Protein 7SXF (pdb70)

InterPro domains:
  IPR000719 Protein kinase domain [PF00069] (119-403)
  IPR000719 Protein kinase domain [PS50011] (119-403)
  IPR000719 Protein kinase domain [SM00220] (119-403)
  IPR008271 Serine/threonine-protein kinase, active site [PS00108] (240-252)
  IPR011009 Protein kinase-like domain superfamily [SSF56112] (119-436)
  IPR017441 Protein kinase, ATP binding site [PS00107] (125-149)
  IPR039192 Glycogen synthase kinase 3, catalytic domain [cd14137] (114-406)
  IPR050591 Glycogen Synthase Kinase-3 [PTHR24057] (95-447)

Secondary structure (DSSP, 8-state):
-EEEEEESSSSS-EEEEE-EEEEEEE-STT-EEEEEE---EEEEEEEEE-TTS--HHHHHHHH---TTB--EEEEEEEE----EEEEEEEE--SEEHHHHHHHHHHTT-PPPHHHHHHHHHHHHHHHHHHHHTT-B-S--SGGGEEE-TTT--EEE--GGG-B---TT--------GGG--HHHHTT-SS--THHHHHHHHHHHHHHHHTS-SS--SSHHHHHHHHHHHH-SPPHHHHHHH-GGGTTS----PPPPPGGGTSPTT--HHHHHHHHHHS-SSGGGSPPHHHHHTSGGGHHHHSTT---TTS----S-S---TTGGGTSGGGHHHHS-TT-/--HHHHHHHHHHHHHT-

B-factor: mean 61.37, std 18.65, range [29.8, 127.47]

Nearest PDB structures (foldseek):
  7sxf-assembly1_A  TM=1.003E+00  e=1.510E-64  Homo sapiens
  7sxg-assembly1_A  TM=9.960E-01  e=2.215E-57  Homo sapiens
  4pte-assembly1_B  TM=9.830E-01  e=2.723E-52  Homo sapiens
  4j1r-assembly6_D  TM=9.734E-01  e=5.989E-52  Homo sapiens
  6b8j-assembly1_A  TM=9.551E-01  e=3.805E-50  Homo sapiens

Sequence (356 aa):
TTVVATLGQGPERSQEVAYTDIKVIGNGSFGVVYQARLRELVAIKKVLQDKRFKNRRELQIMRKLDHCNIVRLRYFFYSSGEDELYLNLVLEYVPETVYRVARHFTKAKLTIPILYVKVYMYQLFRSLAYIHSQGVCHRDIKPQNLLVDPDTAVLKLCDFGSAKQLVRGEPNVSICCSSRYYRAPELIFGATDYTSSIDVWSAGCVLAELLLGQPIFPGDSGVDQLVEIIKVLGTPTREEQIREMNPNYTEFKFPQIKAHPWTKVFKSRTPPEAIALCCSSLLEYTPSSRLSPLEACAHSFFDELRCLGTQLPNNRPLPPLFNFSAGELSIQPSLNAILIPPHRLLPQKFAEELIHRLEAV

Radius of gyration: 21.25 Å; Cα contacts (8 Å, |Δi|>4): 650; chains: 2; bounding box: 55×47×57 Å

Organism: Homo sapiens (NCBI:txid9606)

Solvent-accessible surface area: 16870 Å² total

Structure (mmCIF, N/CA/C/O backbone):
data_7SXF
#
_entry.id   7SXF
#
_cell.length_a   119.930
_cell.length_b   55.710
_cell.length_c   66.560
_cell.angle_alpha   90.000
_cell.angle_beta   97.711
_cell.angle_gamma   90.000
#
_symmetry.space_group_name_H-M   'C 1 2 1'
#
loop_
_entity.id
_entity.type
_entity.pdbx_description
1 polymer 'Glycogen synthase kinase-3 alpha'
2 polymer 'Axin peptide'
3 non-polymer (4~{S})-4-ethyl-7,7-dimethyl-4-phenyl-2,6,8,9-tetrahydropyrazolo[3,4-b]quinolin-5-one
4 non-polymer 'CALCIUM ION'
5 water water
#
loop_
_atom_site.group_PDB
_atom_site.id
_atom_site.type_symbol
_atom_site.label_atom_id
_atom_site.label_alt_id
_atom_site.label_comp_id
_atom_site.label_asym_id
_atom_site.label_entity_id
_atom_site.label_seq_id
_atom_site.pdbx_PDB_ins_code
_atom_site.Cartn_x
_atom_site.Cartn_y
_atom_site.Cartn_z
_atom_site.occupancy
_atom_site.B_iso_or_equiv
_atom_site.auth_seq_id
_atom_site.auth_comp_id
_atom_site.auth_asym_id
_atom_site.auth_atom_id
_atom_site.pdbx_PDB_model_num
ATOM 1 N N . THR A 1 1 ? 0.54924 -2.80390 9.74364 1.000 103.53217 101 THR A N 1
ATOM 2 C CA . THR A 1 1 ? 1.62217 -3.38152 10.54670 1.000 107.33049 101 THR A CA 1
ATOM 3 C C . THR A 1 1 ? 2.03982 -4.75881 10.02157 1.000 104.37249 101 THR A C 1
ATOM 4 O O . THR A 1 1 ? 1.22202 -5.50421 9.47927 1.000 99.78197 101 THR A O 1
ATOM 8 N N . THR A 1 2 ? 3.32306 -5.08348 10.18012 1.000 104.35232 102 THR A N 1
ATOM 9 C CA . THR A 1 2 ? 3.90028 -6.31862 9.66669 1.000 103.94058 102 THR A CA 1
ATOM 10 C C . THR A 1 2 ? 4.64890 -7.03010 10.78645 1.000 108.08748 102 THR A C 1
ATOM 11 O O . THR A 1 2 ? 5.28099 -6.38337 11.62673 1.000 106.70111 102 THR A O 1
ATOM 15 N N . VAL A 1 3 ? 4.56975 -8.36498 10.79856 1.000 108.40873 103 VAL A N 1
ATOM 16 C CA . VAL A 1 3 ? 5.15790 -9.18033 11.85731 1.000 107.16449 103 VAL A CA 1
ATOM 17 C C . VAL A 1 3 ? 5.60078 -10.51235 11.26027 1.000 102.98398 103 VAL A C 1
ATOM 18 O O . VAL A 1 3 ? 5.13603 -10.92381 10.19489 1.000 101.93407 103 VAL A O 1
ATOM 22 N N . VAL A 1 4 ? 6.51808 -11.18875 11.95111 1.000 99.92202 104 VAL A N 1
ATOM 23 C CA . VAL A 1 4 ? 6.85778 -12.57623 11.65207 1.000 99.40307 104 VAL A CA 1
ATOM 24 C C . VAL A 1 4 ? 6.04542 -13.46590 12.58963 1.000 99.91811 104 VAL A C 1
ATOM 25 O O . VAL A 1 4 ? 6.04631 -13.27346 13.81273 1.000 99.50434 104 VAL A O 1
ATOM 29 N N . ALA A 1 5 ? 5.29512 -14.39736 12.00932 1.000 100.11329 105 ALA A N 1
ATOM 30 C CA . ALA A 1 5 ? 4.34000 -15.20476 12.74892 1.000 90.15203 105 ALA A CA 1
ATOM 31 C C . ALA A 1 5 ? 4.54743 -16.67602 12.42526 1.000 95.92626 105 ALA A C 1
ATOM 32 O O . ALA A 1 5 ? 5.08570 -17.03722 11.37491 1.000 103.55509 105 ALA A O 1
ATOM 34 N N . THR A 1 6 ? 4.11506 -17.52262 13.35156 1.000 87.86641 106 THR A N 1
ATOM 35 C CA . THR A 1 6 ? 4.23745 -18.96557 13.20888 1.000 98.49855 106 THR A CA 1
ATOM 36 C C . THR A 1 6 ? 2.98387 -19.53141 12.55573 1.000 97.12974 106 THR A C 1
ATOM 37 O O . THR A 1 6 ? 1.86745 -19.14169 12.90154 1.000 89.79768 106 THR A O 1
ATOM 41 N N . LEU A 1 7 ? 3.17548 -20.45083 11.60914 1.000 103.73848 107 LEU A N 1
ATOM 42 C CA . LEU A 1 7 ? 2.04472 -21.12472 10.97937 1.000 102.44231 107 LEU A CA 1
ATOM 43 C C . LEU A 1 7 ? 1.20055 -21.85303 12.01972 1.000 102.52773 107 LEU A C 1
ATOM 44 O O . LEU A 1 7 ? 1.72923 -22.51163 12.91912 1.000 108.40673 107 LEU A O 1
ATOM 49 N N . GLY A 1 8 ? -0.12496 -21.72851 11.89145 1.000 92.97889 108 GLY A N 1
ATOM 50 C CA . GLY A 1 8 ? -1.01782 -22.35049 12.85840 1.000 87.70566 108 GLY A CA 1
ATOM 51 C C . GLY A 1 8 ? -0.97889 -23.86702 12.81922 1.000 97.34861 108 GLY A C 1
ATOM 52 O O . GLY A 1 8 ? -1.03199 -24.52562 13.86231 1.000 88.81813 108 GLY A O 1
ATOM 53 N N . GLN A 1 9 ? -0.88327 -24.44181 11.62370 1.000 105.67117 109 GLN A N 1
ATOM 54 C CA . GLN A 1 9 ? -0.84938 -25.88501 11.44780 1.000 108.73475 109 GLN A CA 1
ATOM 55 C C . GLN A 1 9 ? 0.50394 -26.31710 10.90140 1.000 112.61410 109 GLN A C 1
ATOM 56 O O . GLN A 1 9 ? 1.21135 -25.53670 10.25776 1.000 116.93125 109 GLN A O 1
ATOM 58 N N . GLY A 1 10 ? 0.85768 -27.57176 11.16927 1.000 119.63070 110 GLY A N 1
ATOM 59 C CA . GLY A 1 10 ? 2.09550 -28.13841 10.68973 1.000 117.12529 110 GLY A CA 1
ATOM 60 C C . GLY A 1 10 ? 3.25301 -27.89991 11.63733 1.000 120.52293 110 GLY A C 1
ATOM 61 O O . GLY A 1 10 ? 3.07592 -27.43362 12.76694 1.000 121.37076 110 GLY A O 1
ATOM 62 N N . PRO A 1 11 ? 4.46648 -28.22019 11.19438 1.000 126.24748 111 PRO A N 1
ATOM 63 C CA . PRO A 1 11 ? 5.64697 -27.98334 12.03201 1.000 126.15842 111 PRO A CA 1
ATOM 64 C C . PRO A 1 11 ? 5.87338 -26.49370 12.23692 1.000 126.81687 111 PRO A C 1
ATOM 65 O O . PRO A 1 11 ? 5.27500 -25.64360 11.57569 1.000 126.19270 111 PRO A O 1
ATOM 69 N N . GLU A 1 12 ? 6.76384 -26.18004 13.17662 1.000 126.59477 112 GLU A N 1
ATOM 70 C CA . GLU A 1 12 ? 6.97440 -24.78673 13.54466 1.000 123.41891 112 GLU A CA 1
ATOM 71 C C . GLU A 1 12 ? 7.70341 -24.06531 12.42109 1.000 114.49496 112 GLU A C 1
ATOM 72 O O . GLU A 1 12 ? 8.93657 -24.06297 12.36641 1.000 117.29284 112 GLU A O 1
ATOM 74 N N . ARG A 1 13 ? 6.93781 -23.45402 11.51897 1.000 109.89249 113 ARG A N 1
ATOM 75 C CA . ARG A 1 13 ? 7.47129 -22.74682 10.36463 1.000 110.98499 113 ARG A CA 1
ATOM 76 C C . ARG A 1 13 ? 7.04368 -21.28843 10.43809 1.000 107.89064 113 ARG A C 1
ATOM 77 O O . ARG A 1 13 ? 5.86420 -20.99258 10.65522 1.000 108.96050 113 ARG A O 1
ATOM 79 N N . SER A 1 14 ? 7.99925 -20.38683 10.24965 1.000 111.21585 114 SER A N 1
ATOM 80 C CA . SER A 1 14 ? 7.76128 -18.95523 10.34565 1.000 106.30922 114 SER A CA 1
ATOM 81 C C . SER A 1 14 ? 7.40758 -18.36803 8.98382 1.000 106.75856 114 SER A C 1
ATOM 82 O O . SER A 1 14 ? 7.82639 -18.86942 7.93612 1.000 108.09989 114 SER A O 1
ATOM 85 N N . GLN A 1 15 ? 6.63913 -17.28157 9.01338 1.000 105.86064 115 GLN A N 1
ATOM 86 C CA . GLN A 1 15 ? 6.21519 -16.58894 7.80339 1.000 106.35994 115 GLN A CA 1
ATOM 87 C C . GLN A 1 15 ? 6.03423 -15.11499 8.13213 1.000 105.40083 115 GLN A C 1
ATOM 88 O O . GLN A 1 15 ? 5.35749 -14.77773 9.10888 1.000 104.70034 115 GLN A O 1
ATOM 94 N N . GLU A 1 16 ? 6.63459 -14.24282 7.32595 1.000 102.60088 116 GLU A N 1
ATOM 95 C CA . GLU A 1 16 ? 6.41149 -12.81136 7.49056 1.000 106.24401 116 GLU A CA 1
ATOM 96 C C . GLU A 1 16 ? 5.03062 -12.44677 6.95389 1.000 106.45833 116 GLU A C 1
ATOM 97 O O . GLU A 1 16 ? 4.70568 -12.74810 5.80026 1.000 108.31629 116 GLU A O 1
ATOM 99 N N . VAL A 1 17 ? 4.21279 -11.80804 7.78724 1.000 98.20702 117 VAL A N 1
ATOM 100 C CA . VAL A 1 17 ? 2.84970 -11.46144 7.40801 1.000 100.03912 117 VAL A CA 1
ATOM 101 C C . VAL A 1 17 ? 2.65909 -9.96191 7.58888 1.000 100.62583 117 VAL A C 1
ATOM 102 O O . VAL A 1 17 ? 3.31375 -9.32489 8.42002 1.000 104.93029 117 VAL A O 1
ATOM 106 N N . ALA A 1 18 ? 1.76891 -9.39375 6.78014 1.000 99.04887 118 ALA A N 1
ATOM 107 C CA . ALA A 1 18 ? 1.52031 -7.95864 6.78186 1.000 99.00029 118 ALA A CA 1
ATOM 108 C C . ALA A 1 18 ? 0.02197 -7.71208 6.73079 1.000 95.61693 118 ALA A C 1
ATOM 109 O O . ALA A 1 18 ? -0.66927 -8.28130 5.88073 1.000 94.08803 118 ALA A O 1
ATOM 111 N N . TYR A 1 19 ? -0.47612 -6.85522 7.62310 1.000 96.47062 119 TYR A N 1
ATOM 112 C CA . TYR A 1 19 ? -1.91125 -6.63914 7.73761 1.000 96.59483 119 TYR A CA 1
ATOM 113 C C . TYR A 1 19 ? -2.23235 -5.16921 7.97152 1.000 96.92141 119 TYR A C 1
ATOM 114 O O . TYR A 1 19 ? -1.41647 -4.39954 8.48739 1.000 93.72510 119 TYR A O 1
ATOM 123 N N . THR A 1 20 ? -3.45427 -4.79954 7.58392 1.000 95.66908 120 THR A N 1
ATOM 124 C CA . THR A 1 20 ? -3.89306 -3.41266 7.57080 1.000 99.35367 120 THR A CA 1
ATOM 125 C C . THR A 1 20 ? -5.39008 -3.34619 7.84526 1.000 95.99982 120 THR A C 1
ATOM 126 O O . THR A 1 20 ? -6.08280 -4.36711 7.90480 1.000 101.14117 120 THR A O 1
ATOM 130 N N . ASP A 1 21 ? -5.87531 -2.11419 8.02681 1.000 93.66454 121 ASP A N 1
ATOM 131 C CA . ASP A 1 21 ? -7.27817 -1.82783 8.34401 1.000 97.44408 121 ASP A CA 1
ATOM 132 C C . ASP A 1 21 ? -7.72370 -2.55011 9.61928 1.000 92.19429 121 ASP A C 1
ATOM 133 O O . ASP A 1 21 ? -8.76714 -3.20549 9.65712 1.000 92.01123 121 ASP A O 1
ATOM 138 N N . ILE A 1 22 ? -6.92934 -2.40767 10.67840 1.000 91.87479 122 ILE A N 1
ATOM 139 C CA . ILE A 1 22 ? -7.19791 -3.08786 11.94422 1.000 90.62377 122 ILE A CA 1
ATOM 140 C C . ILE A 1 22 ? -8.31975 -2.36197 12.68150 1.000 93.17254 122 ILE A C 1
ATOM 141 O O . ILE A 1 22 ? -8.20399 -1.17421 13.00100 1.000 92.29302 122 ILE A O 1
ATOM 143 N N . LYS A 1 23 ? -9.40672 -3.07972 12.96147 1.000 89.48944 123 LYS A N 1
ATOM 144 C CA . LYS A 1 23 ? -10.56979 -2.51854 13.63431 1.000 90.06357 123 LYS A CA 1
ATOM 145 C C . LYS A 1 23 ? -11.01287 -3.44062 14.76023 1.000 87.26310 123 LYS A C 1
ATOM 146 O O . LYS A 1 23 ? -11.10702 -4.65807 14.57791 1.000 84.81669 123 LYS A O 1
ATOM 148 N N . VAL A 1 24 ? -11.30251 -2.85144 15.91994 1.000 88.26229 124 VAL A N 1
ATOM 149 C CA . VAL A 1 24 ? -11.78558 -3.63303 17.04928 1.000 87.49225 124 VAL A CA 1
ATOM 150 C C . VAL A 1 24 ? -13.17926 -4.15460 16.73216 1.000 89.21418 124 VAL A C 1
ATOM 151 O O . VAL A 1 24 ? -14.06350 -3.39848 16.30711 1.000 88.85608 124 VAL A O 1
ATOM 155 N N . ILE A 1 25 ? -13.37498 -5.45870 16.91534 1.000 87.07120 125 ILE A N 1
ATOM 156 C CA . ILE A 1 25 ? -14.68193 -6.07412 16.72783 1.000 81.76322 125 ILE A CA 1
ATOM 157 C C . ILE A 1 25 ? -15.29270 -6.32576 18.09881 1.000 89.54510 125 ILE A C 1
ATOM 158 O O . ILE A 1 25 ? -16.51615 -6.27455 18.26950 1.000 96.07808 125 ILE A O 1
ATOM 163 N N . GLY A 1 26 ? -14.44096 -6.58246 19.08766 1.000 85.08024 126 GLY A N 1
ATOM 164 C CA . GLY A 1 26 ? -14.90379 -6.81906 20.43856 1.000 90.28415 126 GLY A CA 1
ATOM 165 C C . GLY A 1 26 ? -13.82811 -6.62525 21.48621 1.000 92.35250 126 GLY A C 1
ATOM 166 O O . GLY A 1 26 ? -12.67838 -7.03249 21.29494 1.000 90.68414 126 GLY A O 1
ATOM 167 N N . ASN A 1 27 ? -14.19425 -5.99296 22.59474 1.000 98.80806 127 ASN A N 1
ATOM 168 C CA . ASN A 1 27 ? -13.30762 -5.74861 23.71827 1.000 93.86710 127 ASN A CA 1
ATOM 169 C C . ASN A 1 27 ? -13.62340 -6.72283 24.85088 1.000 99.05875 127 ASN A C 1
ATOM 170 O O . ASN A 1 27 ? -14.37728 -7.68696 24.68203 1.000 104.27381 127 ASN A O 1
ATOM 175 N N . GLY A 1 28 ? -13.01955 -6.48769 26.01527 1.000 99.79769 128 GLY A N 1
ATOM 176 C CA . GLY A 1 28 ? -13.29223 -7.28485 27.19699 1.000 95.53574 128 GLY A CA 1
ATOM 177 C C . GLY A 1 28 ? -12.04325 -7.85503 27.83460 1.000 91.36916 128 GLY A C 1
ATOM 178 O O . GLY A 1 28 ? -11.00800 -7.98022 27.17548 1.000 91.77033 128 GLY A O 1
ATOM 179 N N . SER A 1 29 ? -12.12161 -8.20862 29.11942 1.000 92.72133 129 SER A N 1
ATOM 180 C CA . SER A 1 29 ? -10.97503 -8.81982 29.78082 1.000 93.58287 129 SER A CA 1
ATOM 181 C C . SER A 1 29 ? -10.70088 -10.23518 29.28805 1.000 95.03322 129 SER A C 1
ATOM 182 O O . SER A 1 29 ? -9.62397 -10.77196 29.57086 1.000 96.03581 129 SER A O 1
ATOM 185 N N . PHE A 1 30 ? -11.63159 -10.84376 28.54580 1.000 91.73399 130 PHE A N 1
ATOM 186 C CA . PHE A 1 30 ? -11.39469 -12.14499 27.91891 1.000 85.75378 130 PHE A CA 1
ATOM 187 C C . PHE A 1 30 ? -10.48962 -12.05078 26.69178 1.000 83.87923 130 PHE A C 1
ATOM 188 O O . PHE A 1 30 ? -10.24162 -13.05033 25.99240 1.000 80.00240 130 PHE A O 1
ATOM 196 N N . GLY A 1 31 ? -9.98383 -10.85512 26.42887 1.000 85.75666 131 GLY A N 1
ATOM 197 C CA . GLY A 1 31 ? -9.18098 -10.58183 25.25610 1.000 76.45830 131 GLY A CA 1
ATOM 198 C C . GLY A 1 31 ? -9.82414 -9.53103 24.37048 1.000 80.76218 131 GLY A C 1
ATOM 199 O O . GLY A 1 31 ? -10.95672 -9.09843 24.57974 1.000 87.17080 131 GLY A O 1
ATOM 200 N N . VAL A 1 32 ? -9.05377 -9.11994 23.36803 1.000 71.76517 132 VAL A N 1
ATOM 201 C CA . VAL A 1 32 ? -9.48424 -8.13847 22.38278 1.000 74.99547 132 VAL A CA 1
ATOM 202 C C . VAL A 1 32 ? -9.50036 -8.82239 21.02541 1.000 71.46317 132 VAL A C 1
ATOM 203 O O . VAL A 1 32 ? -8.52523 -9.48074 20.64900 1.000 73.52384 132 VAL A O 1
ATOM 207 N N . VAL A 1 33 ? -10.60400 -8.67679 20.29764 1.000 73.53996 133 VAL A N 1
ATOM 208 C CA . VAL A 1 33 ? -10.77088 -9.30500 18.99195 1.000 73.89962 133 VAL A CA 1
ATOM 209 C C . VAL A 1 33 ? -10.79215 -8.21694 17.92453 1.000 78.68857 133 VAL A C 1
ATOM 210 O O . VAL A 1 33 ? -11.70099 -7.37623 17.89823 1.000 79.29393 133 VAL A O 1
ATOM 214 N N . TYR A 1 34 ? -9.79690 -8.24367 17.04168 1.000 72.38968 134 TYR A N 1
ATOM 215 C CA . TYR A 1 34 ? -9.69965 -7.33908 15.90595 1.000 79.95217 134 TYR A CA 1
ATOM 216 C C . TYR A 1 34 ? -10.03784 -8.05473 14.60303 1.000 77.60213 134 TYR A C 1
ATOM 217 O O . TYR A 1 34 ? -10.00095 -9.28447 14.50390 1.000 75.35109 134 TYR A O 1
ATOM 226 N N . GLN A 1 35 ? -10.34263 -7.25023 13.58998 1.000 83.16925 135 GLN A N 1
ATOM 227 C CA . GLN A 1 35 ? -10.42245 -7.69226 12.20601 1.000 84.87433 135 GLN A CA 1
ATOM 228 C C . GLN A 1 35 ? -9.44357 -6.87896 11.37173 1.000 82.58059 135 GLN A C 1
ATOM 229 O O . GLN A 1 35 ? -9.30551 -5.66941 11.57417 1.000 87.49351 135 GLN A O 1
ATOM 235 N N . ALA A 1 36 ? -8.75431 -7.54702 10.44651 1.000 82.40896 136 ALA A N 1
ATOM 236 C CA . ALA A 1 36 ? -7.77208 -6.88953 9.59159 1.000 86.97452 136 ALA A CA 1
ATOM 237 C C . ALA A 1 36 ? -7.70464 -7.61073 8.25095 1.000 89.30262 136 ALA A C 1
ATOM 238 O O . ALA A 1 36 ? -8.30715 -8.67060 8.05883 1.000 91.59492 136 ALA A O 1
ATOM 240 N N . ARG A 1 37 ? -6.96107 -7.02039 7.31658 1.000 91.45303 137 ARG A N 1
ATOM 241 C CA . ARG A 1 37 ? -6.78463 -7.58358 5.98495 1.000 92.12243 137 ARG A CA 1
ATOM 242 C C . ARG A 1 37 ? -5.31061 -7.87829 5.75480 1.000 92.93126 137 ARG A C 1
ATOM 243 O O . ARG A 1 37 ? -4.45503 -7.04320 6.06090 1.000 95.48389 137 ARG A O 1
ATOM 245 N N . LEU A 1 38 ? -5.01899 -9.05807 5.21572 1.000 92.71939 138 LEU A N 1
ATOM 246 C CA . LEU A 1 38 ? -3.64458 -9.44232 4.90039 1.000 95.70254 138 LEU A CA 1
ATOM 247 C C . LEU A 1 38 ? -3.23934 -9.00428 3.49336 1.000 106.74557 138 LEU A C 1
ATOM 248 O O . LEU A 1 38 ? -3.77593 -8.03657 2.94361 1.000 109.44125 138 LEU A O 1
ATOM 253 N N . ARG A 1 42 ? -4.85888 -10.58301 -0.58854 1.000 103.76068 142 ARG A N 1
ATOM 254 C CA . ARG A 1 42 ? -5.24380 -9.68254 0.49776 1.000 110.13827 142 ARG A CA 1
ATOM 255 C C . 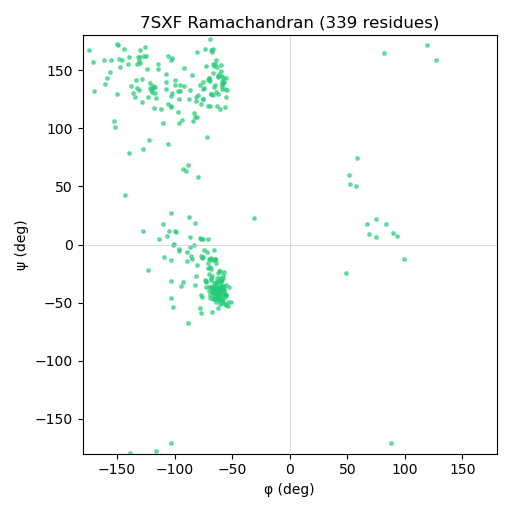ARG A 1 42 ? -6.58250 -10.08863 1.12105 1.000 106.39789 142 ARG A C 1
ATOM 256 O O . ARG A 1 42 ? -7.63806 -9.62947 0.68346 1.000 107.98168 142 ARG A O 1
ATOM 258 N N . GLU A 1 43 ? -6.53865 -10.93644 2.14863 1.000 104.87833 143 GLU A N 1
ATOM 259 C CA . GLU A 1 43 ? -7.73714 -11.53146 2.72250 1.000 100.51342 143 GLU A CA 1
ATOM 260 C C . GLU A 1 43 ? -8.05293 -10.92771 4.08523 1.000 99.83061 143 GLU A C 1
ATOM 261 O O . GLU A 1 43 ? -7.15145 -10.58085 4.85433 1.000 99.36510 143 GLU A O 1
ATOM 267 N N . LEU A 1 44 ? -9.34716 -10.82315 4.38351 1.000 94.25811 144 LEU A N 1
ATOM 268 C CA . LEU A 1 44 ? -9.77726 -10.40435 5.71091 1.000 91.75459 144 LEU A CA 1
ATOM 269 C C . LEU A 1 44 ? -9.46164 -11.49948 6.72131 1.000 79.28572 144 LEU A C 1
ATOM 270 O O . LEU A 1 44 ? -9.61171 -12.69023 6.43265 1.000 77.24312 144 LEU A O 1
ATOM 275 N N . VAL A 1 45 ? -9.01058 -11.09764 7.91243 1.000 84.38327 145 VAL A N 1
ATOM 276 C CA . VAL A 1 45 ? -8.69894 -12.04200 8.98069 1.000 77.76561 145 VAL A CA 1
ATOM 277 C C . VAL A 1 45 ? -9.17343 -11.49176 10.32032 1.000 77.87219 145 VAL A C 1
ATOM 278 O O . VAL A 1 45 ? -9.43030 -10.29575 10.47916 1.000 75.80408 145 VAL A O 1
ATOM 282 N N . ALA A 1 46 ? -9.30227 -12.39911 11.28591 1.000 76.29615 146 ALA A N 1
ATOM 283 C CA . ALA A 1 46 ? -9.58315 -12.06428 12.67261 1.000 64.50885 146 ALA A CA 1
ATOM 284 C C . ALA A 1 46 ? -8.32739 -12.30275 13.49821 1.000 69.07251 146 ALA A C 1
ATOM 285 O O . ALA A 1 46 ? -7.59131 -13.26911 13.26094 1.000 66.49411 146 ALA A O 1
ATOM 287 N N . ILE A 1 47 ? -8.05566 -11.39735 14.43488 1.000 62.33379 147 ILE A N 1
ATOM 288 C CA . ILE A 1 47 ? -6.91039 -11.52786 15.33104 1.000 65.83888 147 ILE A CA 1
ATOM 289 C C . ILE A 1 47 ? -7.40601 -11.38080 16.76016 1.000 69.81513 147 ILE A C 1
ATOM 290 O O . ILE A 1 47 ? -8.00936 -10.35843 17.10994 1.000 72.13853 147 ILE A O 1
ATOM 295 N N . LYS A 1 48 ? -7.15625 -12.39465 17.58098 1.000 63.93736 148 LYS A N 1
ATOM 296 C CA . LYS A 1 48 ? -7.46768 -12.33949 19.00124 1.000 64.92599 148 LYS A CA 1
ATOM 297 C C . LYS A 1 48 ? -6.17646 -12.09363 19.76966 1.000 64.84166 148 LYS A C 1
ATOM 298 O O . LYS A 1 48 ? -5.24071 -12.89676 19.69139 1.000 61.85000 148 LYS A O 1
ATOM 304 N N . LYS A 1 49 ? -6.12615 -10.97848 20.49247 1.000 63.44568 149 LYS A N 1
ATOM 305 C CA . LYS A 1 49 ? -4.99211 -10.60969 21.33049 1.000 67.53998 149 LYS A CA 1
ATOM 306 C C . LYS A 1 49 ? -5.40272 -10.84245 22.77724 1.000 65.25349 149 LYS A C 1
ATOM 307 O O . LYS A 1 49 ? -6.38859 -10.25914 23.23951 1.000 69.34681 149 LYS A O 1
ATOM 313 N N . VAL A 1 50 ? -4.66713 -11.69860 23.48650 1.000 63.14247 150 VAL A N 1
ATOM 314 C CA . VAL A 1 50 ? -4.97920 -12.02234 24.87585 1.000 66.59405 150 VAL A CA 1
ATOM 315 C C . VAL A 1 50 ? -3.71203 -11.95532 25.71550 1.000 69.90394 150 VAL A C 1
ATOM 316 O O . VAL A 1 50 ? -2.62649 -12.33466 25.25862 1.000 69.42895 150 VAL A O 1
ATOM 320 N N . LEU A 1 51 ? -3.85180 -11.44881 26.93900 1.000 67.98258 151 LEU A N 1
ATOM 321 C CA . LEU A 1 51 ? -2.76667 -11.51301 27.90541 1.000 68.92192 151 LEU A CA 1
ATOM 322 C C . LEU A 1 51 ? -2.49007 -12.96660 28.26431 1.000 68.19937 151 LEU A C 1
ATOM 323 O O . LEU A 1 51 ? -3.41417 -13.76343 28.44985 1.000 71.79741 151 LEU A O 1
ATOM 328 N N . GLN A 1 52 ? -1.20804 -13.31656 28.34924 1.000 66.76924 152 GLN A N 1
ATOM 329 C CA . GLN A 1 52 ? -0.79926 -14.68460 28.63424 1.000 65.60988 152 GLN A CA 1
ATOM 330 C C . GLN A 1 52 ? 0.29342 -14.68080 29.69273 1.000 62.22747 152 GLN A C 1
ATOM 331 O O . GLN A 1 52 ? 1.30386 -13.98859 29.54357 1.000 58.45082 152 GLN A O 1
ATOM 337 N N . ASP A 1 53 ? 0.08338 -15.44830 30.75963 1.000 61.91843 153 ASP A N 1
ATOM 338 C CA . ASP A 1 53 ? 1.14623 -15.73242 31.71575 1.000 59.33896 153 ASP A CA 1
ATOM 339 C C . ASP A 1 53 ? 2.25637 -16.50064 31.00907 1.000 52.09626 153 ASP A C 1
ATOM 340 O O . ASP A 1 53 ? 2.02312 -17.60350 30.50779 1.000 55.83318 153 ASP A O 1
ATOM 345 N N . LYS A 1 54 ? 3.46520 -15.92806 30.97944 1.000 56.93178 154 LYS A N 1
ATOM 346 C CA . LYS A 1 54 ? 4.57948 -16.54414 30.25382 1.000 57.65365 154 LYS A CA 1
ATOM 347 C C . LYS A 1 54 ? 4.94899 -17.91225 30.80806 1.000 57.70747 154 LYS A C 1
ATOM 348 O O . LYS A 1 54 ? 5.51593 -18.73749 30.08462 1.000 53.00562 154 LYS A O 1
ATOM 354 N N . ARG A 1 55 ? 4.64382 -18.17125 32.07525 1.000 58.03971 155 ARG A N 1
ATOM 355 C CA . ARG A 1 55 ? 5.05197 -19.40929 32.72171 1.000 57.93525 155 ARG A CA 1
ATOM 356 C C . ARG A 1 55 ? 4.21841 -20.61258 32.30813 1.000 51.09296 155 ARG A C 1
ATOM 357 O O . ARG A 1 55 ? 4.61120 -21.74741 32.60910 1.000 50.44913 155 ARG A O 1
ATOM 365 N N . PHE A 1 56 ? 3.10158 -20.40434 31.61372 1.000 48.32926 156 PHE A N 1
ATOM 366 C CA . PHE A 1 56 ? 2.20044 -21.49080 31.26752 1.000 54.43914 156 PHE A CA 1
ATOM 367 C C . PHE A 1 56 ? 1.83454 -21.39885 29.79258 1.000 53.72414 156 PHE A C 1
ATOM 368 O O . PHE A 1 56 ? 1.87638 -20.32302 29.18964 1.000 50.84423 156 PHE A O 1
ATOM 376 N N . LYS A 1 57 ? 1.47165 -22.54897 29.22355 1.000 51.43125 157 LYS A N 1
ATOM 377 C CA . LYS A 1 57 ? 0.96372 -22.60130 27.86040 1.000 54.62582 157 LYS A CA 1
ATOM 378 C C . LYS A 1 57 ? -0.38662 -21.89697 27.76635 1.000 54.78621 157 LYS A C 1
ATOM 379 O O . LYS A 1 57 ? -1.12621 -21.77942 28.74952 1.000 55.14260 157 LYS A O 1
ATOM 385 N N . ASN A 1 58 ? -0.71502 -21.42403 26.56614 1.000 52.13520 158 ASN A N 1
ATOM 386 C CA . ASN A 1 58 ? -2.04435 -20.87344 26.32828 1.000 54.33711 158 ASN A CA 1
ATOM 387 C C . ASN A 1 58 ? -2.99716 -22.00490 25.96148 1.000 54.67096 158 ASN A C 1
ATOM 388 O O . ASN A 1 58 ? -2.77350 -22.72073 24.97183 1.000 46.70155 158 ASN A O 1
ATOM 393 N N A ARG A 1 59 ? -4.05633 -22.15899 26.76463 0.500 50.47678 159 ARG A N 1
ATOM 394 N N B ARG A 1 59 ? -4.05864 -22.15616 26.75604 0.500 50.47673 159 ARG A N 1
ATOM 395 C CA A ARG A 1 59 ? -4.97405 -23.28658 26.61796 0.500 51.06404 159 ARG A CA 1
ATOM 396 C CA B ARG A 1 59 ? -4.96334 -23.29060 26.60196 0.500 51.17624 159 ARG A CA 1
ATOM 397 C C A ARG A 1 59 ? -5.66601 -23.26445 25.26172 0.500 51.45788 159 ARG A C 1
ATOM 398 C C B ARG A 1 59 ? -5.64809 -23.26324 25.24489 0.500 51.62434 159 ARG A C 1
ATOM 399 O O A ARG A 1 59 ? -5.80307 -24.30257 24.60364 0.500 52.87584 159 ARG A O 1
ATOM 400 O O B ARG A 1 59 ? -5.76981 -24.29401 24.57269 0.500 52.97477 159 ARG A O 1
ATOM 415 N N . GLU A 1 60 ? -6.12564 -22.08579 24.83593 1.000 49.79807 160 GLU A N 1
ATOM 416 C CA . GLU A 1 60 ? -6.77881 -21.97148 23.54053 1.000 53.35109 160 GLU A CA 1
ATOM 417 C C . GLU A 1 60 ? -5.82599 -22.36183 22.41744 1.000 53.81575 160 GLU A C 1
ATOM 418 O O . GLU A 1 60 ? -6.20521 -23.10891 21.51014 1.000 60.07056 160 GLU A O 1
ATOM 424 N N . LEU A 1 61 ? -4.57055 -21.90496 22.48349 1.000 53.60258 161 LEU A N 1
ATOM 425 C CA . LEU A 1 61 ? -3.61397 -22.22565 21.42546 1.000 52.48990 161 LEU A CA 1
ATOM 426 C C . LEU A 1 61 ? -3.36165 -23.72761 21.32781 1.000 55.43549 161 LEU A C 1
ATOM 427 O O . LEU A 1 61 ? -3.27287 -24.27962 20.22299 1.000 56.91549 161 LEU A O 1
ATOM 432 N N . GLN A 1 62 ? -3.22434 -24.40599 22.46693 1.000 52.96566 162 GLN A N 1
ATOM 433 C CA . GLN A 1 62 ? -2.93729 -25.83731 22.42632 1.000 57.49485 162 GLN A CA 1
ATOM 434 C C . GLN A 1 62 ? -4.10759 -26.62243 21.84242 1.000 61.04768 162 GLN A C 1
ATOM 435 O O . GLN A 1 62 ? -3.90423 -27.59496 21.10396 1.000 58.97688 162 GLN A O 1
ATOM 441 N N . ILE A 1 63 ? -5.33885 -26.21604 22.16172 1.000 56.51310 163 ILE A N 1
ATOM 442 C CA . ILE A 1 63 ? -6.51361 -26.89730 21.62434 1.000 55.67914 163 ILE A CA 1
ATOM 443 C C . ILE A 1 63 ? -6.58625 -26.71953 20.11459 1.000 65.24633 163 ILE A C 1
ATOM 444 O O . ILE A 1 63 ? -6.76951 -27.68751 19.36544 1.000 65.94546 163 ILE A O 1
ATOM 449 N N . MET A 1 64 ? -6.40572 -25.48579 19.63879 1.000 60.36141 164 MET A N 1
ATOM 450 C CA . MET A 1 64 ? -6.51007 -25.24189 18.20350 1.000 57.42975 164 MET A CA 1
ATOM 451 C C . MET A 1 64 ? -5.42090 -25.96403 17.42564 1.000 68.84820 164 MET A C 1
ATOM 452 O O . MET A 1 64 ? -5.68723 -26.52700 16.35502 1.000 57.08608 164 MET A O 1
ATOM 457 N N . ARG A 1 65 ? -4.18844 -25.95879 17.93978 1.000 64.92378 165 ARG A N 1
ATOM 458 C CA . ARG A 1 65 ? -3.11199 -26.64149 17.23616 1.000 68.68264 165 ARG A CA 1
ATOM 459 C C . ARG A 1 65 ? -3.33952 -28.14457 17.16455 1.000 67.03595 165 ARG A C 1
ATOM 460 O O . ARG A 1 65 ? -2.64775 -28.82188 16.39789 1.000 71.62978 165 ARG A O 1
ATOM 462 N N . LYS A 1 66 ? -4.29258 -28.67326 17.93310 1.000 67.96712 166 LYS A N 1
ATOM 463 C CA . LYS A 1 66 ? -4.60810 -30.09481 17.96366 1.000 69.32139 166 LYS A CA 1
ATOM 464 C C . LYS A 1 66 ? -5.87571 -30.46033 17.18601 1.000 70.11554 166 LYS A C 1
ATOM 465 O O . LYS A 1 66 ? -6.08628 -31.64520 16.89462 1.000 74.10195 166 LYS A O 1
ATOM 471 N N . LEU A 1 67 ? -6.70298 -29.49141 16.80109 1.000 62.20213 167 LEU A N 1
ATOM 472 C CA . LEU A 1 67 ? -7.89010 -29.79001 16.00707 1.000 60.48026 167 LEU A CA 1
ATOM 473 C C . LEU A 1 67 ? -7.66435 -29.49708 14.52537 1.000 66.81878 167 LEU A C 1
ATOM 474 O O . LEU A 1 67 ? -7.00953 -28.51614 14.15873 1.000 68.49468 167 LEU A O 1
ATOM 479 N N . ASP A 1 68 ? -8.21702 -30.36386 13.67667 1.000 62.88850 168 ASP A N 1
ATOM 480 C CA . ASP A 1 68 ? -8.08758 -30.21294 12.22908 1.000 66.32012 168 ASP A CA 1
ATOM 481 C C . ASP A 1 68 ? -9.32571 -30.86532 11.61766 1.000 60.87422 168 ASP A C 1
ATOM 482 O O . ASP A 1 68 ? -9.40586 -32.09272 11.52403 1.000 62.81395 168 ASP A O 1
ATOM 487 N N . HIS A 1 69 ? -10.28913 -30.03624 11.23121 1.000 57.97576 169 HIS A N 1
ATOM 488 C CA . HIS A 1 69 ? -11.59828 -30.49437 10.79543 1.000 57.58687 169 HIS A CA 1
ATOM 489 C C . HIS A 1 69 ? -12.21512 -29.38816 9.95950 1.000 62.40192 169 HIS A C 1
ATOM 490 O O . HIS A 1 69 ? -12.05689 -28.20725 10.28269 1.000 61.02468 169 HIS A O 1
ATOM 497 N N . CYS A 1 70 ? -12.94128 -29.77746 8.90695 1.000 66.55039 170 CYS A N 1
ATOM 498 C CA . CYS A 1 70 ? -13.57891 -28.81319 8.01729 1.000 61.22554 170 CYS A CA 1
ATOM 499 C C . CYS A 1 70 ? -14.66893 -27.98476 8.70668 1.000 61.39973 170 CYS A C 1
ATOM 500 O O . CYS A 1 70 ? -15.09919 -26.97482 8.14061 1.000 61.08890 170 CYS A O 1
ATOM 503 N N . ASN A 1 71 ? -15.12464 -28.36217 9.90758 1.000 56.60801 171 ASN A N 1
ATOM 504 C CA . ASN A 1 71 ? -16.15040 -27.59419 10.61121 1.000 59.02387 171 ASN A CA 1
ATOM 505 C C . ASN A 1 71 ? -15.60880 -26.86588 11.84583 1.000 54.10223 171 ASN A C 1
ATOM 506 O O . ASN A 1 71 ? -16.38736 -26.45595 12.71327 1.000 53.31762 171 ASN A O 1
ATOM 511 N N . ILE A 1 72 ? -14.29198 -26.70573 11.93991 1.000 55.64626 172 ILE A N 1
ATOM 512 C CA . ILE A 1 72 ? -13.62096 -25.93452 12.98146 1.000 54.06155 172 ILE A CA 1
ATOM 513 C C . ILE A 1 72 ? -12.85263 -24.79651 12.32963 1.000 57.82816 172 ILE A C 1
ATOM 514 O O . ILE A 1 72 ? -12.20547 -24.98937 11.29487 1.000 53.79612 172 ILE A O 1
ATOM 519 N N . VAL A 1 73 ? -12.95204 -23.60272 12.92154 1.000 54.81323 173 VAL A N 1
ATOM 520 C CA . VAL A 1 73 ? -12.23337 -22.45393 12.38391 1.000 59.87070 173 VAL A CA 1
ATOM 521 C C . VAL A 1 73 ? -10.73726 -22.74107 12.36932 1.000 60.98854 173 VAL A C 1
ATOM 522 O O . VAL A 1 73 ? -10.19857 -23.39100 13.27512 1.000 54.13945 173 VAL A O 1
ATOM 526 N N . ARG A 1 74 ? -10.06308 -22.29218 11.30663 1.000 58.85061 174 ARG A N 1
ATOM 527 C CA . ARG A 1 74 ? -8.63368 -22.52281 11.14983 1.000 60.08560 174 ARG A CA 1
ATOM 528 C C . ARG A 1 74 ? -7.81320 -21.45004 11.84981 1.000 54.62747 174 ARG A C 1
ATOM 529 O O . ARG A 1 74 ? -8.05780 -20.25525 11.66784 1.000 58.91619 174 ARG A O 1
ATOM 537 N N . LEU A 1 75 ? -6.80923 -21.87686 12.61134 1.000 61.32484 175 LEU A N 1
ATOM 538 C CA . LEU A 1 75 ? -5.76964 -20.96560 13.07677 1.000 58.70310 175 LEU A CA 1
ATOM 539 C C . LEU A 1 75 ? -4.75057 -20.79675 11.95827 1.000 66.40682 175 LEU A C 1
ATOM 540 O O . LEU A 1 75 ? -4.00357 -21.72950 11.64647 1.000 63.87332 175 LEU A O 1
ATOM 545 N N . ARG A 1 76 ? -4.72129 -19.60978 11.34707 1.000 64.16729 176 ARG A N 1
ATOM 546 C CA . ARG A 1 76 ? -3.81281 -19.37444 10.23081 1.000 73.12187 176 ARG A CA 1
ATOM 547 C C . ARG A 1 76 ? -2.38734 -19.13545 10.71935 1.000 77.11688 176 ARG A C 1
ATOM 548 O O . ARG A 1 76 ? -1.45323 -19.82103 10.29024 1.000 77.03864 176 ARG A O 1
ATOM 556 N N . TYR A 1 77 ? -2.20402 -18.17200 11.62156 1.000 71.13921 177 TYR A N 1
ATOM 557 C CA . TYR A 1 77 ? -0.91820 -17.91478 12.25786 1.000 75.52290 177 TYR A CA 1
ATOM 558 C C . TYR A 1 77 ? -1.13446 -17.50146 13.70702 1.000 73.75898 177 TYR A C 1
ATOM 559 O O . TYR A 1 77 ? -2.25619 -17.21831 14.13959 1.000 67.78996 177 TYR A O 1
ATOM 568 N N . PHE A 1 78 ? -0.03505 -17.47165 14.45908 1.000 69.62479 178 PHE A N 1
ATOM 569 C CA . PHE A 1 78 ? -0.03437 -16.86262 15.77881 1.000 72.64218 178 PHE A CA 1
ATOM 570 C C . PHE A 1 78 ? 1.33285 -16.25005 16.03377 1.000 74.95631 178 PHE A C 1
ATOM 571 O O . PHE A 1 78 ? 2.33923 -16.68297 15.46410 1.000 76.96848 178 PHE A O 1
ATOM 579 N N . PHE A 1 79 ? 1.35611 -15.22289 16.88100 1.000 66.60369 179 PHE A N 1
ATOM 580 C CA . PHE A 1 79 ? 2.60223 -14.54990 17.21606 1.000 68.54401 179 PHE A CA 1
ATOM 581 C C . PHE A 1 79 ? 2.44795 -13.88554 18.57232 1.000 66.38127 179 PHE A C 1
ATOM 582 O O . PHE A 1 79 ? 1.33364 -13.61595 19.02638 1.000 67.02463 179 PHE A O 1
ATOM 590 N N . TYR A 1 80 ? 3.57800 -13.61107 19.21424 1.000 67.17911 180 TYR A N 1
ATOM 591 C CA . TYR A 1 80 ? 3.55175 -13.00429 20.53581 1.000 72.97132 180 TYR A CA 1
ATOM 592 C C . TYR A 1 80 ? 3.88785 -11.52068 20.45595 1.000 70.77348 180 TYR A C 1
ATOM 593 O O . TYR A 1 80 ? 4.47859 -11.04216 19.48893 1.000 69.76480 180 TYR A O 1
ATOM 602 N N . SER A 1 81 ? 3.47902 -10.79463 21.49342 1.000 72.83907 181 SER A N 1
ATOM 603 C CA . SER A 1 81 ? 3.70559 -9.36325 21.60234 1.000 73.95041 181 SER A CA 1
ATOM 604 C C . SER A 1 81 ? 3.93215 -9.02606 23.06455 1.000 77.30574 181 SER A C 1
ATOM 605 O O . SER A 1 81 ? 3.53435 -9.76906 23.96238 1.000 77.85232 181 SER A O 1
ATOM 608 N N . SER A 1 82 ? 4.56929 -7.89217 23.30014 1.000 84.13724 182 SER A N 1
ATOM 609 C CA . SER A 1 82 ? 4.76013 -7.39473 24.65006 1.000 86.84587 182 SER A CA 1
ATOM 610 C C . SER A 1 82 ? 4.21552 -5.97849 24.73947 1.000 93.36627 182 SER A C 1
ATOM 611 O O . SER A 1 82 ? 3.86454 -5.35348 23.73429 1.000 93.59616 182 SER A O 1
ATOM 614 N N . GLY A 1 83 ? 4.14019 -5.48555 25.96791 1.000 95.72773 183 GLY A N 1
ATOM 615 C CA . GLY A 1 83 ? 3.92993 -4.07777 26.21999 1.000 97.44320 183 GLY A CA 1
ATOM 616 C C . GLY A 1 83 ? 4.12547 -3.79799 27.69257 1.000 98.86765 183 GLY A C 1
ATOM 617 O O . GLY A 1 83 ? 3.57351 -4.52649 28.51743 1.000 98.02666 183 GLY A O 1
ATOM 618 N N . GLU A 1 84 ? 4.89802 -2.76830 28.03911 1.000 102.28009 184 GLU A N 1
ATOM 619 C CA . GLU A 1 84 ? 5.20472 -2.45446 29.43941 1.000 100.58703 184 GLU A CA 1
ATOM 620 C C . GLU A 1 84 ? 5.66477 -3.68856 30.21907 1.000 96.23485 184 GLU A C 1
ATOM 621 O O . GLU A 1 84 ? 5.02646 -4.08823 31.19490 1.000 91.45963 184 GLU A O 1
ATOM 623 N N . ASP A 1 87 ? 6.89288 -8.33880 32.43277 1.000 93.14476 187 ASP A N 1
ATOM 624 C CA . ASP A 1 87 ? 6.53280 -9.70022 32.04484 1.000 92.34371 187 ASP A CA 1
ATOM 625 C C . ASP A 1 87 ? 5.17320 -9.73353 31.36121 1.000 90.28303 187 ASP A C 1
ATOM 626 O O . ASP A 1 87 ? 4.50697 -10.76784 31.34079 1.000 88.49654 187 ASP A O 1
ATOM 631 N N . GLU A 1 88 ? 4.76266 -8.59441 30.80805 1.000 90.06692 188 GLU A N 1
ATOM 632 C CA . GLU A 1 88 ? 3.46807 -8.48435 30.14342 1.000 86.50618 188 GLU A CA 1
ATOM 633 C C . GLU A 1 88 ? 3.58246 -9.05098 28.73161 1.000 83.02823 188 GLU A C 1
ATOM 634 O O . GLU A 1 88 ? 4.23164 -8.45989 27.86266 1.000 86.34750 188 GLU A O 1
ATOM 640 N N . LEU A 1 89 ? 2.95293 -10.20481 28.51448 1.000 77.46999 189 LEU A N 1
ATOM 641 C CA . LEU A 1 89 ? 3.03660 -10.96132 27.27226 1.000 73.20833 189 LEU A CA 1
ATOM 642 C C . LEU A 1 89 ? 1.64122 -11.13060 26.68883 1.000 70.20277 189 LEU A C 1
ATOM 643 O O . LEU A 1 89 ? 0.69917 -11.46371 27.41545 1.000 72.74096 189 LEU A O 1
ATOM 648 N N . TYR A 1 90 ? 1.51130 -10.91141 25.38242 1.000 68.40217 190 TYR A N 1
ATOM 649 C CA . TYR A 1 90 ? 0.24979 -11.08971 24.67580 1.000 67.05057 190 TYR A CA 1
ATOM 650 C C . TYR A 1 90 ? 0.42097 -12.12917 23.58028 1.000 64.29091 190 TYR A C 1
ATOM 651 O O . TYR A 1 90 ? 1.38644 -12.07403 22.81490 1.000 67.37349 190 TYR A O 1
ATOM 660 N N . LEU A 1 91 ? -0.51020 -13.07289 23.50949 1.000 62.45050 191 LEU A N 1
ATOM 661 C CA . LEU A 1 91 ? -0.58934 -14.00301 22.39472 1.000 62.22555 191 LEU A CA 1
ATOM 662 C C . LEU A 1 91 ? -1.59381 -13.47840 21.38042 1.000 62.22355 191 LEU A C 1
ATOM 663 O O . LEU A 1 91 ? -2.66535 -12.98943 21.74621 1.000 64.98763 191 LEU A O 1
ATOM 668 N N . ASN A 1 92 ? -1.23434 -13.57298 20.10714 1.000 60.48746 192 ASN A N 1
ATOM 669 C CA . ASN A 1 92 ? -2.06792 -13.10854 19.00763 1.000 59.89982 192 ASN A CA 1
ATOM 670 C C . ASN A 1 92 ? -2.41826 -14.29980 18.13260 1.000 61.12619 192 ASN A C 1
ATOM 671 O O . ASN A 1 92 ? -1.52745 -14.91862 17.54363 1.000 64.29901 192 ASN A O 1
ATOM 676 N N . LEU A 1 93 ? -3.70414 -14.61705 18.04524 1.000 58.99543 193 LEU A N 1
ATOM 677 C CA . LEU A 1 93 ? -4.18128 -15.70932 17.21123 1.000 58.28177 193 LEU A CA 1
ATOM 678 C C . LEU A 1 93 ? -4.79330 -15.11527 15.95519 1.000 61.06772 193 LEU A C 1
ATOM 679 O O . LEU A 1 93 ? -5.76428 -14.35523 16.03613 1.000 59.12587 193 LEU A O 1
ATOM 684 N N . VAL A 1 94 ? -4.22124 -15.44701 14.80344 1.000 61.32783 194 VAL A N 1
ATOM 685 C CA . VAL A 1 94 ? -4.72938 -14.98799 13.51923 1.000 63.08256 194 VAL A CA 1
ATOM 686 C C . VAL A 1 94 ? -5.59264 -16.10235 12.96083 1.000 65.35301 194 VAL A C 1
ATOM 687 O O . VAL A 1 94 ? -5.09363 -17.18056 12.61482 1.000 63.03318 194 VAL A O 1
ATOM 691 N N . LEU A 1 95 ? -6.88323 -15.83271 12.85333 1.000 59.25656 195 LEU A N 1
ATOM 692 C CA . LEU A 1 95 ? -7.85301 -16.84677 12.49448 1.000 62.67398 195 LEU A CA 1
ATOM 693 C C . LEU A 1 95 ? -8.49029 -16.54667 11.14842 1.000 64.79598 195 LEU A C 1
ATOM 694 O O . LEU A 1 95 ? -8.60118 -15.38879 10.73024 1.000 68.95974 195 LEU A O 1
ATOM 699 N N . GLU A 1 96 ? -8.88184 -17.62270 10.47293 1.000 66.23382 196 GLU A N 1
ATOM 700 C CA . GLU A 1 96 ? -9.62053 -17.52180 9.22580 1.000 70.82684 196 GLU A CA 1
ATOM 701 C C . GLU A 1 96 ? -10.88815 -16.70593 9.44848 1.000 70.84521 196 GLU A C 1
ATOM 702 O O . GLU A 1 96 ? -11.60223 -16.90614 10.43546 1.000 68.20953 196 GLU A O 1
ATOM 708 N N . TYR A 1 97 ? -11.15425 -15.76126 8.54950 1.000 63.10192 197 TYR A N 1
ATOM 709 C CA . TYR A 1 97 ? -12.30931 -14.88454 8.68994 1.000 66.70297 197 TYR A CA 1
ATOM 710 C C . TYR A 1 97 ? -13.47010 -15.45972 7.89015 1.000 66.85229 197 TYR A C 1
ATOM 711 O O . TYR A 1 97 ? -13.29750 -15.86434 6.73643 1.000 66.16679 197 TYR A O 1
ATOM 720 N N . VAL A 1 98 ? -14.64050 -15.51946 8.51685 1.000 66.87691 198 VAL A N 1
ATOM 721 C CA . VAL A 1 98 ? -15.85948 -16.01594 7.89400 1.000 58.89424 198 VAL A CA 1
ATOM 722 C C . VAL A 1 98 ? -16.89439 -14.90425 7.99162 1.000 62.92362 198 VAL A C 1
ATOM 723 O O . VAL A 1 98 ? -17.13189 -14.39330 9.08647 1.000 67.65989 198 VAL A O 1
ATOM 727 N N . PRO A 1 99 ? -17.52725 -14.50259 6.88820 1.000 65.10609 199 PRO A N 1
ATOM 728 C CA . PRO A 1 99 ? -18.28902 -13.23858 6.88411 1.000 62.44037 199 PRO A CA 1
ATOM 729 C C . PRO A 1 99 ? -19.42142 -13.15397 7.89507 1.000 64.86568 199 PRO A C 1
ATOM 730 O O . PRO A 1 99 ? -19.71293 -12.05153 8.38083 1.000 60.70647 199 PRO A O 1
ATOM 734 N N . GLU A 1 100 ? -20.08228 -14.26356 8.22142 1.000 59.54963 200 GLU A N 1
ATOM 735 C CA . GLU A 1 100 ? -21.31865 -14.21046 8.99154 1.000 55.33107 200 GLU A CA 1
ATOM 736 C C . GLU A 1 100 ? -21.26315 -15.16942 10.17337 1.000 53.20533 200 GLU A C 1
ATOM 737 O O . GLU A 1 100 ? -20.37686 -16.02078 10.27903 1.000 53.97944 200 GLU A O 1
ATOM 743 N N . THR A 1 101 ? -22.22487 -15.00237 11.07962 1.000 56.00714 201 THR A N 1
ATOM 744 C CA . THR A 1 101 ? -22.46209 -15.96036 12.14913 1.000 51.87879 201 THR A CA 1
ATOM 745 C C . THR A 1 101 ? -23.91179 -16.40556 12.09300 1.000 53.90871 201 THR A C 1
ATOM 746 O O . THR A 1 101 ? -24.76048 -15.75782 11.47352 1.000 55.29398 201 THR A O 1
ATOM 750 N N . VAL A 1 102 ? -24.19264 -17.52747 12.75728 1.000 49.72708 202 VAL A N 1
ATOM 751 C CA . VAL A 1 102 ? -25.57364 -17.97628 12.86363 1.000 46.43447 202 VAL A CA 1
ATOM 752 C C . VAL A 1 102 ? -26.40632 -16.91699 13.57752 1.000 51.28956 202 VAL A C 1
ATOM 753 O O . VAL A 1 102 ? -27.56067 -16.65754 13.21300 1.000 52.58262 202 VAL A O 1
ATOM 757 N N . TYR A 1 103 ? -25.81542 -16.25676 14.57790 1.000 50.14272 203 TYR A N 1
ATOM 758 C CA . TYR A 1 103 ? -26.50224 -15.16978 15.27085 1.000 50.59624 203 TYR A CA 1
ATOM 759 C C . TYR A 1 103 ? -26.86144 -14.03432 14.32024 1.000 51.95693 203 TYR A C 1
ATOM 760 O O . TYR A 1 103 ? -27.99519 -13.53843 14.33630 1.000 50.60943 203 TYR A O 1
ATOM 769 N N . ARG A 1 104 ? -25.90422 -13.59610 13.48931 1.000 53.20124 204 ARG A N 1
ATOM 770 C CA . ARG A 1 104 ? -26.19591 -12.48370 12.58944 1.000 52.62296 204 ARG A CA 1
ATOM 771 C C . ARG A 1 104 ? -27.28993 -12.87116 11.60775 1.000 54.32616 204 ARG A C 1
ATOM 772 O O . ARG A 1 104 ? -28.21346 -12.08781 11.34576 1.000 55.61588 204 ARG A O 1
ATOM 780 N N . VAL A 1 105 ? -27.20998 -14.08963 11.06691 1.000 54.24167 205 VAL A N 1
ATOM 781 C CA . VAL A 1 105 ? -28.21534 -14.55272 10.11532 1.000 50.70216 205 VAL A CA 1
ATOM 782 C C . VAL A 1 105 ? -29.58047 -14.61599 10.78246 1.000 53.03310 205 VAL A C 1
ATOM 783 O O . VAL A 1 105 ? -30.57498 -14.10582 10.25167 1.000 54.37388 205 VAL A O 1
ATOM 787 N N . ALA A 1 106 ? -29.64000 -15.21258 11.97897 1.000 53.93785 206 ALA A N 1
ATOM 788 C CA . ALA A 1 106 ? -30.91031 -15.30280 12.68789 1.000 54.30923 206 ALA A CA 1
ATOM 789 C C . ALA A 1 106 ? -31.50351 -13.92150 12.90373 1.000 50.71163 206 ALA A C 1
ATOM 790 O O . ALA A 1 106 ? -32.71424 -13.72054 12.73721 1.000 56.19267 206 ALA A O 1
ATOM 792 N N . ARG A 1 107 ? -30.66274 -12.93694 13.22161 1.000 52.28089 207 ARG A N 1
ATOM 793 C CA . ARG A 1 107 ? -31.22737 -11.63663 13.56285 1.000 55.33907 207 ARG A CA 1
ATOM 794 C C . ARG A 1 107 ? -31.75744 -10.95439 12.30545 1.000 59.80799 207 ARG A C 1
ATOM 795 O O . ARG A 1 107 ? -32.80963 -10.30009 12.33618 1.000 54.17139 207 ARG A O 1
ATOM 803 N N . HIS A 1 108 ? -31.06071 -11.14103 11.17130 1.000 56.74235 208 HIS A N 1
ATOM 804 C CA . HIS A 1 108 ? -31.59527 -10.67275 9.88967 1.000 59.72345 208 HIS A CA 1
ATOM 805 C C . HIS A 1 108 ? -32.98077 -11.25079 9.64135 1.000 61.46582 208 HIS A C 1
ATOM 806 O O . HIS A 1 108 ? -33.88647 -10.53891 9.19510 1.000 61.60901 208 HIS A O 1
ATOM 813 N N . PHE A 1 109 ? -33.16988 -12.54332 9.92151 1.000 54.76068 209 PHE A N 1
ATOM 814 C CA . PHE A 1 109 ? -34.48503 -13.12918 9.68835 1.000 60.52289 209 PHE A CA 1
ATOM 815 C C . PHE A 1 109 ? -35.51411 -12.57879 10.67418 1.000 61.69538 209 PHE A C 1
ATOM 816 O O . PHE A 1 109 ? -36.63703 -12.24536 10.27651 1.000 58.16951 209 PHE A O 1
ATOM 824 N N . THR A 1 110 ? -35.15438 -12.46795 11.96258 1.000 58.42397 210 THR A N 1
ATOM 825 C CA . THR A 1 110 ? -36.11988 -11.95926 12.93626 1.000 58.27588 210 THR A CA 1
ATOM 826 C C . THR A 1 110 ? -36.45685 -10.49953 12.66515 1.000 58.28796 210 THR A C 1
ATOM 827 O O . THR A 1 110 ? -37.63192 -10.11790 12.68720 1.000 65.92128 210 THR A O 1
ATOM 831 N N . LYS A 1 111 ? -35.44421 -9.67259 12.38338 1.000 61.84359 211 LYS A N 1
ATOM 832 C CA . LYS A 1 111 ? -35.70295 -8.27881 12.02695 1.000 60.21219 211 LYS A CA 1
ATOM 833 C C . LYS A 1 111 ? -36.64906 -8.17768 10.83934 1.000 65.95994 211 LYS A C 1
ATOM 834 O O . LYS A 1 111 ? -37.56077 -7.33982 10.82856 1.000 67.94651 211 LYS A O 1
ATOM 840 N N . ALA A 1 112 ? -36.44419 -9.01215 9.82299 1.000 65.51806 212 ALA A N 1
ATOM 841 C CA . ALA A 1 112 ? -37.32492 -9.01956 8.66520 1.000 66.04317 212 ALA A CA 1
ATOM 842 C C . ALA A 1 112 ? -38.63131 -9.75030 8.92967 1.000 68.01265 212 ALA A C 1
ATOM 843 O O . ALA A 1 112 ? -39.43109 -9.90582 7.99907 1.000 67.50327 212 ALA A O 1
ATOM 845 N N . LYS A 1 113 ? -38.86639 -10.17909 10.17347 1.000 67.17269 213 LYS A N 1
ATOM 846 C CA . LYS A 1 113 ? -40.06237 -10.93610 10.53770 1.000 67.20285 213 LYS A CA 1
ATOM 847 C C . LYS A 1 113 ? -40.22483 -12.13756 9.61322 1.000 69.02394 213 LYS A C 1
ATOM 848 O O . LYS A 1 113 ? -41.26957 -12.35031 8.99638 1.000 73.14328 213 LYS A O 1
ATOM 850 N N . LEU A 1 114 ? -39.15279 -12.91539 9.49813 1.000 68.11846 214 LEU A N 1
ATOM 851 C CA . LEU A 1 114 ? -39.11800 -14.06187 8.60556 1.000 69.97114 214 LEU A CA 1
ATOM 852 C C . LEU A 1 114 ? -38.59677 -15.27311 9.35638 1.000 65.88916 214 LEU A C 1
ATOM 853 O O . LEU A 1 114 ? -37.90425 -15.15287 10.36969 1.000 64.41303 214 LEU A O 1
ATOM 858 N N . THR A 1 115 ? -38.93096 -16.44500 8.82890 1.000 70.60316 215 THR A N 1
ATOM 859 C CA . THR A 1 115 ? -38.47739 -17.71485 9.37566 1.000 69.88986 215 THR A CA 1
ATOM 860 C C . THR A 1 115 ? -37.30207 -18.21842 8.54688 1.000 68.90525 215 THR A C 1
ATOM 861 O O . THR A 1 115 ? -37.32016 -18.12716 7.31759 1.000 69.67823 215 THR A O 1
ATOM 865 N N . ILE A 1 116 ? -36.27889 -18.72795 9.21923 1.000 65.14784 216 ILE A N 1
ATOM 866 C CA . ILE A 1 116 ? -35.15061 -19.33355 8.50287 1.000 64.33941 216 ILE A CA 1
ATOM 867 C C . ILE A 1 116 ? -35.63260 -20.59644 7.79829 1.000 67.61518 216 ILE A C 1
ATOM 868 O O . ILE A 1 116 ? -36.27380 -21.44800 8.44162 1.000 63.04035 216 ILE A O 1
ATOM 873 N N . PRO A 1 117 ? -35.37229 -20.76126 6.49709 1.000 63.19665 217 PRO A N 1
ATOM 874 C CA . PRO A 1 117 ? -35.84452 -21.96522 5.80212 1.000 62.04059 217 PRO A CA 1
ATOM 875 C C . PRO A 1 117 ? -35.30053 -23.22146 6.46317 1.000 64.11151 217 PRO A C 1
ATOM 876 O O . PRO A 1 117 ? -34.12959 -23.28493 6.84764 1.000 62.92428 217 PRO A O 1
ATOM 880 N N . ILE A 1 118 ? -36.16920 -24.23134 6.57733 1.000 61.77413 218 ILE A N 1
ATOM 881 C CA . ILE A 1 118 ? -35.84557 -25.42772 7.35249 1.000 58.33506 218 ILE A CA 1
ATOM 882 C C . ILE A 1 118 ? -34.61636 -26.13839 6.79724 1.000 57.65345 218 ILE A C 1
ATOM 883 O O . ILE A 1 118 ? -33.86856 -26.77200 7.55135 1.000 51.37598 218 ILE A O 1
ATOM 888 N N . LEU A 1 119 ? -34.36438 -26.02610 5.48780 1.000 55.56799 219 LEU A N 1
ATOM 889 C CA . LEU A 1 119 ? -33.19551 -26.68409 4.91077 1.000 57.39815 219 LEU A CA 1
ATOM 890 C C . LEU A 1 119 ? -31.90577 -26.11991 5.49270 1.000 55.38043 219 LEU A C 1
ATOM 891 O O . LEU A 1 119 ? -30.96195 -26.87047 5.76697 1.000 55.70190 219 LEU A O 1
ATOM 896 N N . TYR A 1 120 ? -31.84523 -24.79940 5.70262 1.000 60.36648 220 TYR A N 1
ATOM 897 C CA . TYR A 1 120 ? -30.62934 -24.21792 6.26614 1.000 56.39275 220 TYR A CA 1
ATOM 898 C C . TYR A 1 120 ? -30.48619 -24.56397 7.73950 1.000 51.18850 220 TYR A C 1
ATOM 899 O O . TYR A 1 120 ? -29.36083 -24.72011 8.22732 1.000 50.94656 220 TYR A O 1
ATOM 908 N N . VAL A 1 121 ? -31.60506 -24.69543 8.46062 1.000 55.40694 221 VAL A N 1
ATOM 909 C CA . VAL A 1 121 ? -31.53533 -25.19375 9.83159 1.000 52.68170 221 VAL A CA 1
ATOM 910 C C . VAL A 1 121 ? -30.90766 -26.58215 9.84748 1.000 53.37823 221 VAL A C 1
ATOM 911 O O . VAL A 1 121 ? -30.01740 -26.86875 10.65873 1.000 55.05038 221 VAL A O 1
ATOM 915 N N . LYS A 1 122 ? -31.34324 -27.45489 8.93347 1.000 51.50029 222 LYS A N 1
ATOM 916 C CA . LYS A 1 122 ? -30.77133 -28.79631 8.83385 1.000 52.87883 222 LYS A CA 1
ATOM 917 C C . LYS A 1 122 ? -29.28264 -28.74431 8.51308 1.000 54.69564 222 LYS A C 1
ATOM 918 O O . LYS A 1 122 ? -28.46624 -29.38045 9.19250 1.000 55.37395 222 LYS A O 1
ATOM 924 N N . VAL A 1 123 ? -28.91639 -27.99204 7.46583 1.000 55.89959 223 VAL A N 1
ATOM 925 C CA . VAL A 1 123 ? -27.52581 -27.92801 7.01201 1.000 46.84674 223 VAL A CA 1
ATOM 926 C C . VAL A 1 123 ? -26.62170 -27.39791 8.12287 1.000 48.39059 223 VAL A C 1
ATOM 927 O O . VAL A 1 123 ? -25.56423 -27.97012 8.41393 1.000 48.01051 223 VAL A O 1
ATOM 931 N N . TYR A 1 124 ? -27.03312 -26.30547 8.77200 1.000 47.18643 224 TYR A N 1
ATOM 932 C CA . TYR A 1 124 ? -26.21648 -25.71208 9.83090 1.000 50.41549 224 TYR A CA 1
ATOM 933 C C . TYR A 1 124 ? -26.10638 -26.63540 11.04145 1.000 47.48497 224 TYR A C 1
ATOM 934 O O . TYR A 1 124 ? -25.01628 -26.82530 11.59636 1.000 45.77647 224 TYR A O 1
ATOM 943 N N . MET A 1 125 ? -27.22882 -27.19476 11.49257 1.000 48.25537 225 MET A N 1
ATOM 944 C CA . MET A 1 125 ? -27.17240 -27.95719 12.73763 1.000 46.76449 225 MET A CA 1
ATOM 945 C C . MET A 1 125 ? -26.47004 -29.29778 12.56316 1.000 49.21126 225 MET A C 1
ATOM 946 O O . MET A 1 125 ? -25.79925 -29.75279 13.49356 1.000 44.96277 225 MET A O 1
ATOM 951 N N . TYR A 1 126 ? -26.55623 -29.92340 11.38362 1.000 47.97725 226 TYR A N 1
ATOM 952 C CA . TYR A 1 126 ? -25.73651 -31.10783 11.13344 1.000 44.02294 226 TYR A CA 1
ATOM 953 C C . TYR A 1 126 ? -24.26157 -30.79477 11.33550 1.000 48.64514 226 TYR A C 1
ATOM 954 O O . TYR A 1 126 ? -23.52909 -31.56126 11.97401 1.000 45.03697 226 TYR A O 1
ATOM 963 N N . GLN A 1 127 ? -23.81024 -29.66172 10.79449 1.000 43.54899 227 GLN A N 1
ATOM 964 C CA . GLN A 1 127 ? -22.40019 -29.30627 10.87731 1.000 49.80889 227 GLN A CA 1
ATOM 965 C C . GLN A 1 127 ? -21.97814 -29.01625 12.30333 1.000 45.54659 227 GLN A C 1
ATOM 966 O O . GLN A 1 127 ? -20.85928 -29.36463 12.69674 1.000 47.09876 227 GLN A O 1
ATOM 972 N N . LEU A 1 128 ? -22.84393 -28.35239 13.07998 1.000 43.77771 228 LEU A N 1
ATOM 973 C CA . LEU A 1 128 ? -22.57065 -28.15949 14.50022 1.000 47.20547 228 LEU A CA 1
ATOM 974 C C . LEU A 1 128 ? -22.41586 -29.49858 15.20657 1.000 43.00939 228 LEU A C 1
ATOM 975 O O . LEU A 1 128 ? -21.42816 -29.73163 15.91816 1.000 43.68858 228 LEU A O 1
ATOM 980 N N . PHE A 1 129 ? -23.37161 -30.40574 15.00536 1.000 42.41342 229 PHE A N 1
ATOM 981 C CA . PHE A 1 129 ? -23.28245 -31.69145 15.68931 1.000 46.24755 229 PHE A CA 1
ATOM 982 C C . PHE A 1 129 ? -22.06153 -32.47540 15.22689 1.000 47.18269 229 PHE A C 1
ATOM 983 O O . PHE A 1 129 ? -21.37463 -33.10639 16.03999 1.000 44.55509 229 PHE A O 1
ATOM 991 N N . ARG A 1 130 ? -21.74491 -32.42258 13.93193 1.000 48.15465 230 ARG A N 1
ATOM 992 C CA . ARG A 1 130 ? -20.54063 -33.10191 13.48393 1.000 43.61645 230 ARG A CA 1
ATOM 993 C C . ARG A 1 130 ? -19.29792 -32.49075 14.12217 1.000 41.48582 230 ARG A C 1
ATOM 994 O O . ARG A 1 130 ? -18.39489 -33.21893 14.55139 1.000 44.38961 230 ARG A O 1
ATOM 1002 N N . SER A 1 131 ? -19.24425 -31.15681 14.22723 1.000 42.67086 231 SER A N 1
ATOM 1003 C CA . SER A 1 131 ? -18.07879 -30.52310 14.84332 1.000 47.16746 231 SER A CA 1
ATOM 1004 C C . SER A 1 131 ? -17.95121 -30.91731 16.31652 1.000 46.48255 231 SER A C 1
ATOM 1005 O O . SER A 1 131 ? -16.84206 -31.13497 16.82152 1.000 48.89779 231 SER A O 1
ATOM 1008 N N . LEU A 1 132 ? -19.07220 -31.01648 17.02100 1.000 46.57719 232 LEU A N 1
ATOM 1009 C CA . LEU A 1 132 ? -19.01495 -31.44016 18.42075 1.000 49.48435 232 LEU A CA 1
ATOM 1010 C C . LEU A 1 132 ? -18.55933 -32.88975 18.54686 1.000 46.61876 232 LEU A C 1
ATOM 1011 O O . LEU A 1 132 ? -17.73418 -33.21229 19.40929 1.000 45.55383 232 LEU A O 1
ATOM 1016 N N . ALA A 1 133 ? -19.05668 -33.77442 17.68000 1.000 39.71281 233 ALA A N 1
ATOM 1017 C CA . ALA A 1 133 ? -18.53895 -35.14045 17.66014 1.000 49.11007 233 ALA A CA 1
ATOM 1018 C C . ALA A 1 133 ? -17.01839 -35.14217 17.57280 1.000 53.96294 233 ALA A C 1
ATOM 1019 O O . ALA A 1 133 ? -16.33411 -35.78294 18.38359 1.000 47.16891 233 ALA A O 1
ATOM 1021 N N . TYR A 1 134 ? -16.47127 -34.37802 16.62072 1.000 45.78288 234 TYR A N 1
ATOM 1022 C CA . TYR A 1 134 ? -15.02736 -34.36275 16.42730 1.000 53.95916 234 TYR A CA 1
ATOM 1023 C C . TYR A 1 134 ? -14.29068 -33.83858 17.65577 1.000 48.86949 234 TYR A C 1
ATOM 1024 O O . TYR A 1 134 ? -13.39667 -34.51282 18.17992 1.000 55.21927 234 TYR A O 1
ATOM 1033 N N . ILE A 1 135 ? -14.64056 -32.63796 18.13326 1.000 50.66256 235 ILE A N 1
ATOM 1034 C CA . ILE A 1 135 ? -13.84695 -32.05111 19.21280 1.000 49.58695 235 ILE A CA 1
ATOM 1035 C C . ILE A 1 135 ? -13.93818 -32.91825 20.46111 1.000 50.10185 235 ILE A C 1
ATOM 1036 O O . ILE A 1 135 ? -12.94539 -33.10767 21.17518 1.000 50.44824 235 ILE A O 1
ATOM 1041 N N . HIS A 1 136 ? -15.12002 -33.48489 20.72264 1.000 44.14393 236 HIS A N 1
ATOM 1042 C CA . HIS A 1 136 ? -15.27304 -34.39231 21.85432 1.000 49.47435 236 HIS A CA 1
ATOM 1043 C C . HIS A 1 136 ? -14.40286 -35.62240 21.68911 1.000 58.44668 236 HIS A C 1
ATOM 1044 O O . HIS A 1 136 ? -13.84261 -36.13216 22.66739 1.000 59.65586 236 HIS A O 1
ATOM 1051 N N . SER A 1 137 ? -14.26756 -36.11569 20.45616 1.000 52.61835 237 SER A N 1
ATOM 1052 C CA . SER A 1 137 ? -13.38471 -37.25015 20.25257 1.000 53.77202 237 SER A CA 1
ATOM 1053 C C . SER A 1 137 ? -11.93523 -36.85783 20.49926 1.000 57.90664 237 SER A C 1
ATOM 1054 O O . SER A 1 137 ? -11.12878 -37.70101 20.90168 1.000 57.97928 237 SER A O 1
ATOM 1057 N N . GLN A 1 138 ? -11.59338 -35.58427 20.30272 1.000 55.04017 238 GLN A N 1
ATOM 1058 C CA . GLN A 1 138 ? -10.24669 -35.10147 20.58379 1.000 57.24286 238 GLN A CA 1
ATOM 1059 C C . GLN A 1 138 ? -10.07659 -34.68947 22.03946 1.000 61.79617 238 GLN A C 1
ATOM 1060 O O . GLN A 1 138 ? -9.03122 -34.13563 22.39557 1.000 64.27427 238 GLN A O 1
ATOM 1066 N N . GLY A 1 139 ? -11.08013 -34.93829 22.87960 1.000 57.64825 239 GLY A N 1
ATOM 1067 C CA . GLY A 1 139 ? -10.98347 -34.62262 24.29136 1.000 58.05797 239 GLY A CA 1
ATOM 1068 C C . GLY A 1 139 ? -11.30280 -33.19372 24.66634 1.000 55.88431 239 GLY A C 1
ATOM 1069 O O . GLY A 1 139 ? -10.95353 -32.76167 25.76897 1.000 56.98264 239 GLY A O 1
ATOM 1070 N N . VAL A 1 140 ? -11.97310 -32.44580 23.79875 1.000 50.11591 240 VAL A N 1
ATOM 1071 C CA . VAL A 1 140 ? -12.19696 -31.01986 24.00293 1.000 52.47630 240 VAL A CA 1
ATOM 1072 C C . VAL A 1 140 ? -13.69383 -30.76985 24.15146 1.000 49.68467 240 VAL A C 1
ATOM 1073 O O . VAL A 1 140 ? -14.48936 -31.18283 23.29778 1.000 45.77688 240 VAL A O 1
ATOM 1077 N N . CYS A 1 141 ? -14.07928 -30.11541 25.24656 1.000 44.23475 241 CYS A N 1
ATOM 1078 C CA . CYS A 1 141 ? -15.43393 -29.62337 25.43978 1.000 43.85185 241 CYS A CA 1
ATOM 1079 C C . CYS A 1 141 ? -15.41647 -28.12537 25.17130 1.000 39.78694 241 CYS A C 1
ATOM 1080 O O . CYS A 1 141 ? -14.52587 -27.41846 25.65887 1.000 40.98820 241 CYS A O 1
ATOM 1083 N N . HIS A 1 142 ? -16.35113 -27.64997 24.34288 1.000 36.48566 242 HIS A N 1
ATOM 1084 C CA . HIS A 1 142 ? -16.23311 -26.26370 23.89020 1.000 40.00251 242 HIS A CA 1
ATOM 1085 C C . HIS A 1 142 ? -16.64791 -25.28608 24.98570 1.000 40.05049 242 HIS A C 1
ATOM 1086 O O . HIS A 1 142 ? -15.96320 -24.28600 25.22252 1.000 40.68198 242 HIS A O 1
ATOM 1093 N N . ARG A 1 143 ? -17.76158 -25.56733 25.65188 1.000 37.75849 243 ARG A N 1
ATOM 1094 C CA . ARG A 1 143 ? -18.29721 -24.83483 26.80822 1.000 40.85716 243 ARG A CA 1
ATOM 1095 C C . ARG A 1 143 ? -18.79578 -23.43584 26.47400 1.000 43.67959 243 ARG A C 1
ATOM 1096 O O . ARG A 1 143 ? -19.04714 -22.65252 27.40052 1.000 38.54464 243 ARG A O 1
ATOM 1104 N N . ASP A 1 144 ? -18.88927 -23.05228 25.19744 1.000 37.54806 244 ASP A N 1
ATOM 1105 C CA . ASP A 1 144 ? -19.56814 -21.79474 24.90646 1.000 39.75584 244 ASP A CA 1
ATOM 1106 C C . ASP A 1 144 ? -20.37258 -21.89204 23.60904 1.000 39.65946 244 ASP A C 1
ATOM 1107 O O . ASP A 1 144 ? -20.38171 -20.96517 22.79585 1.000 39.98228 244 ASP A O 1
ATOM 1112 N N . ILE A 1 145 ? -21.07203 -23.00284 23.39866 1.000 36.35038 245 ILE A N 1
ATOM 1113 C CA . ILE A 1 145 ? -21.84418 -23.16213 22.17102 1.000 40.54221 245 ILE A CA 1
ATOM 1114 C C . ILE A 1 145 ? -23.02650 -22.20286 22.19843 1.000 40.32356 245 ILE A C 1
ATOM 1115 O O . ILE A 1 145 ? -23.89117 -22.28161 23.07975 1.000 38.16530 245 ILE A O 1
ATOM 1120 N N . LYS A 1 146 ? -23.06876 -21.29433 21.22902 1.000 39.36110 246 LYS A N 1
ATOM 1121 C CA . LYS A 1 146 ? -24.12265 -20.29713 21.10484 1.000 39.47608 246 LYS A CA 1
ATOM 1122 C C . LYS A 1 146 ? -24.09251 -19.76056 19.68069 1.000 46.64988 246 LYS A C 1
ATOM 1123 O O . LYS A 1 146 ? -23.06110 -19.86131 19.00683 1.000 43.18203 246 LYS A O 1
ATOM 1129 N N . PRO A 1 147 ? -25.19776 -19.16663 19.20103 1.000 45.52985 247 PRO A N 1
ATOM 1130 C CA . PRO A 1 147 ? -25.22824 -18.71727 17.79592 1.000 47.24703 247 PRO A CA 1
ATOM 1131 C C . PRO A 1 147 ? -24.09607 -17.77904 17.44921 1.000 50.40618 247 PRO A C 1
ATOM 1132 O O . PRO A 1 147 ? -23.57767 -17.82868 16.32532 1.000 49.60805 247 PRO A O 1
ATOM 1136 N N . GLN A 1 148 ? -23.68181 -16.92657 18.38683 1.000 47.09221 248 GLN A N 1
ATOM 1137 C CA . GLN A 1 148 ? -22.62866 -15.97694 18.05375 1.000 51.43634 248 GLN A CA 1
ATOM 1138 C C . GLN A 1 148 ? -21.27945 -16.64916 17.81450 1.000 50.49778 248 GLN A C 1
ATOM 1139 O O . GLN A 1 148 ? -20.37455 -16.00013 17.27965 1.000 47.63323 248 GLN A O 1
ATOM 1145 N N . ASN A 1 149 ? -21.11683 -17.91881 18.18323 1.000 46.82362 249 ASN A N 1
ATOM 1146 C CA . ASN A 1 149 ? -19.85171 -18.61798 18.00165 1.000 47.10376 249 ASN A CA 1
ATOM 1147 C C . ASN A 1 149 ? -19.87879 -19.60881 16.84808 1.000 46.81608 249 ASN A C 1
ATOM 1148 O O . ASN A 1 149 ? -18.95375 -20.41822 16.72188 1.000 47.51294 249 ASN A O 1
ATOM 1153 N N . LEU A 1 150 ? -20.91244 -19.57401 16.01243 1.000 46.29777 250 LEU A N 1
ATOM 1154 C CA . LEU A 1 150 ? -21.01465 -20.44156 14.83966 1.000 47.23063 250 LEU A CA 1
ATOM 1155 C C . LEU A 1 150 ? -20.84102 -19.58117 13.59224 1.000 51.91948 250 LEU A C 1
ATOM 1156 O O . LEU A 1 150 ? -21.75112 -18.84199 13.20543 1.000 47.13868 250 LEU A O 1
ATOM 1161 N N . LEU A 1 151 ? -19.66540 -19.67072 12.97858 1.000 49.31457 251 LEU A N 1
ATOM 1162 C CA . LEU A 1 151 ? -19.40206 -18.97299 11.72804 1.000 55.02088 251 LEU A CA 1
ATOM 1163 C C . LEU A 1 151 ? -20.09646 -19.68743 10.58039 1.000 52.33543 251 LEU A C 1
ATOM 1164 O O . LEU A 1 151 ? -20.11865 -20.91900 10.52572 1.000 57.02229 251 LEU A O 1
ATOM 1169 N N . VAL A 1 152 ? -20.67179 -18.91551 9.66452 1.000 58.93871 252 VAL A N 1
ATOM 1170 C CA . VAL A 1 152 ? -21.33320 -19.47449 8.49075 1.000 55.20137 252 VAL A CA 1
ATOM 1171 C C . VAL A 1 152 ? -20.97455 -18.64879 7.26703 1.000 60.40030 252 VAL A C 1
ATOM 1172 O O . VAL A 1 152 ? -20.98551 -17.41264 7.30972 1.000 57.29763 252 VAL A O 1
ATOM 1176 N N . ASP A 1 153 ? -20.67185 -19.34031 6.16780 1.000 62.65751 253 ASP A N 1
ATOM 1177 C CA . ASP A 1 153 ? -20.47934 -18.68504 4.88021 1.000 63.83379 253 ASP A CA 1
ATOM 1178 C C . ASP A 1 153 ? -21.83733 -18.41130 4.24285 1.000 68.61090 253 ASP A C 1
ATOM 1179 O O . ASP A 1 153 ? -22.61591 -19.34857 4.03154 1.000 67.40967 253 ASP A O 1
ATOM 1184 N N . PRO A 1 154 ? -22.14297 -17.15888 3.90025 1.000 65.02896 254 PRO A N 1
ATOM 1185 C CA . PRO A 1 154 ? -23.48442 -16.84401 3.38468 1.000 73.84329 254 PRO A CA 1
ATOM 1186 C C . PRO A 1 154 ? -23.83240 -17.57882 2.10422 1.000 77.94512 254 PRO A C 1
ATOM 1187 O O . PRO A 1 154 ? -25.02217 -17.74769 1.80949 1.000 81.30501 254 PRO A O 1
ATOM 1191 N N . ASP A 1 155 ? -22.84110 -18.02267 1.33408 1.000 76.47689 255 ASP A N 1
ATOM 1192 C CA . ASP A 1 155 ? -23.09033 -18.57963 0.01091 1.000 81.73196 255 ASP A CA 1
ATOM 1193 C C . ASP A 1 155 ? -23.00629 -20.10045 -0.02667 1.000 79.71934 255 ASP A C 1
ATOM 1194 O O . ASP A 1 155 ? -23.87434 -20.75079 -0.61630 1.000 78.68448 255 ASP A O 1
ATOM 1199 N N . THR A 1 156 ? -21.97152 -20.68239 0.57635 1.000 73.36939 256 THR A N 1
ATOM 1200 C CA . THR A 1 156 ? -21.78232 -22.12431 0.53107 1.000 70.28555 256 THR A CA 1
ATOM 1201 C C . THR A 1 156 ? -22.48327 -22.86120 1.66241 1.000 67.04184 256 THR A C 1
ATOM 1202 O O . THR A 1 156 ? -22.61663 -24.08800 1.58241 1.000 66.02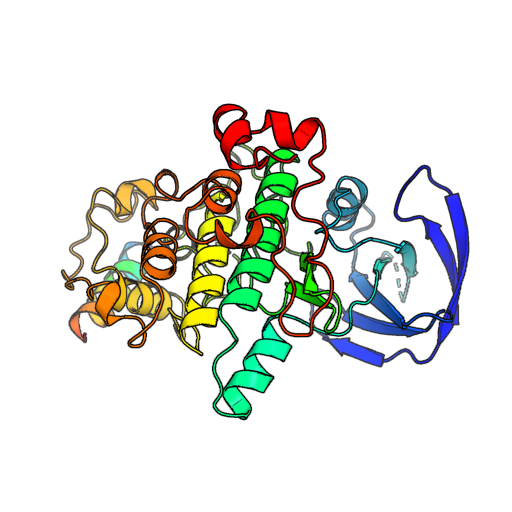733 256 THR A O 1
ATOM 1206 N N . ALA A 1 157 ? -22.92532 -22.13882 2.70242 1.000 70.05276 257 ALA A N 1
ATOM 1207 C CA . ALA A 1 157 ? -23.54991 -22.67221 3.91616 1.000 61.40747 257 ALA A CA 1
ATOM 1208 C C . ALA A 1 157 ? -22.58777 -23.48005 4.77580 1.000 64.78101 257 ALA A C 1
ATOM 1209 O O . ALA A 1 157 ? -23.02336 -24.24923 5.64733 1.000 57.86771 257 ALA A O 1
ATOM 1211 N N . VAL A 1 158 ? -21.28090 -23.31707 4.56358 1.000 60.03620 258 VAL A N 1
ATOM 1212 C CA . VAL A 1 158 ? -20.30486 -23.96671 5.42945 1.000 54.32313 258 VAL A CA 1
ATOM 1213 C C . VAL A 1 158 ? -20.40583 -23.36872 6.82975 1.000 55.99970 258 VAL A C 1
ATOM 1214 O O . VAL A 1 158 ? -20.49484 -22.14473 6.99610 1.000 56.76680 258 VAL A O 1
ATOM 1218 N N . LEU A 1 159 ? -20.39377 -24.22569 7.84774 1.000 52.76481 259 LEU A N 1
ATOM 1219 C CA . LEU A 1 159 ? -20.41579 -23.77581 9.23859 1.000 48.15096 259 LEU A CA 1
ATOM 1220 C C . LEU A 1 159 ? -19.13002 -24.20711 9.93168 1.000 49.16961 259 LEU A C 1
ATOM 1221 O O . LEU A 1 159 ? -18.69012 -25.35471 9.78747 1.000 51.89015 259 LEU A O 1
ATOM 1226 N N . LYS A 1 160 ? -18.53555 -23.28703 10.69612 1.000 49.19719 260 LYS A N 1
ATOM 1227 C CA . LYS A 1 160 ? -17.31554 -23.55861 11.44570 1.000 48.24586 260 LYS A CA 1
ATOM 1228 C C . LYS A 1 160 ? -17.50633 -23.09295 12.88527 1.000 53.26947 260 LYS A C 1
ATOM 1229 O O . LYS A 1 160 ? -17.97819 -21.97838 13.12979 1.000 52.61240 260 LYS A O 1
ATOM 1235 N N . LEU A 1 161 ? -17.14325 -23.94531 13.83066 1.000 51.40234 261 LEU A N 1
ATOM 1236 C CA . LEU A 1 161 ? -17.14515 -23.57390 15.23653 1.000 47.86614 261 LEU A CA 1
ATOM 1237 C C . LEU A 1 161 ? -15.91259 -22.73521 15.53857 1.000 49.40155 261 LEU A C 1
ATOM 1238 O O . LEU A 1 161 ? -14.81563 -23.05046 15.08402 1.000 48.59699 261 LEU A O 1
ATOM 1243 N N . CYS A 1 162 ? -16.08290 -21.66235 16.31214 1.000 50.10818 262 CYS A N 1
ATOM 1244 C CA . CYS A 1 162 ? -14.95029 -20.79214 16.63123 1.000 48.93299 262 CYS A CA 1
ATOM 1245 C C . CYS A 1 162 ? -15.01435 -20.37950 18.10206 1.000 52.50791 262 CYS A C 1
ATOM 1246 O O . CYS A 1 162 ? -15.91904 -20.77916 18.84144 1.000 47.96158 262 CYS A O 1
ATOM 1249 N N . ASP A 1 163 ? -14.03499 -19.57158 18.52766 1.000 51.23576 263 ASP A N 1
ATOM 1250 C CA . ASP A 1 163 ? -13.89963 -19.10428 19.91903 1.000 58.78857 263 ASP A CA 1
ATOM 1251 C C . ASP A 1 163 ? -13.77419 -20.26722 20.91224 1.000 51.58683 263 ASP A C 1
ATOM 1252 O O . ASP A 1 163 ? -14.71415 -20.62862 21.63023 1.000 46.34290 263 ASP A O 1
ATOM 1257 N N . PHE A 1 164 ? -12.59329 -20.87587 20.89769 1.000 51.94101 264 PHE A N 1
ATOM 1258 C CA . PHE A 1 164 ? -12.22386 -21.89401 21.87103 1.000 52.05559 264 PHE A CA 1
ATOM 1259 C C . PHE A 1 164 ? -11.61267 -21.30322 23.13994 1.000 50.01091 264 PHE A C 1
ATOM 1260 O O . PHE A 1 164 ? -10.90562 -22.00717 23.87183 1.000 49.87088 264 PHE A O 1
ATOM 1268 N N . GLY A 1 165 ? -11.90655 -20.03610 23.44050 1.000 48.12738 265 GLY A N 1
ATOM 1269 C CA . GLY A 1 165 ? -11.38256 -19.41633 24.64483 1.000 48.60295 265 GLY A CA 1
ATOM 1270 C C . GLY A 1 165 ? -12.00325 -19.93101 25.93195 1.000 49.04267 265 GLY A C 1
ATOM 1271 O O . GLY A 1 165 ? -11.41032 -19.75357 26.99857 1.000 48.67471 265 GLY A O 1
ATOM 1272 N N . SER A 1 166 ? -13.18953 -20.53848 25.86891 1.000 46.53304 266 SER A N 1
ATOM 1273 C CA . SER A 1 166 ? -13.76490 -21.17931 27.05309 1.000 47.81377 266 SER A CA 1
ATOM 1274 C C . SER A 1 166 ? -13.49191 -22.67374 27.11374 1.000 45.95632 266 SER A C 1
ATOM 1275 O O . SER A 1 166 ? -13.84979 -23.31279 28.11183 1.000 42.98753 266 SER A O 1
ATOM 1278 N N . ALA A 1 167 ? -12.86060 -23.23407 26.08481 1.000 40.44602 267 ALA A N 1
ATOM 1279 C CA . ALA A 1 167 ? -12.78608 -24.67705 25.91247 1.000 41.27368 267 ALA A CA 1
ATOM 1280 C C . ALA A 1 167 ? -11.83967 -25.32238 26.91633 1.000 43.29220 267 ALA A C 1
ATOM 1281 O O . ALA A 1 167 ? -10.86333 -24.71940 27.37864 1.000 45.20592 267 ALA A O 1
ATOM 1283 N N . LYS A 1 168 ? -12.10182 -26.59318 27.20566 1.000 44.26698 268 LYS A N 1
ATOM 1284 C CA . LYS A 1 168 ? -11.34229 -27.29622 28.22969 1.000 48.56632 268 LYS A CA 1
ATOM 1285 C C . LYS A 1 168 ? -11.41810 -28.79244 27.96254 1.000 47.33802 268 LYS A C 1
ATOM 1286 O O . LYS A 1 168 ? -12.42868 -29.29321 27.46573 1.000 46.44624 268 LYS A O 1
ATOM 1292 N N . GLN A 1 169 ? -10.35478 -29.50113 28.32461 1.000 50.54779 269 GLN A N 1
ATOM 1293 C CA . GLN A 1 169 ? -10.38466 -30.95811 28.40865 1.000 53.32822 269 GLN A CA 1
ATOM 1294 C C . GLN A 1 169 ? -10.96874 -31.36350 29.76725 1.000 59.27802 269 GLN A C 1
ATOM 1295 O O . GLN A 1 169 ? -10.36282 -31.11298 30.81498 1.000 59.42553 269 GLN A O 1
ATOM 1301 N N . LEU A 1 170 ? -12.14651 -31.98482 29.74969 1.000 53.82115 270 LEU A N 1
ATOM 1302 C CA . LEU A 1 170 ? -12.81608 -32.42437 30.96938 1.000 56.30849 270 LEU A CA 1
ATOM 1303 C C . LEU A 1 170 ? -12.26996 -33.78734 31.37475 1.000 64.04161 270 LEU A C 1
ATOM 1304 O O . LEU A 1 170 ? -12.60015 -34.79953 30.75044 1.000 73.57202 270 LEU A O 1
ATOM 1309 N N . VAL A 1 171 ? -11.44829 -33.82461 32.42324 1.000 57.73168 271 VAL A N 1
ATOM 1310 C CA . VAL A 1 171 ? -10.78861 -35.05059 32.86578 1.000 63.85348 271 VAL A CA 1
ATOM 1311 C C . VAL A 1 171 ? -11.59310 -35.65881 34.00353 1.000 66.05092 271 VAL A C 1
ATOM 1312 O O . VAL A 1 171 ? -11.96575 -34.95829 34.95378 1.000 61.87279 271 VAL A O 1
ATOM 1316 N N . ARG A 1 172 ? -11.85122 -36.963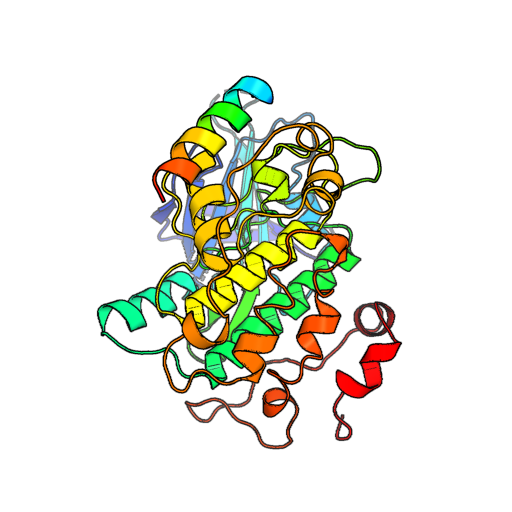72 33.91540 1.000 68.03070 272 ARG A N 1
ATOM 1317 C CA . ARG A 1 172 ? -12.67081 -37.64116 34.91503 1.000 64.68280 272 ARG A CA 1
ATOM 1318 C C . ARG A 1 172 ? -12.09163 -37.43372 36.30690 1.000 65.01950 272 ARG A C 1
ATOM 1319 O O . ARG A 1 172 ? -10.96059 -37.83868 36.58568 1.000 66.08845 272 ARG A O 1
ATOM 1321 N N . GLY A 1 173 ? -12.86950 -36.80198 37.18175 1.000 70.23977 273 GLY A N 1
ATOM 1322 C CA . GLY A 1 173 ? -12.45605 -36.56747 38.54705 1.000 68.40625 273 GLY A CA 1
ATOM 1323 C C . GLY A 1 173 ? -11.91732 -35.18076 38.82007 1.000 70.04985 273 GLY A C 1
ATOM 1324 O O . GLY A 1 173 ? -11.74378 -34.82172 39.99314 1.000 69.00843 273 GLY A O 1
ATOM 1325 N N . GLU A 1 174 ? -11.63327 -34.40346 37.78395 1.000 66.78956 274 GLU A N 1
ATOM 1326 C CA . GLU A 1 174 ? -11.20545 -33.02695 37.98812 1.000 61.97150 274 GLU A CA 1
ATOM 1327 C C . GLU A 1 174 ? -12.41974 -32.11252 38.06527 1.000 60.61451 274 GLU A C 1
ATOM 1328 O O . GLU A 1 174 ? -13.25890 -32.13062 37.15631 1.000 57.44253 274 GLU A O 1
ATOM 1334 N N . PRO A 1 175 ? -12.55899 -31.32294 39.12825 1.000 54.97429 275 PRO A N 1
ATOM 1335 C CA . PRO A 1 175 ? -13.68056 -30.38212 39.19718 1.000 52.93744 275 PRO A CA 1
ATOM 1336 C C . PRO A 1 175 ? -13.49382 -29.25212 38.20208 1.000 51.05422 275 PRO A C 1
ATOM 1337 O O . PRO A 1 175 ? -12.38166 -28.76883 37.98938 1.000 57.37318 275 PRO A O 1
ATOM 1341 N N . ASN A 1 176 ? -14.59839 -28.81104 37.60845 1.000 48.68785 276 ASN A N 1
ATOM 1342 C CA . ASN A 1 176 ? -14.55619 -27.70947 36.66504 1.000 43.48453 276 ASN A CA 1
ATOM 1343 C C . ASN A 1 176 ? -15.54066 -26.62034 37.06029 1.000 43.31719 276 ASN A C 1
ATOM 1344 O O . ASN A 1 176 ? -16.44879 -26.82705 37.86917 1.000 42.49090 276 ASN A O 1
ATOM 1349 N N . VAL A 1 177 ? -15.31570 -25.43704 36.49134 1.000 41.73872 277 VAL A N 1
ATOM 1350 C CA . VAL A 1 177 ? -16.07533 -24.24947 36.85678 1.000 43.70857 277 VAL A CA 1
ATOM 1351 C C . VAL A 1 177 ? -17.51140 -24.41054 36.38075 1.000 46.05374 277 VAL A C 1
ATOM 1352 O O . VAL A 1 177 ? -17.76011 -24.74353 35.21521 1.000 37.02119 277 VAL A O 1
ATOM 1356 N N . SER A 1 178 ? -18.46610 -24.17991 37.28125 1.000 37.90068 278 SER A N 1
ATOM 1357 C CA . SER A 1 178 ? -19.89019 -24.33133 36.94696 1.000 39.20500 278 SER A CA 1
ATOM 1358 C C . SER A 1 178 ? -20.45954 -23.14095 36.17926 1.000 35.64327 278 SER A C 1
ATOM 1359 O O . SER A 1 178 ? -21.30381 -23.30056 35.30486 1.000 35.88157 278 SER A O 1
ATOM 1378 N N . ILE A 1 180 ? -20.25633 -21.31336 33.61364 1.000 40.34134 280 ILE A N 1
ATOM 1379 C CA . ILE A 1 180 ? -19.62218 -21.34401 32.30710 1.000 38.05057 280 ILE A CA 1
ATOM 1380 C C . ILE A 1 180 ? -20.75760 -21.37041 31.26644 1.000 39.47735 280 ILE A C 1
ATOM 1381 O O . ILE A 1 180 ? -21.91132 -21.61608 31.62941 1.000 33.08485 280 ILE A O 1
ATOM 1386 N N A CYS A 1 181 ? -20.40689 -21.15195 29.99183 0.530 37.20382 281 CYS A N 1
ATOM 1387 N N B CYS A 1 181 ? -20.43093 -21.05466 30.01015 0.470 38.19948 281 CYS A N 1
ATOM 1388 C CA A CYS A 1 181 ? -21.33872 -21.01270 28.86984 0.530 37.21497 281 CYS A CA 1
ATOM 1389 C CA B CYS A 1 181 ? -21.38983 -21.05944 28.90607 0.470 37.25296 281 CYS A CA 1
ATOM 1390 C C A CYS A 1 181 ? -22.08271 -19.68644 28.92768 0.530 39.65404 281 CYS A C 1
ATOM 1391 C C B CYS A 1 181 ? -22.37937 -19.90084 29.00315 0.470 39.61386 281 CYS A C 1
ATOM 1392 O O A CYS A 1 181 ? -22.04513 -18.98755 29.94495 0.530 36.12353 281 CYS A O 1
ATOM 1393 O O B CYS A 1 181 ? -22.84192 -19.55281 30.09449 0.470 36.60356 281 CYS A O 1
ATOM 1398 N N A SER A 1 182 ? -22.74859 -19.32515 27.83251 0.500 39.51938 282 SER A N 1
ATOM 1399 N N B SER A 1 182 ? -22.71210 -19.29783 27.86408 0.500 39.21368 282 SER A N 1
ATOM 1400 C CA A SER A 1 182 ? -23.65982 -18.19152 27.84592 0.500 40.06551 282 SER A CA 1
ATOM 1401 C CA B SER A 1 182 ? -23.64868 -18.18323 27.86071 0.500 40.00555 282 SER A CA 1
ATOM 1402 C C A SER A 1 182 ? -24.99437 -18.63979 28.42844 0.500 36.46666 282 SER A C 1
ATOM 1403 C C B SER A 1 182 ? -24.99344 -18.63445 28.42099 0.500 36.58327 282 SER A C 1
ATOM 1404 O O A SER A 1 182 ? -25.44477 -19.76363 28.18608 0.500 34.38380 282 SER A O 1
ATOM 1405 O O B SER A 1 182 ? -25.44766 -19.75254 28.16280 0.500 33.27453 282 SER A O 1
ATOM 1410 N N . ARG A 1 183 ? -25.62798 -17.74547 29.18995 1.000 36.23344 283 ARG A N 1
ATOM 1411 C CA . ARG A 1 183 ? -26.69115 -18.15909 30.10556 1.000 38.08746 283 ARG A CA 1
ATOM 1412 C C . ARG A 1 183 ? -27.85432 -18.84657 29.38378 1.000 33.62643 283 ARG A C 1
ATOM 1413 O O . ARG A 1 183 ? -28.29526 -19.91687 29.80204 1.000 32.80750 283 ARG A O 1
ATOM 1421 N N . TYR A 1 184 ? -28.33496 -18.27986 28.26606 1.000 33.56632 284 TYR A N 1
ATOM 1422 C CA . TYR A 1 184 ? -29.50467 -18.87541 27.61322 1.000 32.20683 284 TYR A CA 1
ATOM 1423 C C . TYR A 1 184 ? -29.24350 -20.30108 27.13822 1.000 31.09416 284 TYR A C 1
ATOM 1424 O O . TYR A 1 184 ? -30.20489 -21.06386 26.96986 1.000 34.55264 284 TYR A O 1
ATOM 1433 N N . TYR A 1 185 ? -27.97292 -20.66418 26.92426 1.000 33.99176 285 TYR A N 1
ATOM 1434 C CA . TYR A 1 185 ? -27.53651 -21.95607 26.39164 1.000 34.38333 285 TYR A CA 1
ATOM 1435 C C . TYR A 1 185 ? -26.90674 -22.83292 27.47258 1.000 33.71047 285 TYR A C 1
ATOM 1436 O O . TYR A 1 185 ? -26.38915 -23.90857 27.16983 1.000 33.52857 285 TYR A O 1
ATOM 1445 N N . ARG A 1 186 ? -26.96702 -22.40826 28.73667 1.000 33.43011 286 ARG A N 1
ATOM 1446 C CA . ARG A 1 186 ? -26.28407 -23.09907 29.82657 1.000 34.18724 286 ARG A CA 1
ATOM 1447 C C . ARG A 1 186 ? -27.09614 -24.30091 30.30724 1.000 32.17262 286 ARG A C 1
ATOM 1448 O O . ARG A 1 186 ? -28.27879 -24.17448 30.64092 1.000 32.68869 286 ARG A O 1
ATOM 1456 N N . ALA A 1 187 ? -26.44887 -25.46846 30.34126 1.000 32.44277 287 ALA A N 1
ATOM 1457 C CA . ALA A 1 187 ? -27.08856 -26.70683 30.74912 1.000 33.95659 287 ALA A CA 1
ATOM 1458 C C . ALA A 1 187 ? -27.55970 -26.62187 32.20591 1.000 34.96487 287 ALA A C 1
ATOM 1459 O O . ALA A 1 187 ? -26.91115 -25.98740 33.03844 1.000 33.90404 287 ALA A O 1
ATOM 1461 N N . PRO A 1 188 ? -28.68888 -27.24648 32.53970 1.000 35.09368 288 PRO A N 1
ATOM 1462 C CA . PRO A 1 188 ? -29.22702 -27.08862 33.90977 1.000 33.81455 288 PRO A CA 1
ATOM 1463 C C . PRO A 1 188 ? -28.30051 -27.59293 35.00735 1.000 35.98478 288 PRO A C 1
ATOM 1464 O O . PRO A 1 188 ? -28.32333 -27.03640 36.11966 1.000 40.52952 288 PRO A O 1
ATOM 1468 N N . GLU A 1 189 ? -27.50164 -28.63838 34.75352 1.000 33.32815 289 GLU A N 1
ATOM 1469 C CA . GLU A 1 189 ? -26.58782 -29.12658 35.78795 1.000 35.07524 289 GLU A CA 1
ATOM 1470 C C . GLU A 1 189 ? -25.54824 -28.07551 36.16664 1.000 37.57202 289 GLU A C 1
ATOM 1471 O O . GLU A 1 189 ? -25.12361 -28.01292 37.32666 1.000 37.40846 289 GLU A O 1
ATOM 1477 N N . LEU A 1 190 ? -25.14319 -27.23493 35.21463 1.000 35.35212 290 LEU A N 1
ATOM 1478 C CA . LEU A 1 190 ? -24.26880 -26.10955 35.52177 1.000 36.87670 290 LEU A CA 1
ATOM 1479 C C . LEU A 1 190 ? -24.97113 -25.07659 36.40369 1.000 37.25534 290 LEU A C 1
ATOM 1480 O O . LEU A 1 190 ? -24.34714 -24.49751 37.30310 1.000 34.45730 290 LEU A O 1
ATOM 1485 N N . ILE A 1 191 ? -26.25119 -24.79390 36.12753 1.000 34.45163 291 ILE A N 1
ATOM 1486 C CA . ILE A 1 191 ? -26.99291 -23.82965 36.93618 1.000 37.54653 291 ILE A CA 1
ATOM 1487 C C . ILE A 1 191 ? -27.15784 -24.35983 38.35042 1.000 40.54464 291 ILE A C 1
ATOM 1488 O O . ILE A 1 191 ? -27.18167 -23.59049 39.31841 1.000 40.16311 291 ILE A O 1
ATOM 1493 N N . PHE A 1 192 ? -27.28495 -25.67022 38.49324 1.000 32.86793 292 PHE A N 1
ATOM 1494 C CA . PHE A 1 192 ? -27.29326 -26.32004 39.78914 1.000 38.63076 292 PHE A CA 1
ATOM 1495 C C . PHE A 1 192 ? -25.89971 -26.43487 40.40020 1.000 41.97413 292 PHE A C 1
ATOM 1496 O O . PHE A 1 192 ? -25.75247 -27.06069 41.45421 1.000 45.96327 292 PHE A O 1
ATOM 1504 N N . GLY A 1 193 ? -24.88312 -25.85781 39.76132 1.000 38.22245 293 GLY A N 1
ATOM 1505 C CA . GLY A 1 193 ? -23.53985 -25.83219 40.31331 1.000 36.21348 293 GLY A CA 1
ATOM 1506 C C . GLY A 1 193 ? -22.76540 -27.12668 40.25037 1.000 40.21867 293 GLY A C 1
ATOM 1507 O O . GLY A 1 193 ? -21.81467 -27.29432 41.01967 1.000 37.60643 293 GLY A O 1
ATOM 1508 N N . ALA A 1 194 ? -23.11751 -28.04919 39.35132 1.000 40.21041 294 ALA A N 1
ATOM 1509 C CA . ALA A 1 194 ? -22.30013 -29.24664 39.18104 1.000 39.27504 294 ALA A CA 1
ATOM 1510 C C . ALA A 1 194 ? -20.86791 -28.86507 38.81544 1.000 42.62910 294 ALA A C 1
ATOM 1511 O O . ALA A 1 194 ? -20.63470 -27.93313 38.04530 1.000 40.32253 294 ALA A O 1
ATOM 1513 N N . THR A 1 195 ? -19.90000 -29.56598 39.39885 1.000 37.69744 295 THR A N 1
ATOM 1514 C CA . THR A 1 195 ? -18.50841 -29.42151 38.99622 1.000 45.75928 295 THR A CA 1
ATOM 1515 C C . THR A 1 195 ? -17.99119 -30.63992 38.24941 1.000 46.73183 295 THR A C 1
ATOM 1516 O O . THR A 1 195 ? -16.87931 -30.59351 37.70992 1.000 45.61381 295 THR A O 1
ATOM 1520 N N . ASP A 1 196 ? -18.74997 -31.73650 38.23876 1.000 46.25317 296 ASP A N 1
ATOM 1521 C CA . ASP A 1 196 ? -18.35128 -32.98135 37.59457 1.000 49.71114 296 ASP A CA 1
ATOM 1522 C C . ASP A 1 196 ? -19.05853 -33.19319 36.25770 1.000 44.00679 296 ASP A C 1
ATOM 1523 O O . ASP A 1 196 ? -19.21799 -34.33290 35.80727 1.000 47.55434 296 ASP A O 1
ATOM 1528 N N . TYR A 1 197 ? -19.45240 -32.11040 35.59721 1.000 40.68536 297 TYR A N 1
ATOM 1529 C CA . TYR A 1 197 ? -20.17472 -32.22293 34.34501 1.000 40.90414 297 TYR A CA 1
ATOM 1530 C C . TYR A 1 197 ? -19.27403 -32.79176 33.24710 1.000 41.19798 297 TYR A C 1
ATOM 1531 O O . TYR A 1 197 ? -18.04746 -32.86577 33.37882 1.000 42.74472 297 TYR A O 1
ATOM 1540 N N . THR A 1 198 ? -19.91343 -33.20969 32.15696 1.000 40.07782 298 THR A N 1
ATOM 1541 C CA . THR A 1 198 ? -19.28403 -33.85687 31.01306 1.000 40.32173 298 THR A CA 1
ATOM 1542 C C . THR A 1 198 ? -19.43095 -32.97687 29.77419 1.000 37.16043 298 THR A C 1
ATOM 1543 O O . THR A 1 198 ? -19.99674 -31.88489 29.81520 1.000 35.80302 298 THR A O 1
ATOM 1547 N N . SER A 1 199 ? -18.93409 -33.47762 28.64470 1.000 38.42720 299 SER A N 1
ATOM 1548 C CA . SER A 1 199 ? -19.04932 -32.71610 27.40344 1.000 40.43279 299 SER A CA 1
ATOM 1549 C C . SER A 1 199 ? -20.48194 -32.67786 26.87594 1.000 37.37380 299 SER A C 1
ATOM 1550 O O . SER A 1 199 ? -20.75929 -31.94873 25.91442 1.000 36.74562 299 SER A O 1
ATOM 1553 N N . SER A 1 200 ? -21.40852 -33.41274 27.49572 1.000 35.82554 300 SER A N 1
ATOM 1554 C CA . SER A 1 200 ? -22.81677 -33.28678 27.13033 1.000 40.16100 300 SER A CA 1
ATOM 1555 C C . SER A 1 200 ? -23.40050 -31.91273 27.44330 1.000 34.99326 300 SER A C 1
ATOM 1556 O O . SER A 1 200 ? -24.50708 -31.61185 26.98213 1.000 36.96463 300 SER A O 1
ATOM 1559 N N . ILE A 1 201 ? -22.71705 -31.06375 28.21031 1.000 34.81379 301 ILE A N 1
ATOM 1560 C CA . ILE A 1 201 ? -23.19609 -29.68434 28.28105 1.000 33.21521 301 ILE A CA 1
ATOM 1561 C C . ILE A 1 201 ? -23.19686 -29.04547 26.89245 1.000 38.57862 301 ILE A C 1
ATOM 1562 O O . ILE A 1 201 ? -24.01666 -28.15959 26.61383 1.000 36.72982 301 ILE A O 1
ATOM 1567 N N . ASP A 1 202 ? -22.27656 -29.45851 26.00727 1.000 36.21982 302 ASP A N 1
ATOM 1568 C CA . ASP A 1 202 ? -22.25957 -28.88486 24.66457 1.000 38.17343 302 ASP A CA 1
ATOM 1569 C C . ASP A 1 202 ? -23.51182 -29.28537 23.89949 1.000 36.52461 302 ASP A C 1
ATOM 1570 O O . ASP A 1 202 ? -24.02677 -28.51395 23.08651 1.000 36.94837 302 ASP A O 1
ATOM 1575 N N . VAL A 1 203 ? -23.98389 -30.51281 24.11125 1.000 35.91336 303 VAL A N 1
ATOM 1576 C CA . VAL A 1 203 ? -25.15539 -30.99022 23.38494 1.000 38.69138 303 VAL A CA 1
ATOM 1577 C C . VAL A 1 203 ? -26.40789 -30.26336 23.85044 1.000 41.76202 303 VAL A C 1
ATOM 1578 O O . VAL A 1 203 ? -27.27174 -29.90422 23.03763 1.000 37.36188 303 VAL A O 1
ATOM 1582 N N . TRP A 1 204 ? -26.52854 -30.02337 25.16180 1.000 34.71785 304 TRP A N 1
ATOM 1583 C CA . TRP A 1 204 ? -27.60092 -29.16262 25.64922 1.000 31.52190 304 TRP A CA 1
ATOM 1584 C C . TRP A 1 204 ? -27.57465 -27.81409 24.93856 1.000 32.11138 304 TRP A C 1
ATOM 1585 O O . TRP A 1 204 ? -28.60185 -27.33708 24.44533 1.000 35.76056 304 TRP A O 1
ATOM 1596 N N . SER A 1 205 ? -26.40135 -27.18353 24.87816 1.000 35.01940 305 SER A N 1
ATOM 1597 C CA . SER A 1 205 ? -26.29743 -25.86856 24.24322 1.000 40.33397 305 SER A CA 1
ATOM 1598 C C . SER A 1 205 ? -26.69668 -25.93630 22.77390 1.000 38.41765 305 SER A C 1
ATOM 1599 O O . SER A 1 205 ? -27.36138 -25.02916 22.25345 1.000 34.60910 305 SER A O 1
ATOM 1602 N N . ALA A 1 206 ? -26.27332 -27.00015 22.08705 1.000 36.80077 306 ALA A N 1
ATOM 1603 C CA . ALA A 1 206 ? -26.61517 -27.17305 20.67823 1.000 37.22213 306 ALA A CA 1
ATOM 1604 C C . ALA A 1 206 ? -28.11192 -27.38618 20.49826 1.000 35.90097 306 ALA A C 1
ATOM 1605 O O . ALA A 1 206 ? -28.70643 -26.8798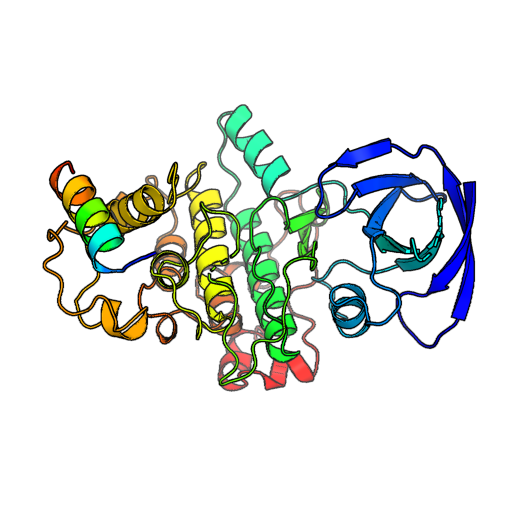8 19.54577 1.000 37.55747 306 ALA A O 1
ATOM 1607 N N . GLY A 1 207 ? -28.75346 -28.10535 21.42002 1.000 36.87281 307 GLY A N 1
ATOM 1608 C CA . GLY A 1 207 ? -30.20865 -28.16850 21.39037 1.000 38.17524 307 GLY A CA 1
ATOM 1609 C C . GLY A 1 207 ? -30.87299 -26.80956 21.55055 1.000 34.38294 307 GLY A C 1
ATOM 1610 O O . GLY A 1 207 ? -31.91050 -26.53362 20.93893 1.000 32.69346 307 GLY A O 1
ATOM 1611 N N . CYS A 1 208 ? -30.31868 -25.95823 22.41019 1.000 34.20128 308 CYS A N 1
ATOM 1612 C CA . CYS A 1 208 ? -30.87845 -24.61224 22.54960 1.000 36.27287 308 CYS A CA 1
ATOM 1613 C C . CYS A 1 208 ? -30.72332 -23.81425 21.25845 1.000 36.81271 308 CYS A C 1
ATOM 1614 O O . CYS A 1 208 ? -31.59624 -23.01163 20.90946 1.000 37.72007 308 CYS A O 1
ATOM 1617 N N . VAL A 1 209 ? -29.61438 -23.99423 20.54396 1.000 36.88959 309 VAL A N 1
ATOM 1618 C CA . VAL A 1 209 ? -29.47855 -23.28544 19.26784 1.000 36.44249 309 VAL A CA 1
ATOM 1619 C C . VAL A 1 209 ? -30.54522 -23.76223 18.29300 1.000 36.05529 309 VAL A C 1
ATOM 1620 O O . VAL A 1 209 ? -31.25126 -22.95776 17.67064 1.000 41.65810 309 VAL A O 1
ATOM 1624 N N . LEU A 1 210 ? -30.68458 -25.08592 18.15009 1.000 41.33978 310 LEU A N 1
ATOM 1625 C CA . LEU A 1 210 ? -31.66110 -25.63610 17.21157 1.000 42.00402 310 LEU A CA 1
ATOM 1626 C C . LEU A 1 210 ? -33.05674 -25.11074 17.50606 1.000 41.79172 310 LEU A C 1
ATOM 1627 O O . LEU A 1 210 ? -33.74139 -24.59497 16.61575 1.000 37.95763 310 LEU A O 1
ATOM 1632 N N . ALA A 1 211 ? -33.48997 -25.21644 18.76745 1.000 43.74258 311 ALA A N 1
ATOM 1633 C CA . ALA A 1 211 ? -34.79216 -24.67917 19.14044 1.000 41.15085 311 ALA A CA 1
ATOM 1634 C C . ALA A 1 211 ? -34.88884 -23.20831 18.77772 1.000 37.16446 311 ALA A C 1
ATOM 1635 O O . ALA A 1 211 ? -35.89461 -22.76533 18.21576 1.000 43.10826 311 ALA A O 1
ATOM 1637 N N . GLU A 1 212 ? -33.83052 -22.44579 19.05346 1.000 35.21088 312 GLU A N 1
ATOM 1638 C CA . GLU A 1 212 ? -33.84470 -21.02080 18.73585 1.000 39.81731 312 GLU A CA 1
ATOM 1639 C C . GLU A 1 212 ? -34.02146 -20.78350 17.24221 1.000 46.58196 312 GLU A C 1
ATOM 1640 O O . GLU A 1 212 ? -34.71637 -19.84617 16.83374 1.000 46.32631 312 GLU A O 1
ATOM 1646 N N . LEU A 1 213 ? -33.38474 -21.60655 16.40582 1.000 44.91310 313 LEU A N 1
ATOM 1647 C CA . LEU A 1 213 ? -33.55747 -21.42338 14.96448 1.000 46.14502 313 LEU A CA 1
ATOM 1648 C C . LEU A 1 213 ? -34.97248 -21.76906 14.52401 1.000 47.79096 313 LEU A C 1
ATOM 1649 O O . LEU A 1 213 ? -35.47186 -21.19934 13.54877 1.000 51.25396 313 LEU A O 1
ATOM 1654 N N . LEU A 1 214 ? -35.63853 -22.68773 15.23015 1.000 46.41445 314 LEU A N 1
ATOM 1655 C CA . LEU A 1 214 ? -37.01999 -23.02106 14.89657 1.000 48.55227 314 LEU A CA 1
ATOM 1656 C C . LEU A 1 214 ? -38.01229 -22.01748 15.46702 1.000 51.02734 314 LEU A C 1
ATOM 1657 O O . LEU A 1 214 ? -39.10738 -21.86758 14.92086 1.000 51.09402 314 LEU A O 1
ATOM 1662 N N . LEU A 1 215 ? -37.67175 -21.34430 16.56751 1.000 45.69311 315 LEU A N 1
ATOM 1663 C CA . LEU A 1 215 ? -38.63542 -20.46795 17.22589 1.000 48.03859 315 LEU A CA 1
ATOM 1664 C C . LEU A 1 215 ? -38.56537 -19.02256 16.75299 1.000 47.43688 315 LEU A C 1
ATOM 1665 O O . LEU A 1 215 ? -39.59304 -18.33520 16.73570 1.000 49.31627 315 LEU A O 1
ATOM 1670 N N . GLY A 1 216 ? -37.38872 -18.53905 16.37406 1.000 48.93190 316 GLY A N 1
ATOM 1671 C CA . GLY A 1 216 ? -37.20341 -17.12099 16.14122 1.000 49.63900 316 GLY A CA 1
ATOM 1672 C C . GLY A 1 216 ? -36.78282 -16.34258 17.36717 1.000 50.29230 316 GLY A C 1
ATOM 1673 O O . GLY A 1 216 ? -36.77784 -15.10602 17.32765 1.000 51.68564 316 GLY A O 1
ATOM 1674 N N . GLN A 1 217 ? -36.43996 -17.02651 18.45003 1.000 47.43270 317 GLN A N 1
ATOM 1675 C CA . GLN A 1 217 ? -36.05610 -16.41077 19.71378 1.000 50.72141 317 GLN A CA 1
ATOM 1676 C C . GLN A 1 217 ? -35.52049 -17.50940 20.62623 1.000 47.98419 317 GLN A C 1
ATOM 1677 O O . GLN A 1 217 ? -35.84084 -18.68684 20.42967 1.000 45.35858 317 GLN A O 1
ATOM 1683 N N . PRO A 1 218 ? -34.69646 -17.15543 21.61179 1.000 45.35772 318 PRO A N 1
ATOM 1684 C CA . PRO A 1 218 ? -34.15583 -18.18123 22.51128 1.000 44.46746 318 PRO A CA 1
ATOM 1685 C C . PRO A 1 218 ? -35.26910 -18.96839 23.18697 1.000 38.10946 318 PRO A C 1
ATOM 1686 O O . PRO A 1 218 ? -36.30517 -18.41824 23.56692 1.000 40.60646 318 PRO A O 1
ATOM 1690 N N . ILE A 1 219 ? -35.05578 -20.28158 23.29994 1.000 39.51217 319 ILE A N 1
ATOM 1691 C CA . ILE A 1 219 ? -36.04562 -21.14454 23.93875 1.000 43.03614 319 ILE A CA 1
ATOM 1692 C C . ILE A 1 219 ? -36.13281 -20.84879 25.43923 1.000 42.98758 319 ILE A C 1
ATOM 1693 O O . ILE A 1 219 ? -37.21887 -20.88563 26.03290 1.000 40.19375 319 ILE A O 1
ATOM 1698 N N . PHE A 1 220 ? -35.00135 -20.53397 26.06929 1.000 41.09946 320 PHE A N 1
ATOM 1699 C CA . PHE A 1 220 ? -34.90193 -20.36667 27.52227 1.000 42.59168 320 PHE A CA 1
ATOM 1700 C C . PHE A 1 220 ? -34.26531 -19.01262 27.81918 1.000 35.81686 320 PHE A C 1
ATOM 1701 O O . PHE A 1 220 ? -33.05492 -18.93090 28.07144 1.000 35.75340 320 PHE A O 1
ATOM 1709 N N . PRO A 1 221 ? -35.04124 -17.94089 27.80773 1.000 40.42778 321 PRO A N 1
ATOM 1710 C CA . PRO A 1 221 ? -34.48354 -16.58099 27.96627 1.000 45.44301 321 PRO A CA 1
ATOM 1711 C C . PRO A 1 221 ? -34.40986 -16.10455 29.41892 1.000 44.38177 321 PRO A C 1
ATOM 1712 O O . PRO A 1 221 ? -35.03585 -15.11062 29.80777 1.000 43.78598 321 PRO A O 1
ATOM 1716 N N . GLY A 1 222 ? -33.61798 -16.79659 30.23429 1.000 46.00434 322 GLY A N 1
ATOM 1717 C CA . GLY A 1 222 ? -33.51248 -16.41652 31.63697 1.000 45.52719 322 GLY A CA 1
ATOM 1718 C C . GLY A 1 222 ? -32.76035 -15.10552 31.80484 1.000 44.56145 322 GLY A C 1
ATOM 1719 O O . GLY A 1 222 ? -31.79614 -14.82222 31.09265 1.000 41.85078 322 GLY A O 1
ATOM 1720 N N . ASP A 1 223 ? -33.20097 -14.29799 32.77155 1.000 43.04961 323 ASP A N 1
ATOM 1721 C CA . ASP A 1 223 ? -32.54565 -13.02229 33.03882 1.000 48.83658 323 ASP A CA 1
ATOM 1722 C C . ASP A 1 223 ? -31.60164 -13.09052 34.23115 1.000 46.64876 323 ASP A C 1
ATOM 1723 O O . ASP A 1 223 ? -31.11713 -12.05373 34.69495 1.000 41.38572 323 ASP A O 1
ATOM 1728 N N . SER A 1 224 ? -31.31618 -14.29323 34.71472 1.000 42.08452 324 SER A N 1
ATOM 1729 C CA . SER A 1 224 ? -30.45820 -14.51587 35.86928 1.000 39.49968 324 SER A CA 1
ATOM 1730 C C . SER A 1 224 ? -30.28797 -16.02084 35.97571 1.000 37.51453 324 SER A C 1
ATOM 1731 O O . SER A 1 224 ? -30.98397 -16.78493 35.30079 1.000 35.22934 324 SER A O 1
ATOM 1734 N N . GLY A 1 225 ? -29.33554 -16.44317 36.80609 1.000 41.35944 325 GLY A N 1
ATOM 1735 C CA . GLY A 1 225 ? -29.11739 -17.86978 36.97459 1.000 38.74935 325 GLY A CA 1
ATOM 1736 C C . GLY A 1 225 ? -30.37945 -18.60942 37.35077 1.000 42.67669 325 GLY A C 1
ATOM 1737 O O . GLY A 1 225 ? -30.76957 -19.57181 36.68838 1.000 39.06762 325 GLY A O 1
ATOM 1738 N N . VAL A 1 226 ? -31.06547 -18.14871 38.40086 1.000 37.84232 326 VAL A N 1
ATOM 1739 C CA . VAL A 1 226 ? -32.24399 -18.87446 38.85424 1.000 37.99658 326 VAL A CA 1
ATOM 1740 C C . VAL A 1 226 ? -33.38967 -18.73417 37.85308 1.000 37.24501 326 VAL A C 1
ATOM 1741 O O . VAL A 1 226 ? -34.14663 -19.68287 37.62498 1.000 39.02466 326 VAL A O 1
ATOM 1745 N N . ASP A 1 227 ? -33.54022 -17.56237 37.22933 1.000 37.38246 327 ASP A N 1
ATOM 1746 C CA . ASP A 1 227 ? -34.61666 -17.43582 36.25649 1.000 37.54506 327 ASP A CA 1
ATOM 1747 C C . ASP A 1 227 ? -34.33853 -18.28363 35.02168 1.000 37.81575 327 ASP A C 1
ATOM 1748 O O . ASP A 1 227 ? -35.27119 -18.61655 34.28295 1.000 41.88080 327 ASP A O 1
ATOM 1753 N N . GLN A 1 228 ? -33.08257 -18.64423 34.79029 1.000 34.22865 328 GLN A N 1
ATOM 1754 C CA . GLN A 1 228 ? -32.76266 -19.52296 33.66528 1.000 40.05752 328 GLN A CA 1
ATOM 1755 C C . GLN A 1 228 ? -33.29449 -20.92773 33.91099 1.000 39.68798 328 GLN A C 1
ATOM 1756 O O . GLN A 1 228 ? -33.93315 -21.52893 33.03936 1.000 40.73620 328 GLN A O 1
ATOM 1762 N N . LEU A 1 229 ? -33.06511 -21.45174 35.11085 1.000 37.32237 329 LEU A N 1
ATOM 1763 C CA . LEU A 1 229 ? -33.69069 -22.70738 35.50851 1.000 40.05398 329 LEU A CA 1
ATOM 1764 C C . LEU A 1 229 ? -35.21281 -22.60045 35.46628 1.000 40.37237 329 LEU A C 1
ATOM 1765 O O . LEU A 1 229 ? -35.89303 -23.53320 35.02910 1.000 40.80209 329 LEU A O 1
ATOM 1770 N N . VAL A 1 230 ? -35.76849 -21.45229 35.87456 1.000 38.76189 330 VAL A N 1
ATOM 1771 C CA . VAL A 1 230 ? -37.21657 -21.25674 35.79193 1.000 39.35970 330 VAL A CA 1
ATOM 1772 C C . VAL A 1 230 ? -37.69640 -21.30109 34.34516 1.000 44.63764 330 VAL A C 1
ATOM 1773 O O . VAL A 1 230 ? -38.75186 -21.87385 34.04619 1.000 43.40145 330 VAL A O 1
ATOM 1777 N N . GLU A 1 231 ? -36.96455 -20.66267 33.42788 1.000 41.49643 331 GLU A N 1
ATOM 1778 C CA . GLU A 1 231 ? -37.38234 -20.71715 32.02914 1.000 42.24063 331 GLU A CA 1
ATOM 1779 C C . GLU A 1 231 ? -37.30529 -22.14291 31.49512 1.000 35.44669 331 GLU A C 1
ATOM 1780 O O . GLU A 1 231 ? -38.18526 -22.57897 30.74534 1.000 40.16765 331 GLU A O 1
ATOM 1786 N N . ILE A 1 232 ? -36.28613 -22.90073 31.90026 1.000 37.06111 332 ILE A N 1
ATOM 1787 C CA . ILE A 1 232 ? -36.20733 -24.29788 31.47007 1.000 38.71139 332 ILE A CA 1
ATOM 1788 C C . ILE A 1 232 ? -37.39171 -25.08749 32.02327 1.000 43.88569 332 ILE A C 1
ATOM 1789 O O . ILE A 1 232 ? -38.01004 -25.88968 31.31451 1.000 44.24044 332 ILE A O 1
ATOM 1794 N N . ILE A 1 233 ? -37.74320 -24.84758 33.28865 1.000 40.03940 333 ILE A N 1
ATOM 1795 C CA . ILE A 1 233 ? -38.79077 -25.61775 33.96130 1.000 43.66174 333 ILE A CA 1
ATOM 1796 C C . ILE A 1 233 ? -40.15791 -25.34426 33.34126 1.000 47.20999 333 ILE A C 1
ATOM 1797 O O . ILE A 1 233 ? -40.99148 -26.25033 33.22319 1.000 45.43653 333 ILE A O 1
ATOM 1802 N N . LYS A 1 234 ? -40.41203 -24.09927 32.92332 1.000 42.68022 334 LYS A N 1
ATOM 1803 C CA . LYS A 1 234 ? -41.69635 -23.77928 32.30883 1.000 43.76785 334 LYS A CA 1
ATOM 1804 C C . LYS A 1 234 ? -41.91185 -24.51329 30.99127 1.000 48.49932 334 LYS A C 1
ATOM 1805 O O . LYS A 1 234 ? -43.05109 -24.58785 30.51528 1.000 53.68423 334 LYS A O 1
ATOM 1811 N N . VAL A 1 235 ? -40.85850 -25.06168 30.40019 1.000 44.95522 335 VAL A N 1
ATOM 1812 C CA . VAL A 1 235 ? -40.96403 -25.84538 29.17493 1.000 47.13260 335 VAL A CA 1
ATOM 1813 C C . VAL A 1 235 ? -40.90537 -27.34064 29.46074 1.000 43.87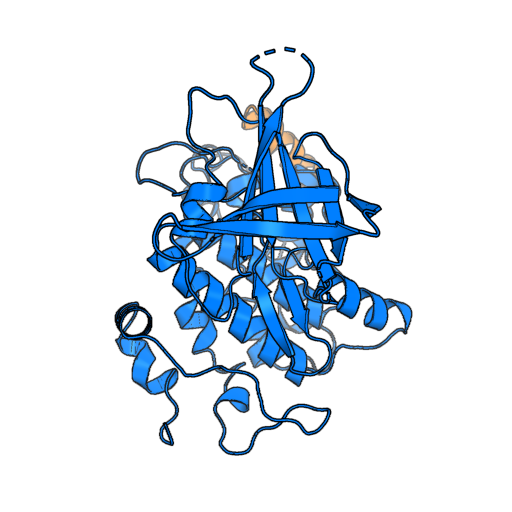800 335 VAL A C 1
ATOM 1814 O O . VAL A 1 235 ? -41.79138 -28.09251 29.05887 1.000 48.07173 335 VAL A O 1
ATOM 1818 N N . LEU A 1 236 ? -39.87194 -27.78723 30.16999 1.000 43.01067 336 LEU A N 1
ATOM 1819 C CA . LEU A 1 236 ? -39.67523 -29.20305 30.45830 1.000 42.08284 336 LEU A CA 1
ATOM 1820 C C . LEU A 1 236 ? -40.44767 -29.68540 31.68161 1.000 48.95080 336 LEU A C 1
ATOM 1821 O O . LEU A 1 236 ? -40.56428 -30.90164 31.87650 1.000 48.19888 336 LEU A O 1
ATOM 1826 N N . GLY A 1 237 ? -40.99541 -28.78556 32.49840 1.000 43.35231 337 GLY A N 1
ATOM 1827 C CA . GLY A 1 237 ? -41.56811 -29.17757 33.77097 1.000 47.73677 337 GLY A CA 1
ATOM 1828 C C . GLY A 1 237 ? -40.49361 -29.31610 34.83613 1.000 43.48021 337 GLY A C 1
ATOM 1829 O O . GLY A 1 237 ? -39.30614 -29.37022 34.55242 1.000 41.91807 337 GLY A O 1
ATOM 1830 N N . THR A 1 238 ? -40.91931 -29.36673 36.09673 1.000 50.33982 338 THR A N 1
ATOM 1831 C CA . THR A 1 238 ? -39.94430 -29.50612 37.17429 1.000 44.39360 338 THR A CA 1
ATOM 1832 C C . THR A 1 238 ? -39.14214 -30.79478 36.97971 1.000 45.51434 338 THR A C 1
ATOM 1833 O O . THR A 1 238 ? -39.72762 -31.83534 36.65782 1.000 43.20499 338 THR A O 1
ATOM 1837 N N . PRO A 1 239 ? -37.81370 -30.76136 37.10626 1.000 44.32449 339 PRO A N 1
ATOM 1838 C CA . PRO A 1 239 ? -37.05233 -32.01662 37.05899 1.000 44.12779 339 PRO A CA 1
ATOM 1839 C C . PRO A 1 239 ? -37.45709 -32.92585 38.20795 1.000 45.70435 339 PRO A C 1
ATOM 1840 O O . PRO A 1 239 ? -37.75967 -32.46217 39.31150 1.000 45.09476 339 PRO A O 1
ATOM 1844 N N . THR A 1 240 ? -37.48154 -34.23126 37.94213 1.000 43.46017 340 THR A N 1
ATOM 1845 C CA . THR A 1 240 ? -37.74563 -35.16359 39.02208 1.000 44.95684 340 THR A CA 1
ATOM 1846 C C . THR A 1 240 ? -36.57816 -35.15520 39.99610 1.000 45.99630 340 THR A C 1
ATOM 1847 O O . THR A 1 240 ? -35.48462 -34.67462 39.70012 1.000 42.89913 340 THR A O 1
ATOM 1851 N N . ARG A 1 241 ? -36.79917 -35.75550 41.15702 1.000 45.51829 341 ARG A N 1
ATOM 1852 C CA . ARG A 1 241 ? -35.71576 -35.85916 42.12040 1.000 44.77941 341 ARG A CA 1
ATOM 1853 C C . ARG A 1 241 ? -34.57302 -36.72446 41.61000 1.000 45.25143 341 ARG A C 1
ATOM 1854 O O . ARG A 1 241 ? -33.41964 -36.50898 41.99171 1.000 44.06487 341 ARG A O 1
ATOM 1862 N N A GLU A 1 242 ? -34.88524 -37.73243 40.78668 0.500 46.78164 342 GLU A N 1
ATOM 1863 N N B GLU A 1 242 ? -34.84508 -37.68710 40.73064 0.500 46.58064 342 GLU A N 1
ATOM 1864 C CA A GLU A 1 242 ? -33.84614 -38.57599 40.20505 0.500 49.20108 342 GLU A CA 1
ATOM 1865 C CA B GLU A 1 242 ? -33.73272 -38.50432 40.26199 0.500 49.25130 342 GLU A CA 1
ATOM 1866 C C A GLU A 1 242 ? -33.04533 -37.84118 39.13689 0.500 47.64781 342 GLU A C 1
ATOM 1867 C C B GLU A 1 242 ? -33.00054 -37.81670 39.12538 0.500 47.26197 342 GLU A C 1
ATOM 1868 O O A GLU A 1 242 ? -31.85585 -38.12740 38.95424 0.500 48.55449 342 GLU A O 1
ATOM 1869 O O B GLU A 1 242 ? -31.83391 -38.13285 38.86216 0.500 48.24251 342 GLU A O 1
ATOM 1880 N N . GLN A 1 243 ? -33.67475 -36.91071 38.41210 1.000 45.17447 343 GLN A N 1
ATOM 1881 C CA . GLN A 1 243 ? -32.94272 -36.09635 37.44398 1.000 48.72357 343 GLN A CA 1
ATOM 1882 C C . GLN A 1 243 ? -32.05357 -35.09509 38.16810 1.000 46.76243 343 GLN A C 1
ATOM 1883 O O . GLN A 1 243 ? -30.90335 -34.87252 37.77774 1.000 44.11145 343 GLN A O 1
ATOM 1889 N N . ILE A 1 244 ? -32.57143 -34.49600 39.23995 1.000 44.19153 344 ILE A N 1
ATOM 1890 C CA . ILE A 1 244 ? -31.76363 -33.60369 40.06307 1.000 38.84344 344 ILE A CA 1
ATOM 1891 C C . ILE A 1 244 ? -30.56281 -34.34980 40.62927 1.000 46.56138 344 ILE A C 1
ATOM 1892 O O . ILE A 1 244 ? -29.45192 -33.80935 40.69947 1.000 43.35816 344 ILE A O 1
ATOM 1897 N N . ARG A 1 245 ? -30.76658 -35.61048 41.02161 1.000 42.52192 345 ARG A N 1
ATOM 1898 C CA . ARG A 1 245 ? -29.68518 -36.42435 41.56789 1.000 47.68238 345 ARG A CA 1
ATOM 1899 C C . ARG A 1 245 ? -28.55899 -36.60631 40.55237 1.000 51.03252 345 ARG A C 1
ATOM 1900 O O . ARG A 1 245 ? -27.37670 -36.60884 40.91851 1.000 50.97942 345 ARG A O 1
ATOM 1908 N N . GLU A 1 246 ? -28.90326 -36.75903 39.26890 1.000 47.47081 346 GLU A N 1
ATOM 1909 C CA . GLU A 1 246 ? -27.87314 -36.86624 38.23484 1.000 49.05488 346 GLU A CA 1
ATOM 1910 C C . GLU A 1 246 ? -27.20385 -35.52197 37.96187 1.000 49.45943 346 GLU A C 1
ATOM 1911 O O . GLU A 1 246 ? -26.03262 -35.47843 37.56951 1.000 59.02137 346 GLU A O 1
ATOM 1917 N N . MET A 1 247 ? -27.93066 -34.42343 38.13397 1.000 41.90675 347 MET A N 1
ATOM 1918 C CA . MET A 1 247 ? -27.36593 -33.09961 37.90000 1.000 42.48730 347 MET A CA 1
ATOM 1919 C C . MET A 1 247 ? -26.47317 -32.65830 39.04889 1.000 45.26999 347 MET A C 1
ATOM 1920 O O . MET A 1 247 ? -25.28027 -32.40066 38.86146 1.000 47.78696 347 MET A O 1
ATOM 1925 N N . ASN A 1 248 ? -27.03220 -32.58546 40.24918 1.000 44.81952 348 ASN A N 1
ATOM 1926 C CA . ASN A 1 248 ? -26.27480 -32.23538 41.44382 1.000 48.07846 348 ASN A CA 1
ATOM 1927 C C . ASN A 1 248 ? -26.97370 -32.87317 42.63752 1.000 45.48636 348 ASN A C 1
ATOM 1928 O O . ASN A 1 248 ? -28.04118 -32.39923 43.05603 1.000 46.55109 348 ASN A O 1
ATOM 1933 N N . PRO A 1 249 ? -26.41741 -33.94474 43.21316 1.000 49.26589 349 PRO A N 1
ATOM 1934 C CA . PRO A 1 249 ? -27.12493 -34.64284 44.29811 1.000 49.01444 349 PRO A CA 1
ATOM 1935 C C . PRO A 1 249 ? -27.28606 -33.81753 45.55994 1.000 52.45613 349 PRO A C 1
ATOM 1936 O O . PRO A 1 249 ? -27.95077 -34.27609 46.49568 1.000 54.32439 349 PRO A O 1
ATOM 1940 N N . ASN A 1 250 ? -26.71382 -32.61703 45.62222 1.000 51.48089 350 ASN A N 1
ATOM 1941 C CA . ASN A 1 250 ? -26.92653 -31.77570 46.79044 1.000 56.55546 350 ASN A CA 1
ATOM 1942 C C . ASN A 1 250 ? -28.31828 -31.16114 46.82317 1.000 57.89905 350 ASN A C 1
ATOM 1943 O O . ASN A 1 250 ? -28.64591 -30.46938 47.79129 1.000 54.16959 350 ASN A O 1
ATOM 1948 N N . TYR A 1 251 ? -29.12797 -31.35786 45.78159 1.000 53.70196 351 TYR A N 1
ATOM 1949 C CA . TYR A 1 251 ? -30.44108 -30.73559 45.70735 1.000 51.05729 351 TYR A CA 1
ATOM 1950 C C . TYR A 1 251 ? -31.58149 -31.73713 45.76803 1.000 53.88673 351 TYR A C 1
ATOM 1951 O O . TYR A 1 251 ? -32.74187 -31.33583 45.64189 1.000 55.71402 351 TYR A O 1
ATOM 1960 N N . THR A 1 252 ? -31.28983 -33.02299 45.98301 1.000 51.74312 352 THR A N 1
ATOM 1961 C CA . THR A 1 252 ? -32.32898 -34.03836 45.86159 1.000 55.13945 352 THR A CA 1
ATOM 1962 C C . THR A 1 252 ? -33.36389 -33.95820 46.96832 1.000 62.45713 352 THR A C 1
ATOM 1963 O O . THR A 1 252 ? -34.46106 -34.50698 46.81029 1.000 63.90668 352 THR A O 1
ATOM 1967 N N . GLU A 1 253 ? -33.04198 -33.30746 48.08330 1.000 57.74908 353 GLU A N 1
ATOM 1968 C CA . GLU A 1 253 ? -33.88797 -33.36129 49.26506 1.000 62.14947 353 GLU A CA 1
ATOM 1969 C C . GLU A 1 253 ? -34.75812 -32.12102 49.44527 1.000 63.49431 353 GLU A C 1
ATOM 1970 O O . GLU A 1 253 ? -35.52872 -32.05953 50.40297 1.000 63.31845 353 GLU A O 1
ATOM 1976 N N . PHE A 1 254 ? -34.67360 -31.14063 48.55391 1.000 59.99742 354 PHE A N 1
ATOM 1977 C CA . PHE A 1 254 ? -35.57846 -29.99861 48.63672 1.000 63.31851 354 PHE A CA 1
ATOM 1978 C C . PHE A 1 254 ? -36.94160 -30.33988 48.02712 1.000 64.45452 354 PHE A C 1
ATOM 1979 O O . PHE A 1 254 ? -37.08680 -31.34751 47.32266 1.000 63.20333 354 PHE A O 1
ATOM 1987 N N . LYS A 1 255 ? -37.94841 -29.48530 48.30301 1.000 49.97692 355 LYS A N 1
ATOM 1988 C CA . LYS A 1 255 ? -39.32391 -29.70737 47.84992 1.000 58.80426 355 LYS A CA 1
ATOM 1989 C C . LYS A 1 255 ? -39.54491 -28.71968 46.72151 1.000 64.13943 355 LYS A C 1
ATOM 1990 O O . LYS A 1 255 ? -40.03823 -27.61859 46.96788 1.000 59.14767 355 LYS A O 1
ATOM 1996 N N . PHE A 1 256 ? -39.18988 -29.08884 45.49311 1.000 54.83052 356 PHE A N 1
ATOM 1997 C CA . PHE A 1 256 ? -39.46535 -28.01340 44.53943 1.000 53.15142 356 PHE A CA 1
ATOM 1998 C C . PHE A 1 256 ? -40.91560 -28.05688 44.05483 1.000 55.99476 356 PHE A C 1
ATOM 1999 O O . PHE A 1 256 ? -41.50012 -29.13769 43.93112 1.000 59.88382 356 PHE A O 1
ATOM 2007 N N . PRO A 1 257 ? -41.53399 -26.90195 43.78161 1.000 53.71129 357 PRO A N 1
ATOM 2008 C CA . PRO A 1 257 ? -42.89787 -26.90553 43.23321 1.000 51.83905 357 PRO A CA 1
ATOM 2009 C C . PRO A 1 257 ? -42.95381 -27.67547 41.92586 1.000 60.62435 357 PRO A C 1
ATOM 2010 O O . PRO A 1 257 ? -42.02015 -27.63252 41.11737 1.000 59.54285 357 PRO A O 1
ATOM 2014 N N . GLN A 1 258 ? -44.05968 -28.38394 41.72155 1.000 54.10067 358 GLN A N 1
ATOM 2015 C CA . GLN A 1 258 ? -44.20776 -29.28051 40.57675 1.000 59.24225 358 GLN A CA 1
ATOM 2016 C C . GLN A 1 258 ? -44.95071 -28.53717 39.47146 1.000 58.08187 358 GLN A C 1
ATOM 2017 O O . GLN A 1 258 ? -46.16780 -28.34752 39.54215 1.000 66.48274 358 GLN A O 1
ATOM 2023 N N . ILE A 1 259 ? -44.20996 -28.12331 38.44518 1.000 58.05558 359 ILE A N 1
ATOM 2024 C CA . ILE A 1 259 ? -44.75428 -27.38825 37.30982 1.000 55.59322 359 ILE A CA 1
ATOM 2025 C C . ILE A 1 259 ? -44.88078 -28.35979 36.14673 1.000 55.98734 359 ILE A C 1
ATOM 2026 O O . ILE A 1 259 ? -43.91537 -29.04635 35.79780 1.000 55.76087 359 ILE A O 1
ATOM 2031 N N . LYS A 1 260 ? -46.06308 -28.42046 35.54676 1.000 59.76819 360 LYS A N 1
ATOM 2032 C CA . LYS A 1 260 ? -46.28943 -29.33122 34.43648 1.000 59.95501 360 LYS A CA 1
ATOM 2033 C C . LYS A 1 260 ? -45.45454 -28.92507 33.22716 1.000 61.24334 360 LYS A C 1
ATOM 2034 O O . LYS A 1 260 ? -45.16810 -27.74546 33.00265 1.000 60.40646 360 LYS A O 1
ATOM 2036 N N . ALA A 1 261 ? -45.03598 -29.92429 32.45650 1.000 61.90652 361 ALA A N 1
ATOM 2037 C CA . ALA A 1 261 ? -44.32073 -29.65352 31.22174 1.000 58.65334 361 ALA A CA 1
ATOM 2038 C C . ALA A 1 261 ? -45.26263 -29.06411 30.18316 1.000 59.86536 361 ALA A C 1
ATOM 2039 O O . ALA A 1 261 ? -46.43206 -29.44473 30.09161 1.000 65.57513 361 ALA A O 1
ATOM 2041 N N . HIS A 1 262 ? -44.75712 -28.11154 29.42593 1.000 60.46551 362 HIS A N 1
ATOM 2042 C CA . HIS A 1 262 ? -45.44299 -27.67852 28.21764 1.000 64.47141 362 HIS A CA 1
ATOM 2043 C C . HIS A 1 262 ? -45.24248 -28.73480 27.13395 1.000 62.73030 362 HIS A C 1
ATOM 2044 O O . HIS A 1 262 ? -44.09692 -29.09659 26.83932 1.000 69.16466 362 HIS A O 1
ATOM 2051 N N . PRO A 1 263 ? -46.31073 -29.26610 26.53918 1.000 65.15937 363 PRO A N 1
ATOM 2052 C CA . PRO A 1 263 ? -46.14131 -30.27588 25.48509 1.000 65.57636 363 PRO A CA 1
ATOM 2053 C C . PRO A 1 263 ? -45.23883 -29.76547 24.37204 1.000 66.23276 363 PRO A C 1
ATOM 2054 O O . PRO A 1 263 ? -45.39913 -28.64467 23.88310 1.000 65.61681 363 PRO A O 1
ATOM 2058 N N . TRP A 1 264 ? -44.28573 -30.61186 23.97177 1.000 69.99154 364 TRP A N 1
ATOM 2059 C CA . TRP A 1 264 ? -43.26068 -30.19122 23.02035 1.000 66.59033 364 TRP A CA 1
ATOM 2060 C C . TRP A 1 264 ? -43.87406 -29.67815 21.72804 1.000 68.72194 364 TRP A C 1
ATOM 2061 O O . TRP A 1 264 ? -43.42415 -28.66562 21.17811 1.000 68.03678 364 TRP A O 1
ATOM 2072 N N . THR A 1 265 ? -44.90957 -30.35469 21.23419 1.000 69.22697 365 THR A N 1
ATOM 2073 C CA . THR A 1 265 ? -45.56698 -29.92598 20.00927 1.000 68.86957 365 THR A CA 1
ATOM 2074 C C . THR A 1 265 ? -46.34194 -28.62328 20.17279 1.000 73.55224 365 THR A C 1
ATOM 2075 O O . THR A 1 265 ? -46.75975 -28.04361 19.16466 1.000 80.28014 365 THR A O 1
ATOM 2079 N N . LYS A 1 266 ? -46.56083 -28.15786 21.39984 1.000 70.92533 366 LYS A N 1
ATOM 2080 C CA . LYS A 1 266 ? -47.18987 -26.86611 21.64050 1.000 70.69534 366 LYS A CA 1
ATOM 2081 C C . LYS A 1 266 ? -46.17742 -25.78397 21.98782 1.000 73.99475 366 LYS A C 1
ATOM 2082 O O . LYS A 1 266 ? -46.57070 -24.63857 22.23637 1.000 74.41625 366 LYS A O 1
ATOM 2084 N N . VAL A 1 267 ? -44.88851 -26.12897 22.02335 1.000 70.79964 367 VAL A N 1
ATOM 2085 C CA . VAL A 1 267 ? -43.82836 -25.14849 22.22912 1.000 66.59597 367 VAL A CA 1
ATOM 2086 C C . VAL A 1 267 ? -43.47396 -24.46012 20.91882 1.000 63.40191 367 VAL A C 1
ATOM 2087 O O . VAL A 1 267 ? -43.14619 -23.26853 20.89289 1.000 61.44960 367 VAL A O 1
ATOM 2091 N N . PHE A 1 268 ? -43.53691 -25.18967 19.81696 1.000 63.25125 368 PHE A N 1
ATOM 2092 C CA . PHE A 1 268 ? -43.07813 -24.68890 18.53423 1.000 59.68216 368 PHE A CA 1
ATOM 2093 C C . PHE A 1 268 ? -44.25453 -24.25879 17.66992 1.000 68.04540 368 PHE A C 1
ATOM 2094 O O . PHE A 1 268 ? -45.40199 -24.65089 17.89523 1.000 72.63200 368 PHE A O 1
ATOM 2102 N N . LYS A 1 269 ? -43.95346 -23.43651 16.66908 1.000 65.17661 369 LYS A N 1
ATOM 2103 C CA . LYS A 1 269 ? -45.00242 -22.91361 15.81433 1.000 69.69922 369 LYS A CA 1
ATOM 2104 C C . LYS A 1 269 ? -45.67473 -24.05269 15.05830 1.000 74.86449 369 LYS A C 1
ATOM 2105 O O . LYS A 1 269 ? -45.12799 -25.15018 14.91167 1.000 75.51939 369 LYS A O 1
ATOM 2107 N N . SER A 1 270 ? -46.89194 -23.79352 14.60035 1.000 77.77917 370 SER A N 1
ATOM 2108 C CA . SER A 1 270 ? -47.54291 -24.74677 13.71798 1.000 78.65662 370 SER A CA 1
ATOM 2109 C C . SER A 1 270 ? -46.67571 -24.93143 12.48243 1.000 78.48633 370 SER A C 1
ATOM 2110 O O . SER A 1 270 ? -45.98131 -24.00489 12.05504 1.000 87.26231 370 SER A O 1
ATOM 2113 N N . ARG A 1 271 ? -46.66520 -26.15159 11.95194 1.000 73.40543 371 ARG A N 1
ATOM 2114 C CA . ARG A 1 271 ? -45.88517 -26.55858 10.78190 1.000 74.25926 371 ARG A CA 1
ATOM 2115 C C . ARG A 1 271 ? -44.40048 -26.72033 11.08379 1.000 73.64071 371 ARG A C 1
ATOM 2116 O O . ARG A 1 271 ? -43.62151 -26.93139 10.14525 1.000 75.19314 371 ARG A O 1
ATOM 2118 N N . THR A 1 272 ? -43.97113 -26.62756 12.33776 1.000 68.95592 372 THR A N 1
ATOM 2119 C CA . THR A 1 272 ? -42.62550 -27.07668 12.66767 1.000 65.84367 372 THR A CA 1
ATOM 2120 C C . THR A 1 272 ? -42.54544 -28.57792 12.41134 1.000 67.12625 372 THR A C 1
ATOM 2121 O O . THR A 1 272 ? -43.44272 -29.31924 12.83622 1.000 69.45548 372 THR A O 1
ATOM 2125 N N . PRO A 1 273 ? -41.52658 -29.05872 11.70438 1.000 66.86317 373 PRO A N 1
ATOM 2126 C CA . PRO A 1 273 ? -41.45471 -30.48909 11.38009 1.000 67.19168 373 PRO A CA 1
ATOM 2127 C C . PRO A 1 273 ? -41.44467 -31.33657 12.63889 1.000 63.04393 373 PRO A C 1
ATOM 2128 O O . PRO A 1 273 ? -40.79175 -30.98528 13.63287 1.000 62.25248 373 PRO A O 1
ATOM 2132 N N . PRO A 1 274 ? -42.18325 -32.44752 12.64375 1.000 63.85885 374 PRO A N 1
ATOM 2133 C CA . PRO A 1 274 ? -42.19375 -33.30626 13.83919 1.000 62.84418 374 PRO A CA 1
ATOM 2134 C C . PRO A 1 274 ? -40.81986 -33.82744 14.21271 1.000 63.51701 374 PRO A C 1
ATOM 2135 O O . PRO A 1 274 ? -40.48662 -33.88005 15.40355 1.000 62.44485 374 PRO A O 1
ATOM 2139 N N . GLU A 1 275 ? -39.99417 -34.19043 13.22730 1.000 62.19682 375 GLU A N 1
ATOM 2140 C CA . GLU A 1 275 ? -38.67079 -34.71102 13.55341 1.000 61.86482 375 GLU A CA 1
ATOM 2141 C C . GLU A 1 275 ? -37.77696 -33.63522 14.15693 1.000 57.32826 375 GLU A C 1
ATOM 2142 O O . GLU A 1 275 ? -36.90245 -33.94830 14.97360 1.000 55.28626 375 GLU A O 1
ATOM 2148 N N . ALA A 1 276 ? -37.97897 -32.37128 13.77627 1.000 54.77226 376 ALA A N 1
ATOM 2149 C CA . ALA A 1 276 ? -37.26574 -31.28089 14.43440 1.000 53.83650 376 ALA A CA 1
ATOM 2150 C C . ALA A 1 276 ? -37.62528 -31.20646 15.91200 1.000 50.92315 376 ALA A C 1
ATOM 2151 O O . ALA A 1 276 ? -36.74742 -31.07037 16.77143 1.000 49.54973 376 ALA A O 1
ATOM 2153 N N . ILE A 1 277 ? -38.92133 -31.28641 16.22424 1.000 58.14012 377 ILE A N 1
ATOM 2154 C CA . ILE A 1 277 ? -39.35842 -31.29072 17.61914 1.000 52.69780 377 ILE A CA 1
ATOM 2155 C C . ILE A 1 277 ? -38.79989 -32.50983 18.33641 1.000 53.03990 377 ILE A C 1
ATOM 2156 O O . ILE A 1 277 ? -38.32756 -32.41717 19.47699 1.000 49.52817 377 ILE A O 1
ATOM 2161 N N . ALA A 1 278 ? -38.82727 -33.66912 17.66730 1.000 54.83607 378 ALA A N 1
ATOM 2162 C CA . ALA A 1 278 ? -38.30607 -34.89593 18.26152 1.000 54.08251 378 ALA A CA 1
ATOM 2163 C C . ALA A 1 278 ? -36.84166 -34.73786 18.64454 1.000 53.50519 378 ALA A C 1
ATOM 2164 O O . ALA A 1 278 ? -36.43995 -35.05872 19.77108 1.000 52.23169 378 ALA A O 1
ATOM 2166 N N . LEU A 1 279 ? -36.03513 -34.20810 17.72635 1.000 49.52282 379 LEU A N 1
ATOM 2167 C CA . LEU A 1 279 ? -34.61711 -34.02257 18.00624 1.000 50.55236 379 LEU A CA 1
ATOM 2168 C C . LEU A 1 279 ? -34.41081 -33.09198 19.19101 1.000 47.11745 379 LEU A C 1
ATOM 2169 O O . LEU A 1 279 ? -33.57466 -33.36270 20.06094 1.000 49.79936 379 LEU A O 1
ATOM 2174 N N A CYS A 1 280 ? -35.18939 -32.01141 19.25642 0.190 47.57896 380 CYS A N 1
ATOM 2175 N N B CYS A 1 280 ? -35.13888 -31.97112 19.22954 0.810 46.86128 380 CYS A N 1
ATOM 2176 C CA A CYS A 1 280 ? -35.03267 -31.04094 20.33277 0.190 46.32027 380 CYS A CA 1
ATOM 2177 C CA B CYS A 1 280 ? -35.01142 -31.04900 20.35862 0.810 46.15414 380 CYS A CA 1
ATOM 2178 C C A CYS A 1 280 ? -35.30559 -31.67211 21.69282 0.190 45.56986 380 CYS A C 1
ATOM 2179 C C B CYS A 1 280 ? -35.23184 -31.77167 21.67942 0.810 45.45843 380 CYS A C 1
ATOM 2180 O O A CYS A 1 280 ? -34.61425 -31.37639 22.67463 0.190 45.63559 380 CYS A O 1
ATOM 2181 O O B CYS A 1 280 ? -34.42424 -31.65659 22.60882 0.810 45.35482 380 CYS A O 1
ATOM 2186 N N . SER A 1 281 ? -36.31188 -32.54298 21.77100 1.000 45.59687 381 SER A N 1
ATOM 2187 C CA . SER A 1 281 ? -36.62238 -33.22313 23.02270 1.000 51.54840 381 SER A CA 1
ATOM 2188 C C . SER A 1 281 ? -35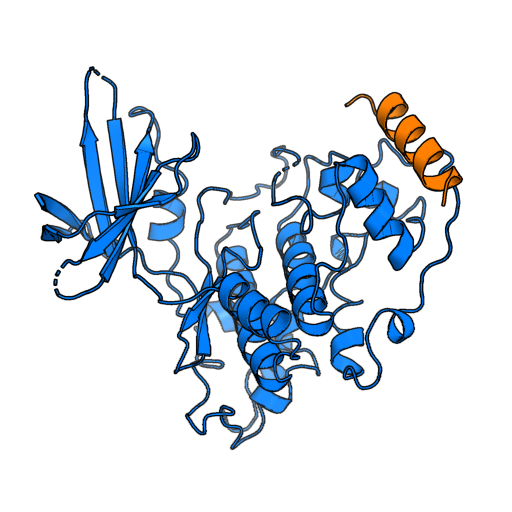.58916 -34.28359 23.38880 1.000 49.96974 381 SER A C 1
ATOM 2189 O O . SER A 1 281 ? -35.43011 -34.58905 24.57334 1.000 47.18043 381 SER A O 1
ATOM 2192 N N . SER A 1 282 ? -34.88251 -34.84830 22.40853 1.000 45.69948 382 SER A N 1
ATOM 2193 C CA . SER A 1 282 ? -33.82944 -35.81362 22.69601 1.000 43.12240 382 SER A CA 1
ATOM 2194 C C . SER A 1 282 ? -32.52073 -35.15757 23.10380 1.000 35.33303 382 SER A C 1
ATOM 2195 O O . SER A 1 282 ? -31.63645 -35.83763 23.62921 1.000 43.79157 382 SER A O 1
ATOM 2198 N N . LEU A 1 283 ? -32.34576 -33.87574 22.82217 1.000 38.22135 383 LEU A N 1
ATOM 2199 C CA . LEU A 1 283 ? -31.14993 -33.15368 23.23396 1.000 38.93940 383 LEU A CA 1
ATOM 2200 C C . LEU A 1 283 ? -31.35526 -32.42369 24.54891 1.000 40.67337 383 LEU A C 1
ATOM 2201 O O . LEU A 1 283 ? -30.41956 -32.30647 25.35545 1.000 37.13562 383 LEU A O 1
ATOM 2206 N N . LEU A 1 284 ? -32.56410 -31.90823 24.75452 1.000 37.30951 384 LEU A N 1
ATOM 2207 C CA . LEU A 1 284 ? -32.86248 -31.04261 25.89615 1.000 38.53972 384 LEU A CA 1
ATOM 2208 C C . LEU A 1 284 ? -33.39379 -31.89496 27.04734 1.000 35.66725 384 LEU A C 1
ATOM 2209 O O . LEU A 1 284 ? -34.54823 -31.79386 27.47672 1.000 41.59572 384 LEU A O 1
ATOM 2214 N N . GLU A 1 285 ? -32.51055 -32.75963 27.54336 1.000 37.77140 385 GLU A N 1
ATOM 2215 C CA . GLU A 1 285 ? -32.82401 -33.67977 28.63439 1.000 38.78791 385 GLU A CA 1
ATOM 2216 C C . GLU A 1 285 ? -32.11527 -33.21153 29.89628 1.000 38.56451 385 GLU A C 1
ATOM 2217 O O . GLU A 1 285 ? -30.92212 -32.89551 29.85563 1.000 36.19059 385 GLU A O 1
ATOM 2223 N N . TYR A 1 286 ? -32.84003 -33.18852 31.02099 1.000 39.08910 386 TYR A N 1
ATOM 2224 C CA . TYR A 1 286 ? -32.21250 -32.85639 32.29753 1.000 39.54444 386 TYR A CA 1
ATOM 2225 C C . TYR A 1 286 ? -31.02786 -33.76310 32.58686 1.000 38.96529 386 TYR A C 1
ATOM 2226 O O . TYR A 1 286 ? -29.93653 -33.29275 32.91971 1.000 38.88076 386 TYR A O 1
ATOM 2235 N N . THR A 1 287 ? -31.23609 -35.06360 32.51475 1.000 37.76560 387 THR A N 1
ATOM 2236 C CA . THR A 1 287 ? -30.16673 -35.98839 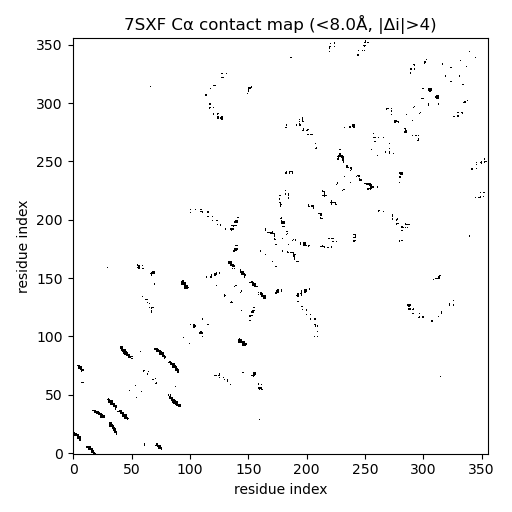32.84680 1.000 42.10574 387 THR A CA 1
ATOM 2237 C C . THR A 1 287 ? -29.11089 -35.93415 31.75060 1.000 41.26433 387 THR A C 1
ATOM 2238 O O . THR A 1 287 ? -29.42916 -36.21219 30.58509 1.000 38.10622 387 THR A O 1
ATOM 2242 N N . PRO A 1 288 ? -27.86581 -35.56078 32.06442 1.000 38.31175 388 PRO A N 1
ATOM 2243 C CA . PRO A 1 288 ? -26.88909 -35.33519 30.98711 1.000 42.64976 388 PRO A CA 1
ATOM 2244 C C . PRO A 1 288 ? -26.65194 -36.56112 30.14240 1.000 43.94712 388 PRO A C 1
ATOM 2245 O O . PRO A 1 288 ? -26.48728 -36.43238 28.92411 1.000 39.20175 388 PRO A O 1
ATOM 2249 N N . SER A 1 289 ? -26.66328 -37.75177 30.74673 1.000 38.96450 389 SER A N 1
ATOM 2250 C CA . SER A 1 289 ? -26.37469 -38.97618 30.01381 1.000 41.42943 389 SER A CA 1
ATOM 2251 C C . SER A 1 289 ? -27.53390 -39.45722 29.14387 1.000 44.78953 389 SER A C 1
ATOM 2252 O O . SER A 1 289 ? -27.34213 -40.38047 28.34332 1.000 46.18098 389 SER A O 1
ATOM 2255 N N . SER A 1 290 ? -28.72266 -38.87437 29.27723 1.000 44.30252 390 SER A N 1
ATOM 2256 C CA . SER A 1 290 ? -29.82529 -39.16049 28.36651 1.000 47.97246 390 SER A CA 1
ATOM 2257 C C . SER A 1 290 ? -29.80724 -38.30527 27.09771 1.000 46.25010 390 SER A C 1
ATOM 2258 O O . SER A 1 290 ? -30.59305 -38.56855 26.18238 1.000 46.06576 390 SER A O 1
ATOM 2261 N N . ARG A 1 291 ? -28.95901 -37.28619 27.02276 1.000 39.60046 391 ARG A N 1
ATOM 2262 C CA . ARG A 1 291 ? -28.83598 -36.50364 25.79927 1.000 42.04119 391 ARG A CA 1
ATOM 2263 C C . ARG A 1 291 ? -28.16050 -37.31805 24.70091 1.000 40.67331 391 ARG A C 1
ATOM 2264 O O . ARG A 1 291 ? -27.24571 -38.10334 24.96115 1.000 46.37715 391 ARG A O 1
ATOM 2272 N N . LEU A 1 292 ? -28.62591 -37.12893 23.46922 1.000 44.31890 392 LEU A N 1
ATOM 2273 C CA . LEU A 1 292 ? -27.99796 -37.76871 22.31765 1.000 51.25792 392 LEU A CA 1
ATOM 2274 C C . LEU A 1 292 ? -26.51546 -37.43034 22.26585 1.000 46.10663 392 LEU A C 1
ATOM 2275 O O . LEU A 1 292 ? -26.10586 -36.32468 22.62193 1.000 45.96672 392 LEU A O 1
ATOM 2280 N N . SER A 1 293 ? -25.70770 -38.40103 21.85639 1.000 47.99940 393 SER A N 1
ATOM 2281 C CA . SER A 1 293 ? -24.34342 -38.09764 21.47076 1.000 49.31975 393 SER A CA 1
ATOM 2282 C C . SER A 1 293 ? -24.37028 -37.22313 20.21554 1.000 48.84483 393 SER A C 1
ATOM 2283 O O . SER A 1 293 ? -25.35815 -37.22437 19.47222 1.000 43.17643 393 SER A O 1
ATOM 2286 N N . PRO A 1 294 ? -23.33675 -36.40715 19.99608 1.000 43.88479 394 PRO A N 1
ATOM 2287 C CA . PRO A 1 294 ? -23.35009 -35.56513 18.78447 1.000 48.89570 394 PRO A CA 1
ATOM 2288 C C . PRO A 1 294 ? -23.50913 -36.37021 17.51037 1.000 49.04085 394 PRO A C 1
ATOM 2289 O O . PRO A 1 294 ? -24.31144 -35.99076 16.64939 1.000 53.13991 394 PRO A O 1
ATOM 2293 N N . LEU A 1 295 ? -22.82147 -37.50655 17.39086 1.000 52.66128 395 LEU A N 1
ATOM 2294 C CA . LEU A 1 295 ? -22.97065 -38.32341 16.18979 1.000 50.11708 395 LEU A CA 1
ATOM 2295 C C . LEU A 1 295 ? -24.37661 -38.90058 16.08550 1.000 56.83165 395 LEU A C 1
ATOM 2296 O O . LEU A 1 295 ? -24.93784 -38.98158 14.98561 1.000 51.26178 395 LEU A O 1
ATOM 2301 N N . GLU A 1 296 ? -24.96520 -39.29311 17.22359 1.000 53.64268 396 GLU A N 1
ATOM 2302 C CA . GLU A 1 296 ? -26.35624 -39.73607 17.23248 1.000 51.44848 396 GLU A CA 1
ATOM 2303 C C . GLU A 1 296 ? -27.27685 -38.65692 16.67704 1.000 47.87961 396 GLU A C 1
ATOM 2304 O O . GLU A 1 296 ? -28.25176 -38.96038 15.97845 1.000 51.77867 396 GLU A O 1
ATOM 2310 N N . ALA A 1 297 ? -26.99313 -37.39124 16.98975 1.000 45.52011 397 ALA A N 1
ATOM 2311 C CA . ALA A 1 297 ? -27.80246 -36.30179 16.45579 1.000 47.49626 397 ALA A CA 1
ATOM 2312 C C . ALA A 1 297 ? -27.61694 -36.16771 14.94994 1.000 48.85827 397 ALA A C 1
ATOM 2313 O O . ALA A 1 297 ? -28.59686 -35.97471 14.21679 1.000 45.77336 397 ALA A O 1
ATOM 2315 N N . CYS A 1 298 ? -26.37488 -36.30101 14.46615 1.000 48.43359 398 CYS A N 1
ATOM 2316 C CA . CYS A 1 298 ? -26.13936 -36.30195 13.02311 1.000 49.89770 398 CYS A CA 1
ATOM 2317 C C . CYS A 1 298 ? -26.94967 -37.39289 12.34375 1.000 52.10350 398 CYS A C 1
ATOM 2318 O O . CYS A 1 298 ? -27.44218 -37.20825 11.22351 1.000 55.61579 398 CYS A O 1
ATOM 2321 N N . ALA A 1 299 ? -27.11146 -38.53727 13.00751 1.000 52.82111 399 ALA A N 1
ATOM 2322 C CA . ALA A 1 299 ? -27.82549 -39.64364 12.38563 1.000 55.37402 399 ALA A CA 1
ATOM 2323 C C . ALA A 1 299 ? -29.33867 -39.51671 12.51963 1.000 54.56565 399 ALA A C 1
ATOM 2324 O O . ALA A 1 299 ? -30.05524 -40.36896 11.99060 1.000 54.77172 399 ALA A O 1
ATOM 2326 N N . HIS A 1 300 ? -29.83348 -38.46193 13.17442 1.000 48.75719 400 HIS A N 1
ATOM 2327 C CA . HIS A 1 300 ? -31.26194 -38.31060 13.43276 1.000 50.62766 400 HIS A CA 1
ATOM 2328 C C . HIS A 1 300 ? -32.05861 -38.18277 12.13743 1.000 58.33935 400 HIS A C 1
ATOM 2329 O O . HIS A 1 300 ? -31.56257 -37.69545 11.11803 1.000 55.29161 400 HIS A O 1
ATOM 2336 N N . SER A 1 301 ? -33.32656 -38.60662 12.20296 1.000 56.92716 401 SER A N 1
ATOM 2337 C CA . SER A 1 301 ? -34.21105 -38.54778 11.04257 1.000 62.78337 401 SER A CA 1
ATOM 2338 C C . SER A 1 301 ? -34.35989 -37.12872 10.51194 1.000 61.61091 401 SER A C 1
ATOM 2339 O O . SER A 1 301 ? -34.59621 -36.93512 9.31356 1.000 62.41220 401 SER A O 1
ATOM 2342 N N . PHE A 1 302 ? -34.23165 -36.13114 11.38685 1.000 57.99643 402 PHE A N 1
ATOM 2343 C CA . PHE A 1 302 ? -34.37709 -34.73944 10.97592 1.000 59.52982 402 PHE A CA 1
ATOM 2344 C C . PHE A 1 302 ? -33.39812 -34.35430 9.87677 1.000 57.99982 402 PHE A C 1
ATOM 2345 O O . PHE A 1 302 ? -33.68961 -33.45132 9.08753 1.000 59.04355 402 PHE A O 1
ATOM 2353 N N . PHE A 1 303 ? -32.25510 -35.03244 9.78576 1.000 58.38275 403 PHE A N 1
ATOM 2354 C CA . PHE A 1 303 ? -31.24081 -34.69923 8.79582 1.000 56.96939 403 PHE A CA 1
ATOM 2355 C C . PHE A 1 303 ? -31.31575 -35.60378 7.56474 1.000 63.76388 403 PHE A C 1
ATOM 2356 O O . PHE A 1 303 ? -30.42100 -35.55869 6.71068 1.000 61.91563 403 PHE A O 1
ATOM 2364 N N . ASP A 1 304 ? -32.38049 -36.40425 7.44068 1.000 63.21035 404 ASP A N 1
ATOM 2365 C CA . ASP A 1 304 ? -32.48161 -37.33667 6.32283 1.000 66.38025 404 ASP A CA 1
ATOM 2366 C C . ASP A 1 304 ? -32.42758 -36.61458 4.98416 1.000 67.95498 404 ASP A C 1
ATOM 2367 O O . ASP A 1 304 ? -31.93858 -37.17746 3.99689 1.000 76.34088 404 ASP A O 1
ATOM 2372 N N . GLU A 1 305 ? -32.91455 -35.37128 4.92607 1.000 68.61341 405 GLU A N 1
ATOM 2373 C CA . GLU A 1 305 ? -32.92264 -34.65101 3.65403 1.000 74.06084 405 GLU A CA 1
ATOM 2374 C C . GLU A 1 305 ? -31.50523 -34.40496 3.14218 1.000 69.29325 405 GLU A C 1
ATOM 2375 O O . GLU A 1 305 ? -31.27763 -34.39222 1.92560 1.000 74.74864 405 GLU A O 1
ATOM 2381 N N . LEU A 1 306 ? -30.54261 -34.21440 4.05126 1.000 66.46040 406 LEU A N 1
ATOM 2382 C CA . LEU A 1 306 ? -29.16352 -33.95611 3.65015 1.000 62.09707 406 LEU A CA 1
ATOM 2383 C C . LEU A 1 306 ? -28.49868 -35.18311 3.03835 1.000 71.55376 406 LEU A C 1
ATOM 2384 O O . LEU A 1 306 ? -27.56692 -35.04108 2.23956 1.000 62.23039 406 LEU A O 1
ATOM 2389 N N . ARG A 1 307 ? -28.96079 -36.38151 3.38743 1.000 71.11046 407 ARG A N 1
ATOM 2390 C CA . ARG A 1 307 ? -28.39995 -37.62238 2.86857 1.000 69.24071 407 ARG A CA 1
ATOM 2391 C C . ARG A 1 307 ? -29.06214 -38.08939 1.58044 1.000 77.39728 407 ARG A C 1
ATOM 2392 O O . ARG A 1 307 ? -28.59466 -39.06145 0.97215 1.000 78.38823 407 ARG A O 1
ATOM 2400 N N . CYS A 1 308 ? -30.12713 -37.42689 1.14653 1.000 72.61112 408 CYS A N 1
ATOM 2401 C CA . CYS A 1 308 ? -30.84646 -37.85878 -0.03851 1.000 79.48535 408 CYS A CA 1
ATOM 2402 C C . CYS A 1 308 ? -30.10718 -37.39388 -1.28483 1.000 77.81857 408 CYS A C 1
ATOM 2403 O O . CYS A 1 308 ? -29.75200 -36.21637 -1.40087 1.000 76.28065 408 CYS A O 1
ATOM 2406 N N . LEU A 1 309 ? -29.85829 -38.32596 -2.20178 1.000 81.85064 409 LEU A N 1
ATOM 2407 C CA . LEU A 1 309 ? -29.16467 -37.99793 -3.44169 1.000 81.71888 409 LEU A CA 1
ATOM 2408 C C . LEU A 1 309 ? -29.88289 -36.88021 -4.18299 1.000 82.20180 409 LEU A C 1
ATOM 2409 O O . LEU A 1 309 ? -31.08235 -36.97148 -4.46068 1.000 89.64235 409 LEU A O 1
ATOM 2414 N N . GLY A 1 310 ? -29.14077 -35.82994 -4.51591 1.000 81.60444 410 GLY A N 1
ATOM 2415 C CA . GLY A 1 310 ? -29.68531 -34.73670 -5.29392 1.000 87.08711 410 GLY A CA 1
ATOM 2416 C C . GLY A 1 310 ? -30.24807 -33.58258 -4.49793 1.000 81.62948 410 GLY A C 1
ATOM 2417 O O . GLY A 1 310 ? -30.86080 -32.68689 -5.09038 1.000 82.43013 410 GLY A O 1
ATOM 2418 N N . THR A 1 311 ? -30.07795 -33.57858 -3.17995 1.000 78.21939 411 THR A N 1
ATOM 2419 C CA . THR A 1 311 ? -30.50395 -32.44309 -2.37489 1.000 75.93661 411 THR A CA 1
ATOM 2420 C C . THR A 1 311 ? -29.53463 -31.28619 -2.58162 1.000 82.98575 411 THR A C 1
ATOM 2421 O O . THR A 1 311 ? -28.31423 -31.48029 -2.56984 1.000 84.93367 411 THR A O 1
ATOM 2425 N N . GLN A 1 312 ? -30.07331 -30.08086 -2.78023 1.000 83.89661 412 GLN A N 1
ATOM 2426 C CA . GLN A 1 312 ? -29.25399 -28.91062 -3.06110 1.000 84.26046 412 GLN A CA 1
ATOM 2427 C C . GLN A 1 312 ? -29.66876 -27.74817 -2.17213 1.000 87.00175 412 GLN A C 1
ATOM 2428 O O . GLN A 1 312 ? -30.77297 -27.71430 -1.62524 1.000 88.72130 412 GLN A O 1
ATOM 2434 N N . LEU A 1 313 ? -28.76317 -26.78240 -2.05540 1.000 87.55341 413 LEU A N 1
ATOM 2435 C CA . LEU A 1 313 ? -28.99693 -25.59319 -1.25892 1.000 88.44130 413 LEU A CA 1
ATOM 2436 C C . LEU A 1 313 ? -30.13103 -24.75307 -1.84930 1.000 91.99090 413 LEU A C 1
ATOM 2437 O O . LEU A 1 313 ? -30.42349 -24.83682 -3.04542 1.000 95.68507 413 LEU A O 1
ATOM 2442 N N . PRO A 1 314 ? -30.80035 -23.94857 -1.01258 1.000 98.78312 414 PRO A N 1
ATOM 2443 C CA . PRO A 1 314 ? -31.94855 -23.16266 -1.50658 1.000 97.19361 414 PRO A CA 1
ATOM 2444 C C . PRO A 1 314 ? -31.57995 -22.14942 -2.56671 1.000 98.70417 414 PRO A C 1
ATOM 2445 O O . PRO A 1 314 ? -32.41425 -21.80377 -3.41250 1.000 111.73657 414 PRO A O 1
ATOM 2447 N N . ASN A 1 315 ? -30.35794 -21.64517 -2.52710 1.000 99.68973 415 ASN A N 1
ATOM 2448 C CA . ASN A 1 315 ? -29.75904 -20.85673 -3.59204 1.000 99.82215 415 ASN A CA 1
ATOM 2449 C C . ASN A 1 315 ? -29.16764 -21.71114 -4.72943 1.000 104.31414 415 ASN A C 1
ATOM 2450 O O . ASN A 1 315 ? -28.38698 -21.19765 -5.54508 1.000 109.17798 415 ASN A O 1
ATOM 2455 N N . ASN A 1 316 ? -29.57833 -22.97880 -4.81594 1.000 103.80593 416 ASN A N 1
ATOM 2456 C CA . ASN A 1 316 ? -29.22646 -23.90144 -5.90399 1.000 106.59438 416 ASN A CA 1
ATOM 2457 C C . ASN A 1 316 ? -27.71810 -23.94836 -6.14519 1.000 97.66250 416 ASN A C 1
ATOM 2458 O O . ASN A 1 316 ? -27.20937 -23.64067 -7.22285 1.000 103.86243 416 ASN A O 1
ATOM 2463 N N . ARG A 1 317 ? -27.02032 -24.34365 -5.09327 1.000 101.24017 417 ARG A N 1
ATOM 2464 C CA . ARG A 1 317 ? -25.60886 -24.68364 -5.04976 1.000 93.16368 417 ARG A CA 1
ATOM 2465 C C . ARG A 1 317 ? -25.45846 -26.02616 -4.35786 1.000 87.92360 417 ARG A C 1
ATOM 2466 O O . ARG A 1 317 ? -26.39361 -26.50783 -3.70727 1.000 85.10637 417 ARG A O 1
ATOM 2474 N N . PRO A 1 318 ? -24.31935 -26.69065 -4.53617 1.000 84.41610 418 PRO A N 1
ATOM 2475 C CA . PRO A 1 318 ? -24.08525 -27.94908 -3.82204 1.000 77.96680 418 PRO A CA 1
ATOM 2476 C C . PRO A 1 318 ? -24.12526 -27.77787 -2.31158 1.000 76.68763 418 PRO A C 1
ATOM 2477 O O . PRO A 1 318 ? -23.79307 -26.72162 -1.76682 1.000 78.75339 418 PRO A O 1
ATOM 2481 N N . LEU A 1 319 ? -24.55004 -28.83955 -1.63857 1.000 71.56133 419 LEU A N 1
ATOM 2482 C CA . LEU A 1 319 ? -24.41032 -28.89268 -0.19471 1.000 70.04266 419 LEU A CA 1
ATOM 2483 C C . LEU A 1 319 ? -22.92835 -28.82813 0.15616 1.000 71.79020 419 LEU A C 1
ATOM 2484 O O . LEU A 1 319 ? -22.09090 -29.32480 -0.60902 1.000 71.10514 419 LEU A O 1
ATOM 2489 N N . PRO A 1 320 ? -22.56553 -28.20783 1.27320 1.000 65.64891 420 PRO A N 1
ATOM 2490 C CA . PRO A 1 320 ? -21.16420 -28.18257 1.68430 1.000 66.80147 420 PRO A CA 1
ATOM 2491 C C . PRO A 1 320 ? -20.71355 -29.56834 2.11072 1.000 69.96015 420 PRO A C 1
ATOM 2492 O O . PRO A 1 320 ? -21.51060 -30.51797 2.07994 1.000 72.72272 420 PRO A O 1
ATOM 2496 N N . PRO A 1 321 ? -19.43710 -29.74432 2.45471 1.000 66.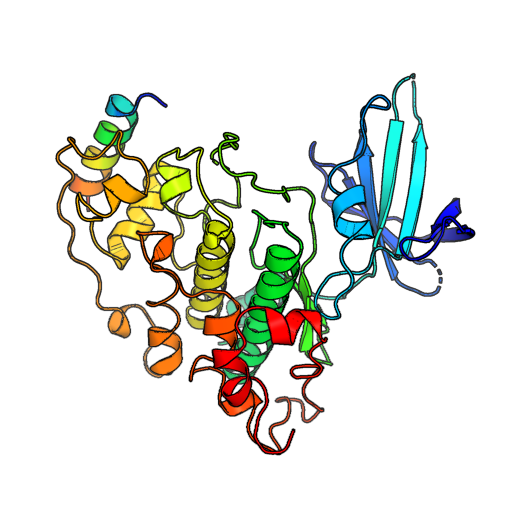96918 421 PRO A N 1
ATOM 2497 C CA . PRO A 1 321 ? -18.97057 -31.07446 2.87541 1.000 67.63386 421 PRO A CA 1
ATOM 2498 C C . PRO A 1 321 ? -19.70472 -31.57125 4.11076 1.000 66.63533 421 PRO A C 1
ATOM 2499 O O . PRO A 1 321 ? -19.62072 -30.97745 5.18773 1.000 59.42905 421 PRO A O 1
ATOM 2503 N N . LEU A 1 322 ? -20.43647 -32.67758 3.94114 1.000 66.50648 422 LEU A N 1
ATOM 2504 C CA . LEU A 1 322 ? -21.20519 -33.28348 5.02108 1.000 65.26244 422 LEU A CA 1
ATOM 2505 C C . LEU A 1 322 ? -20.84461 -34.73378 5.30045 1.000 66.90652 422 LEU A C 1
ATOM 2506 O O . LEU A 1 322 ? -21.10734 -35.21055 6.41285 1.000 63.47291 422 LEU A O 1
ATOM 2511 N N . PHE A 1 323 ? -20.25637 -35.44962 4.33520 1.000 63.75715 423 PHE A N 1
ATOM 2512 C CA . PHE A 1 323 ? -20.10324 -36.89161 4.45670 1.000 64.95354 423 PHE A CA 1
ATOM 2513 C C . PHE A 1 323 ? -18.67368 -37.36707 4.24617 1.000 63.87556 423 PHE A C 1
ATOM 2514 O O . PHE A 1 323 ? -18.45472 -38.57618 4.12494 1.000 72.77097 423 PHE A O 1
ATOM 2522 N N . ASN A 1 324 ? -17.69717 -36.45743 4.21051 1.000 70.95997 424 ASN A N 1
ATOM 2523 C CA . ASN A 1 324 ? -16.29000 -36.81295 3.98775 1.000 73.03208 424 ASN A CA 1
ATOM 2524 C C . ASN A 1 324 ? -15.61631 -37.13427 5.32869 1.000 67.14670 424 ASN A C 1
ATOM 2525 O O . ASN A 1 324 ? -14.73045 -36.42966 5.81696 1.000 68.00193 424 ASN A O 1
ATOM 2530 N N . PHE A 1 325 ? -16.04487 -38.24934 5.91587 1.000 69.15506 425 PHE A N 1
ATOM 2531 C CA . PHE A 1 325 ? -15.63944 -38.61147 7.27130 1.000 72.63065 425 PHE A CA 1
ATOM 2532 C C . PHE A 1 325 ? -14.20801 -39.13346 7.29508 1.000 76.98123 425 PHE A C 1
ATOM 2533 O O . PHE A 1 325 ? -13.82961 -39.97129 6.47257 1.000 75.33213 425 PHE A O 1
ATOM 2541 N N . SER A 1 326 ? -13.41399 -38.65234 8.24739 1.000 72.89965 426 SER A N 1
ATOM 2542 C CA . SER A 1 326 ? -12.09304 -39.23329 8.42602 1.000 72.14624 426 SER A CA 1
ATOM 2543 C C . SER A 1 326 ? -12.21533 -40.60768 9.07571 1.000 75.02864 426 SER A C 1
ATOM 2544 O O . SER A 1 326 ? -13.27164 -40.99618 9.58705 1.000 75.37048 426 SER A O 1
ATOM 2547 N N . ALA A 1 327 ? -11.10188 -41.34124 9.06932 1.000 75.76333 427 ALA A N 1
ATOM 2548 C CA . ALA A 1 327 ? -11.06359 -42.63594 9.74024 1.000 75.09983 427 ALA A CA 1
ATOM 2549 C C . ALA A 1 327 ? -11.37952 -42.49480 11.22540 1.000 77.31884 427 ALA A C 1
ATOM 2550 O O . ALA A 1 327 ? -12.01452 -43.37367 11.82148 1.000 76.12905 427 ALA A O 1
ATOM 2552 N N . GLY A 1 328 ? -10.94346 -41.39799 11.84420 1.000 73.06813 428 GLY A N 1
ATOM 2553 C CA . GLY A 1 328 ? -11.26496 -41.19291 13.24334 1.000 73.10975 428 GLY A CA 1
ATOM 2554 C C . GLY A 1 328 ? -12.75394 -41.03731 13.47014 1.000 71.75549 428 GLY A C 1
ATOM 2555 O O . GLY A 1 328 ? -13.31282 -41.60636 14.41348 1.000 78.10633 428 GLY A O 1
ATOM 2556 N N . GLU A 1 329 ? -13.42024 -40.27492 12.59925 1.000 69.32162 429 GLU A N 1
ATOM 2557 C CA . GLU A 1 329 ? -14.84467 -40.00927 12.77986 1.000 68.08791 429 GLU A CA 1
ATOM 2558 C C . GLU A 1 329 ? -15.66685 -41.28657 12.67312 1.000 71.75320 429 GLU A C 1
ATOM 2559 O O . GLU A 1 329 ? -16.61661 -41.49071 13.44408 1.000 67.79316 429 GLU A O 1
ATOM 2565 N N . LEU A 1 330 ? -15.32574 -42.14829 11.70778 1.000 69.80278 430 LEU A N 1
ATOM 2566 C CA . LEU A 1 330 ? -15.99323 -43.42955 11.51113 1.000 66.72247 430 LEU A CA 1
ATOM 2567 C C . LEU A 1 330 ? -15.72719 -44.41136 12.64122 1.000 72.63947 430 LEU A C 1
ATOM 2568 O O . LEU A 1 330 ? -16.37369 -45.46354 12.68846 1.000 71.04276 430 LEU A O 1
ATOM 2573 N N . SER A 1 331 ? -14.77173 -44.11348 13.51990 1.000 72.45512 431 SER A N 1
ATOM 2574 C CA . SER A 1 331 ? -14.46267 -44.95614 14.66398 1.000 71.36075 431 SER A CA 1
ATOM 2575 C C . SER A 1 331 ? -15.15195 -44.50178 15.94708 1.000 67.75621 431 SER A C 1
ATOM 2576 O O . SER A 1 331 ? -15.06508 -45.20739 16.95936 1.000 71.13732 431 SER A O 1
ATOM 2579 N N . ILE A 1 332 ? -15.84207 -43.35898 15.92447 1.000 70.37407 432 ILE A N 1
ATOM 2580 C CA . ILE A 1 332 ? -16.43597 -42.80602 17.14238 1.000 63.73136 432 ILE A CA 1
ATOM 2581 C C . ILE A 1 332 ? -17.57517 -43.68876 17.63984 1.000 68.89970 432 ILE A C 1
ATOM 2582 O O . ILE A 1 332 ? -17.57096 -44.15263 18.78762 1.000 70.80406 432 ILE A O 1
ATOM 2587 N N . GLN A 1 333 ? -18.58282 -43.90552 16.80000 1.000 62.62890 433 GLN A N 1
ATOM 2588 C CA . GLN A 1 333 ? -19.70768 -44.77875 17.13652 1.000 68.07265 433 GLN A CA 1
ATOM 2589 C C . GLN A 1 333 ? -20.03883 -45.58315 15.89280 1.000 65.54092 433 GLN A C 1
ATOM 2590 O O . GLN A 1 333 ? -21.00506 -45.28735 15.17651 1.000 64.85564 433 GLN A O 1
ATOM 2596 N N . PRO A 1 334 ? -19.25654 -46.62980 15.61125 1.000 65.19859 434 PRO A N 1
ATOM 2597 C CA . PRO A 1 334 ? -19.34104 -47.28257 14.29359 1.000 66.14688 434 PRO A CA 1
ATOM 2598 C C . PRO A 1 334 ? -20.72534 -47.78546 13.95682 1.000 72.32786 434 PRO A C 1
ATOM 2599 O O . PRO A 1 334 ? -21.04516 -47.92633 12.77486 1.000 69.34527 434 PRO A O 1
ATOM 2603 N N . SER A 1 335 ? -21.57129 -48.04806 14.95154 1.000 67.97225 435 SER A N 1
ATOM 2604 C CA . SER A 1 335 ? -22.87375 -48.61656 14.64086 1.000 66.35366 435 SER A CA 1
ATOM 2605 C C . SER A 1 335 ? -23.80338 -47.61717 13.96826 1.000 65.24018 435 SER A C 1
ATOM 2606 O O . SER A 1 335 ? -24.80597 -48.02889 13.37358 1.000 69.06986 435 SER A O 1
ATOM 2609 N N . LEU A 1 336 ? -23.49388 -46.32490 14.03631 1.000 60.54311 436 LEU A N 1
ATOM 2610 C CA . LEU A 1 336 ? -24.21144 -45.31170 13.27382 1.000 62.40746 436 LEU A CA 1
ATOM 2611 C C . LEU A 1 336 ? -23.65967 -45.10708 11.86319 1.000 63.20557 436 LEU A C 1
ATOM 2612 O O . LEU A 1 336 ? -24.20808 -44.28412 11.12302 1.000 61.92667 436 LEU A O 1
ATOM 2617 N N . ASN A 1 337 ? -22.58453 -45.80836 11.48763 1.000 63.11370 437 ASN A N 1
ATOM 2618 C CA . ASN A 1 337 ? -21.90784 -45.52350 10.22085 1.000 64.81106 437 ASN A CA 1
ATOM 2619 C C . ASN A 1 337 ? -22.80159 -45.80128 9.01897 1.000 73.51775 437 ASN A C 1
ATOM 2620 O O . ASN A 1 337 ? -22.73038 -45.09306 8.00430 1.000 70.86400 437 ASN A O 1
ATOM 2625 N N . ALA A 1 338 ? -23.60934 -46.86069 9.08533 1.000 69.22688 438 ALA A N 1
ATOM 2626 C CA . ALA A 1 338 ? -24.48196 -47.16202 7.95785 1.000 76.79315 438 ALA A CA 1
ATOM 2627 C C . ALA A 1 338 ? -25.49870 -46.05198 7.74116 1.000 71.36865 438 ALA A C 1
ATOM 2628 O O . ALA A 1 338 ? -25.87994 -45.77470 6.59731 1.000 73.42596 438 ALA A O 1
ATOM 2630 N N . ILE A 1 339 ? -25.94878 -45.41038 8.81850 1.000 69.92674 439 ILE A N 1
ATOM 2631 C CA . ILE A 1 339 ? -26.86557 -44.28649 8.67087 1.000 69.75947 439 ILE A CA 1
ATOM 2632 C C . ILE A 1 339 ? -26.11540 -43.03359 8.23918 1.000 65.26892 439 ILE A C 1
ATOM 2633 O O . ILE A 1 339 ? -26.59012 -42.28173 7.38286 1.000 67.85960 439 ILE A O 1
ATOM 2638 N N . LEU A 1 340 ? -24.95030 -42.77482 8.84402 1.000 59.71100 440 LEU A N 1
ATOM 2639 C CA . LEU A 1 340 ? -24.22508 -41.53771 8.56549 1.000 60.14286 440 LEU A CA 1
ATOM 2640 C C . LEU A 1 340 ? -23.75422 -41.48596 7.11887 1.000 67.07699 440 LEU A C 1
ATOM 2641 O O . LEU A 1 340 ? -23.81676 -40.43157 6.47367 1.000 65.34449 440 LEU A O 1
ATOM 2646 N N . ILE A 1 341 ? -23.28527 -42.61271 6.58678 1.000 64.40349 441 ILE A N 1
ATOM 2647 C CA . ILE A 1 341 ? -22.86161 -42.70747 5.19563 1.000 68.89032 441 ILE A CA 1
ATOM 2648 C C . ILE A 1 341 ? -24.05710 -43.19886 4.38161 1.000 76.89511 441 ILE A C 1
ATOM 2649 O O . ILE A 1 341 ? -24.39065 -44.39501 4.46755 1.000 76.49028 441 ILE A O 1
ATOM 2654 N N . PRO A 1 342 ? -24.69609 -42.35065 3.58309 1.000 78.43198 442 PRO A N 1
ATOM 2655 C CA . PRO A 1 342 ? -25.81118 -42.80507 2.75191 1.000 81.09353 442 PRO A CA 1
ATOM 2656 C C . PRO A 1 342 ? -25.36399 -43.90264 1.80493 1.000 85.48764 442 PRO A C 1
ATOM 2657 O O . PRO A 1 342 ? -24.17426 -43.99714 1.45988 1.000 83.55934 442 PRO A O 1
ATOM 2661 N N . PRO A 1 343 ? -26.29191 -44.76416 1.37916 1.000 94.15556 443 PRO A N 1
ATOM 2662 C CA . PRO A 1 343 ? -25.90877 -45.88526 0.50827 1.000 84.57127 443 PRO A CA 1
ATOM 2663 C C . PRO A 1 343 ? -25.13036 -45.46477 -0.72509 1.000 90.38624 443 PRO A C 1
ATOM 2664 O O . PRO A 1 343 ? -24.20929 -46.17742 -1.14386 1.000 96.36311 443 PRO A O 1
ATOM 2668 N N . HIS A 1 344 ? -25.46311 -44.31954 -1.31590 1.000 88.30343 444 HIS A N 1
ATOM 2669 C CA . HIS A 1 344 ? -24.76255 -43.88435 -2.51828 1.000 87.75756 444 HIS A CA 1
ATOM 2670 C C . HIS A 1 344 ? -23.33391 -43.43201 -2.24151 1.000 87.71734 444 HIS A C 1
ATOM 2671 O O . HIS A 1 344 ? -22.65860 -42.98891 -3.17891 1.000 88.13186 444 HIS A O 1
ATOM 2678 N N . ARG A 1 345 ? -22.86453 -43.57926 -1.00397 1.000 83.40767 445 ARG A N 1
ATOM 2679 C CA . ARG A 1 345 ? -21.58058 -43.06168 -0.52795 1.000 89.10373 445 ARG A CA 1
ATOM 2680 C C . ARG A 1 345 ? -21.38180 -41.59538 -0.90354 1.000 85.72880 445 ARG A C 1
ATOM 2681 O O . ARG A 1 345 ? -22.03640 -40.71418 -0.34943 1.000 83.14050 445 ARG A O 1
ATOM 2683 N N . LEU B 2 1 ? -24.87147 -19.65410 46.41909 1.000 95.61269 383 LEU B N 1
ATOM 2684 C CA . LEU B 2 1 ? -23.90716 -20.74263 46.30089 1.000 93.59820 383 LEU B CA 1
ATOM 2685 C C . LEU B 2 1 ? -24.27093 -21.85844 47.26540 1.000 87.55906 383 LEU B C 1
ATOM 2686 O O . LEU B 2 1 ? -24.14959 -23.03954 46.93937 1.000 85.35653 383 LEU B O 1
ATOM 2688 N N . LEU B 2 2 ? -24.70615 -21.47018 48.45782 1.000 86.93228 384 LEU B N 1
ATOM 2689 C CA . LEU B 2 2 ? -25.25133 -22.43722 49.39455 1.000 79.87990 384 LEU B CA 1
ATOM 2690 C C . LEU B 2 2 ? -26.49761 -23.06429 48.78149 1.000 76.29788 384 LEU B C 1
ATOM 2691 O O . LEU B 2 2 ? -27.37283 -22.33595 48.29040 1.000 73.72778 384 LEU B O 1
ATOM 2693 N N . PRO B 2 3 ? -26.60594 -24.39537 48.75627 1.000 77.61631 385 PRO B N 1
ATOM 2694 C CA . PRO B 2 3 ? -27.77946 -25.00398 48.10609 1.000 69.74563 385 PRO B CA 1
ATOM 2695 C C . PRO B 2 3 ? -29.09798 -24.59798 48.73816 1.000 69.03530 385 PRO B C 1
ATOM 2696 O O . PRO B 2 3 ? -30.08615 -24.40718 48.01765 1.000 68.82835 385 PRO B O 1
ATOM 2700 N N . GLN B 2 4 ? -29.14820 -24.43987 50.06392 1.000 74.37450 386 GLN B N 1
ATOM 2701 C CA . GLN B 2 4 ? -30.40272 -24.03729 50.68722 1.000 65.62097 386 GLN B CA 1
ATOM 2702 C C . GLN B 2 4 ? -30.83061 -22.66074 50.19959 1.000 66.91787 386 GLN B C 1
ATOM 2703 O O . GLN B 2 4 ? -32.00112 -22.45123 49.86205 1.000 70.23810 386 GLN B O 1
ATOM 2705 N N . LYS B 2 5 ? -29.89080 -21.71578 50.13000 1.000 70.04637 387 LYS B N 1
ATOM 2706 C CA . LYS B 2 5 ? -30.23151 -20.37872 49.65659 1.000 71.76462 387 LYS B CA 1
ATOM 2707 C C . LYS B 2 5 ? -30.71419 -20.41947 48.21437 1.000 71.80135 387 LYS B C 1
ATOM 2708 O O . LYS B 2 5 ? -31.74708 -19.82645 47.87897 1.000 68.51050 387 LYS B O 1
ATOM 2710 N N . PHE B 2 6 ? -29.99696 -21.14569 47.35187 1.000 67.13798 388 PHE B N 1
ATOM 2711 C CA . PHE B 2 6 ? -30.37643 -21.19607 45.94772 1.000 64.89236 388 PHE B CA 1
ATOM 2712 C C . PHE B 2 6 ? -31.71920 -21.89135 45.78169 1.000 61.69542 388 PHE B C 1
ATOM 2713 O O . PHE B 2 6 ? -32.60626 -21.38877 45.08378 1.000 61.77794 388 PHE B O 1
ATOM 2721 N N . ALA B 2 7 ? -31.90117 -23.03323 46.45520 1.000 63.63430 389 ALA B N 1
ATOM 2722 C CA . ALA B 2 7 ? -33.14789 -23.78336 46.33303 1.000 63.23876 389 ALA B CA 1
ATOM 2723 C C . ALA B 2 7 ? -34.33602 -22.96392 46.81515 1.000 60.58367 389 ALA B C 1
ATOM 2724 O O . ALA B 2 7 ? -35.39343 -22.96226 46.17615 1.000 58.68806 389 ALA B O 1
ATOM 2726 N N . GLU B 2 8 ? -34.18003 -22.25434 47.93616 1.000 61.13926 390 GLU B N 1
ATOM 2727 C CA . GLU B 2 8 ? -35.26292 -21.41177 48.43221 1.000 63.85612 390 GLU B CA 1
ATOM 2728 C C . GLU B 2 8 ? -35.61399 -20.31811 47.42961 1.000 66.30974 390 GLU B C 1
ATOM 2729 O O . GLU B 2 8 ? -36.79632 -20.02673 47.20417 1.000 62.59291 390 GLU B O 1
ATOM 2731 N N . GLU B 2 9 ? -34.60227 -19.69953 46.81547 1.000 66.68561 391 GLU B N 1
ATOM 2732 C CA . GLU B 2 9 ? -34.87673 -18.75119 45.74134 1.000 65.38364 391 GLU B CA 1
ATOM 2733 C C . GLU B 2 9 ? -35.64716 -19.42400 44.61479 1.000 62.25446 391 GLU B C 1
ATOM 2734 O O . GLU B 2 9 ? -36.68210 -18.91841 44.16315 1.000 62.36702 391 GLU B O 1
ATOM 2740 N N . LEU B 2 10 ? -35.17587 -20.59759 44.18250 1.000 62.23751 392 LEU B N 1
ATOM 2741 C CA . LEU B 2 10 ? -35.82540 -21.31775 43.09273 1.000 57.14373 392 LEU B CA 1
ATOM 2742 C C . LEU B 2 10 ? -37.26742 -21.65902 43.44443 1.000 61.69537 392 LEU B C 1
ATOM 2743 O O . LEU B 2 10 ? -38.17722 -21.48210 42.62462 1.000 59.97884 392 LEU B O 1
ATOM 2748 N N . ILE B 2 11 ? -37.49484 -22.12800 44.67252 1.000 60.83584 393 ILE B N 1
ATOM 2749 C CA . ILE B 2 11 ? -38.84201 -22.48739 45.10534 1.000 61.64139 393 ILE B CA 1
ATOM 2750 C C . ILE B 2 11 ? -39.75222 -21.26683 45.07598 1.000 62.03617 393 ILE B C 1
ATOM 2751 O O . ILE B 2 11 ? -40.89279 -21.33492 44.60188 1.000 65.28247 393 ILE B O 1
ATOM 2756 N N . HIS B 2 12 ? -39.25482 -20.12244 45.54559 1.000 59.59812 394 HIS B N 1
ATOM 2757 C CA . HIS B 2 12 ? -40.06235 -18.91006 45.51330 1.000 61.95256 394 HIS B CA 1
ATOM 2758 C C . HIS B 2 12 ? -40.38599 -18.47698 44.08765 1.000 71.03734 394 HIS B C 1
ATOM 2759 O O . HIS B 2 12 ? -41.51707 -18.05997 43.80694 1.000 74.22712 394 HIS B O 1
ATOM 2766 N N . ARG B 2 13 ? -39.41148 -18.55740 43.17366 1.000 68.91786 395 ARG B N 1
ATOM 2767 C CA . ARG B 2 13 ? -39.68730 -18.21598 41.78019 1.000 66.75235 395 ARG B CA 1
ATOM 2768 C C . ARG B 2 13 ? -40.64719 -19.20905 41.13362 1.000 68.91542 395 ARG B C 1
ATOM 2769 O O . ARG B 2 13 ? -41.53726 -18.80976 40.37297 1.000 73.92530 395 ARG B O 1
ATOM 2777 N N . LEU B 2 14 ? -40.49444 -20.50348 41.42905 1.000 65.40596 396 LEU B N 1
ATOM 2778 C CA . LEU B 2 14 ? -41.38072 -21.50342 40.83920 1.000 65.04087 396 LEU B CA 1
ATOM 2779 C C . LEU B 2 14 ? -42.81325 -21.33241 41.32833 1.000 72.20942 396 LEU B C 1
ATOM 2780 O O . LEU B 2 14 ? -43.77012 -21.51811 40.56844 1.000 77.29094 396 LEU B O 1
ATOM 2785 N N . GLU B 2 15 ? -42.97767 -20.99732 42.60111 1.000 70.05337 397 GLU B N 1
ATOM 2786 C CA . GLU B 2 15 ? -44.30799 -20.78013 43.15529 1.000 81.08206 397 GLU B CA 1
ATOM 2787 C C . GLU B 2 15 ? -45.05146 -19.65413 42.45681 1.000 83.36094 397 GLU B C 1
ATOM 2788 O O . GLU B 2 15 ? -46.28553 -19.68204 42.38287 1.000 85.55005 397 GLU B O 1
ATOM 2794 N N . ALA B 2 16 ? -44.32646 -18.64599 41.97290 1.000 78.35080 398 ALA B N 1
ATOM 2795 C CA . ALA B 2 16 ? -44.94921 -17.52625 41.28469 1.000 78.81565 398 ALA B CA 1
ATOM 2796 C C . ALA B 2 16 ? -45.40273 -17.88192 39.87819 1.000 87.18068 398 ALA B C 1
ATOM 2797 O O . ALA B 2 16 ? -46.11245 -17.08369 39.25756 1.000 90.37380 398 ALA B O 1
ATOM 2799 N N . VAL B 2 17 ? -45.00267 -19.03972 39.36172 1.000 86.51621 399 VAL B N 1
ATOM 2800 C CA . VAL B 2 17 ? -45.40115 -19.47660 38.02859 1.000 85.18260 399 VAL B CA 1
ATOM 2801 C C . VAL B 2 17 ? -46.83190 -20.00545 38.05825 1.000 89.73663 399 VAL B C 1
ATOM 2802 O O . VAL B 2 17 ? -47.65826 -19.63513 37.22431 1.000 96.97880 399 VAL B O 1
#

Foldseek 3Di:
DKDWWFFLEDPGDIDIFDWDPWDWPDDDLLFTWIWICRVHIKIKTKHWDQPVDDQPLSVLQRQDDDQQAWHFGTKDWDADPNTIIIITITDDFPDWQVRVLVVQVVVVHADPLVLLLLQLLSLLLVLLRSVLVQKQQQADDRVQWGAHPPQRRIHGDDSSQMDRQDQPDFAQLGYDLLLAAVLSLVPGRRDDSLSSLSSSLQRSVCSQASHGQQDAPDSVSSVVSLCQAAWDDQLVLVCLSPPVPSPDDDDTHDHDPLCVSGDPPDDPQSSVLSVQSNDSRSVSHDRSVSSSLGPSNVLVLDPPRDDPVRHHHPDQQPDDPSSCVSDVVSVPSSHDPVD/DPVVVVVVVVVVVVVVD

GO terms:
  GO:0004674 protein serine/threonine kinase activity (F, IDA)
  GO:1902004 positive regulation of amyloid-beta formation (P, IGI)
  GO:0031398 positive regulation of protein ubiquitination (P, IMP)
  GO:0032436 positive regulation of proteasomal ubiquitin-dependent protein catabolic process (P, IMP)
  GO:1902004 positive regulation of amyloid-beta formation (P, IMP)
  GO:0005102 signaling receptor binding (F, IPI)
  GO:0005515 protein binding (F, IPI)
  GO:1903749 positive regulation of protein localization to mitochondrion (P, IMP)
  GO:1901524 regulation of mitophagy (P, IMP)
  GO:0106310 protein serine kinase activity (F, EXP)
  GO:0045719 negative regulation of glycogen biosynthetic process (P, TAS)
  GO:0030877 beta-catenin destruction complex (C, TAS)
  GO:2000077 negative regulation of type B pancreatic cell development (P, TAS)
  GO:0090090 negative regulation of canonical Wnt signaling pathway (P, TAS)
  GO:0050321 tau-protein kinase activity (F, TAS)
  GO:0004674 protein serine/threonine kinase activity (F, TAS)
  GO:0005829 cytosol (C, TAS)
  GO:0019082 viral protein processing (P, TAS)
  GO:0032869 cellular response to insulin stimulus (P, IMP)
  GO:0046325 negative regulation of D-glucose import across plasma membrane (P, IMP)